Protein AF-0000000087745623 (afdb_homodimer)

Solvent-accessible surface area (backbone atoms only — not comparable to full-atom values): 32695 Å² total; per-residue (Å²): 129,62,87,56,59,81,72,89,49,33,74,74,40,37,50,48,70,67,58,34,35,54,41,50,54,52,49,11,51,50,50,53,61,67,40,48,66,58,50,54,49,36,54,53,50,30,56,56,41,64,70,37,89,46,64,76,52,52,79,73,40,71,90,46,44,69,54,41,40,28,36,31,36,48,53,80,82,52,48,84,61,48,51,71,67,52,51,51,49,40,35,51,48,38,32,63,71,50,23,51,76,45,54,94,44,23,34,58,49,46,32,49,38,28,34,25,43,47,8,27,50,46,44,54,52,49,54,54,47,34,40,45,50,41,51,25,53,53,46,37,52,40,47,50,52,32,56,76,68,66,43,60,40,32,38,26,35,59,86,29,38,84,69,57,50,65,38,79,61,46,65,72,64,46,53,74,45,28,75,45,52,36,30,41,29,39,55,56,94,90,39,43,32,28,39,38,48,65,40,66,29,66,79,59,69,42,73,40,45,36,36,33,29,61,28,46,80,73,54,34,56,64,67,52,42,52,78,39,70,89,32,52,48,34,44,27,39,72,39,40,50,44,54,65,89,50,20,59,58,50,45,25,34,41,52,37,53,50,48,47,45,55,60,50,32,58,85,63,77,56,42,33,35,42,36,27,35,24,32,44,69,70,56,20,44,53,51,38,50,29,44,74,72,59,71,29,62,46,69,30,26,60,75,35,66,70,40,40,50,32,50,41,53,46,61,73,69,108,130,63,87,55,59,83,71,88,49,35,73,74,40,37,50,49,70,67,58,33,35,53,40,49,52,52,49,11,53,50,50,53,60,67,41,47,66,57,52,53,50,36,53,53,50,29,56,57,41,63,71,38,92,45,63,74,51,52,78,72,39,72,91,49,44,71,54,43,39,31,37,32,36,49,51,80,81,52,48,85,63,49,52,73,66,53,51,52,49,40,37,50,47,37,34,64,71,51,22,52,77,44,55,93,44,24,34,57,50,47,33,49,38,29,33,26,41,47,9,27,52,46,43,55,50,48,56,55,48,36,40,47,50,42,52,23,53,52,47,37,52,42,46,50,51,32,56,75,66,67,43,61,39,33,37,25,35,60,85,30,39,85,72,56,51,66,38,76,61,46,65,72,64,45,52,74,44,28,76,45,53,35,30,41,30,39,55,57,96,90,40,44,33,29,39,40,48,65,40,64,30,66,79,59,69,42,72,37,46,36,34,32,30,60,28,46,79,73,53,34,54,64,66,52,41,52,77,39,70,90,32,51,48,34,44,26,38,71,40,41,47,44,53,66,89,51,20,60,57,49,46,26,33,43,52,35,52,50,48,46,44,54,60,50,32,58,87,62,76,57,44,33,36,41,35,28,34,24,32,45,68,71,54,20,45,56,51,38,51,30,46,75,71,57,70,29,63,46,69,32,25,61,78,36,67,68,40,41,50,31,48,39,52,45,63,74,67,107

Radius of gyrati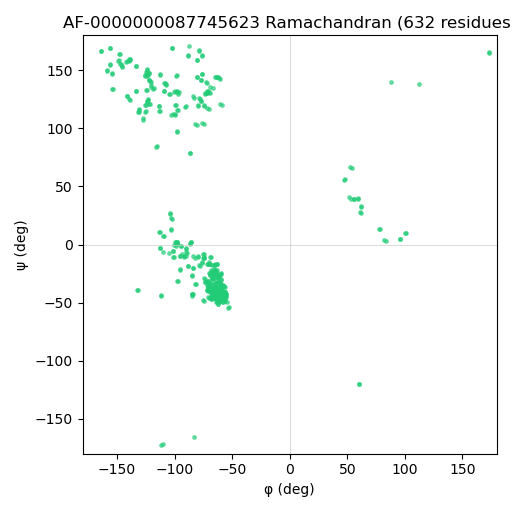on: 26.75 Å; Cα contacts (8 Å, |Δi|>4): 1040; chains: 2; bounding box: 70×74×56 Å

Foldseek 3Di:
DPPLAPDPALVVFAFDPVLLVVQVVVLVVVLVVVCVVVVVVLVVQLVVVLPAPALVSVLVPPVCLVLLLLLLLDDPVCVVVDDPVRSSVSSVCCSVPFQVVVPPCSSVRSSVSSSVSVSVVSVVVSQVVQQLVLQLLLQLLLLVVCVVVVWWKWWDFPVCLQVLDIDTDDNVVCNVVVSGTQKMWTDDPRWIKIWGAFDAQVLLRDTFGIWMFGDGSVCCVSVCVSVPLVRTAETEHEEGDSDLVCQVVSLVVRVVSLVSQQVSCPPPGHAYEYEYQHHDSVSSNVVVVCCVVVVHVAYHHSSDSSRSNSVSVVSVVD/DPPLAPDPALVVFAFDPVLLVVQVVVLVVVLVVVCVVVVVVLVVQLVVVLVAPALVSVLVPPVCLVLLLLLLLDDPVCVVVDDPVRSSVSSVCCSVPFQVVVPPCSSVRSSVSSSVSVSVVSVVVSQVVQQLVLQLLLQLLLLVVCVVVVWWKWWDFPVCLQVLDIDTDDNVVCNVVVSGTQKMWTDDPRWIKIWGAFDAQVLLRDTFGIWMFGDGSVCCVSVCVSVPLVRTAETEHEEGDSDLVCQVVSLVVRVVSLVSQQVSCPPPGHAYEYEYQHDHSVSSNVVVVCCVVVVHVAYHHSSDSSRSNSVSVVSVVD

pLDDT: mean 95.66, std 3.69, range [60.0, 98.81]

Nearest PDB structures (foldseek):
  1dc1-assembly1_A  TM=9.727E-01  e=2.655E-34  Geobacillus stearothermophilus
  4bxo-assembly1_B  TM=5.147E-01  e=3.413E-01  Homo sapiens
  3dvo-assembly2_C  TM=3.126E-01  e=2.016E-01  Streptomyces griseus
  3n7b-assembly1_B  TM=3.370E-01  e=6.887E-01  Streptomyces griseus
  1dc1-assembly1_A  TM=9.726E-01  e=3.830E-34  Geobacillus stearothermophilus

Secondary structure (DSSP, 8-state):
--TT----SGGGGSPPHHHHHHHHHHHHHHHHHHTHHHHHHHHHHHHHHHHSSSGGGGGG-GGGHHHHHHHTT--GGGGGG--HHHHHHHHHHHIIIIITTTGGGHHHHHHHHHHHHHHHHHHHHHHHHHHHHHHHHHHHHHHHHHHHTT--EEEEETTTGGGT--EE--HHHHHHTGGGEEEEEEEETTEEEEEEEEEEETTTTEEEEEEEEE--HHHHGGGGGGG-GGGEEEEEEEE----GGGHHHHHHHHHHHHHHHHHHT-SS--EEEEEES---HHHHHHHHHHHHTTSSSEEEETT-HHHHHHHHHHHHH-/--TT----SGGGGSPPHHHHHHHHHHHHHHHHHHTHHHHHHHHHHHHHHHHSSSGGGGGG-GGGHHHHHHHTT--GGGGGG--HHHHHHHHHHHIIIIITTTGGGHHHHHHHHHHHHHHHHHHHHHHHHHHHHHHHHHHHHHHHHHHHTT--EEEEETTTGGGT--EE--HHHHHHTGGGEEEEEEEETTEEEEEEEEEEETTTTEEEEEEEEE--HHHHGGGGGGG-GGGEEEEEEEE----GGGHHHHHHHHHHHHHHHHHHT-SS--EEEEEES---HHHHHHHHHHHHTTSSSEEEETT-HHHHHHHHHHHHH-

InterPro domains:
  IPR011335 Restriction endonuclease type II-like [SSF52980] (7-317)
  IPR015277 Restriction endonuclease, type II, AvaI/BsoBI [PF09194] (7-317)
  IPR043091 Restriction endonuclease, type II, AvaI/BsoBI, helical domain [G3DSA:1.10.238.90] (35-122)

Organism: NCBI:txid2094150

Sequence (636 aa):
MNPLLIIRSAQELITSRTQTRSGFIEAALAKNKKGRPYIEQARTLRAYALAAENPQALLGIDAIRPALLTASGLSDKAFKYFTEADKTEAIRALIKNFLEPAGDEFAEELTYRFLLIKGDSLGGSMRNYVGELAQMKLVRKLLSLLAIREIPYYVLSKQQKKNNGWTSGSYEADFTAASEIAAIQWSHDGKNRLLFFNTKIPLVNNNVDICLFDGDCLSFDFGRIVNHPQKALMFGELKGGIDPAGADEHWKTGNSALARIRSAFRPTPVCTSFIAAAIEAKMATEIWDQLSDSTLSFAANLTDDGQLTSYCAWTLSLMNPLLIIRSAQELITSRTQTRSGFIEAALAKNKKGRPYIEQARTLRAYALAAENPQALLGIDAIRPALLTASGLSDKAFKYFTEADKTEAIRALIKNFLEPAGDEFAEELTYRFLLIKGDSLGGSMRNYVGELAQMKLVRKLLSLLAIREIPYYVLSKQQKKNNGWTSGSYEADFTAASEIAAIQWSHDGKNRLLFFNTKIPLVNNNVDICLFDGDCLSFDFGRIVNHPQKALMFGELKGGIDPAGADEHWKTGNSALARIRSAFRPTPVCTSFIAAAIEAKMATEIWDQLSDSTLSFAANLTDDGQLTSYCAWTLSL

Structure (mmCIF, N/CA/C/O backbone):
data_AF-0000000087745623-model_v1
#
loop_
_entity.id
_entity.type
_entity.pdbx_description
1 polymer 'Restriction endonuclease'
#
loop_
_atom_site.group_PDB
_atom_site.id
_atom_site.type_symbol
_atom_site.label_atom_id
_atom_site.label_alt_id
_atom_site.label_comp_id
_atom_site.label_asym_id
_atom_site.label_entity_id
_atom_site.label_seq_id
_atom_site.pdbx_PDB_ins_code
_atom_site.Cartn_x
_atom_site.Cartn_y
_atom_site.Cartn_z
_atom_site.occupancy
_atom_site.B_iso_or_equiv
_atom_site.auth_seq_id
_atom_site.auth_comp_id
_atom_site.auth_asym_id
_atom_site.auth_atom_id
_atom_site.pdbx_PDB_model_num
ATOM 1 N N . MET A 1 1 ? -22.469 -25.109 5.227 1 61.5 1 MET A N 1
ATOM 2 C CA . MET A 1 1 ? -21.031 -24.906 5.352 1 61.5 1 MET A CA 1
ATOM 3 C C . MET A 1 1 ? -20.25 -25.906 4.5 1 61.5 1 MET A C 1
ATOM 5 O O . MET A 1 1 ? -20.672 -27.047 4.344 1 61.5 1 MET A O 1
ATOM 9 N N . ASN A 1 2 ? -19.25 -25.422 3.787 1 72.56 2 ASN A N 1
ATOM 10 C CA . ASN A 1 2 ? -18.438 -26.281 2.939 1 72.56 2 ASN A CA 1
ATOM 11 C C . ASN A 1 2 ? -17.734 -27.375 3.75 1 72.56 2 ASN A C 1
ATOM 13 O O . ASN A 1 2 ? -17.031 -27.078 4.715 1 72.56 2 ASN A O 1
ATOM 17 N N . PRO A 1 3 ? -17.969 -28.609 3.461 1 78.56 3 PRO A N 1
ATOM 18 C CA . PRO A 1 3 ? -17.422 -29.703 4.27 1 78.56 3 PRO A CA 1
ATOM 19 C C . PRO A 1 3 ? -15.898 -29.75 4.266 1 78.56 3 PRO A C 1
ATOM 21 O O . PRO A 1 3 ? -15.289 -30.359 5.145 1 78.56 3 PRO A O 1
ATOM 24 N N . LEU A 1 4 ? -15.289 -29.109 3.369 1 83.44 4 LEU A N 1
ATOM 25 C CA . LEU A 1 4 ? -13.836 -29.125 3.266 1 83.44 4 LEU A CA 1
ATOM 26 C C . LEU A 1 4 ? -13.219 -27.969 4.043 1 83.44 4 LEU A C 1
ATOM 28 O O . LEU A 1 4 ? -12 -27.906 4.219 1 83.44 4 LEU A O 1
ATOM 32 N N . LEU A 1 5 ? -14.078 -27.094 4.453 1 83.81 5 LEU A N 1
ATOM 33 C CA . LEU A 1 5 ? -13.594 -25.969 5.25 1 83.81 5 LEU A CA 1
ATOM 34 C C . LEU A 1 5 ? -13.148 -26.438 6.633 1 83.81 5 LEU A C 1
ATOM 36 O O . LEU A 1 5 ? -13.969 -26.922 7.422 1 83.81 5 LEU A O 1
ATOM 40 N N . ILE A 1 6 ? -11.922 -26.297 6.93 1 87.94 6 ILE A N 1
ATOM 41 C CA . ILE A 1 6 ? -11.375 -26.859 8.164 1 87.94 6 ILE A CA 1
ATOM 42 C C . ILE A 1 6 ? -11.367 -25.797 9.25 1 87.94 6 ILE A C 1
ATOM 44 O O . ILE A 1 6 ? -11.062 -26.078 10.414 1 87.94 6 ILE A O 1
ATOM 48 N N . ILE A 1 7 ? -11.648 -24.547 8.812 1 92.88 7 ILE A N 1
ATOM 49 C CA . ILE A 1 7 ? -11.664 -23.422 9.75 1 92.88 7 ILE A CA 1
ATOM 50 C C . ILE A 1 7 ? -12.953 -23.453 10.562 1 92.88 7 ILE A C 1
ATOM 52 O O . ILE A 1 7 ? -14.047 -23.516 9.992 1 92.88 7 ILE A O 1
ATOM 56 N N . ARG A 1 8 ? -12.883 -23.5 12 1 93.44 8 ARG A N 1
ATOM 57 C CA . ARG A 1 8 ? -14.062 -23.609 12.852 1 93.44 8 ARG A CA 1
ATOM 58 C C . ARG A 1 8 ? -14.281 -22.328 13.664 1 93.44 8 ARG A C 1
ATOM 60 O O . ARG A 1 8 ? -15.25 -22.219 14.414 1 93.44 8 ARG A O 1
ATOM 67 N N . SER A 1 9 ? -13.258 -21.375 13.438 1 96.25 9 SER A N 1
ATOM 68 C CA . SER A 1 9 ? -13.383 -20.109 14.133 1 96.25 9 SER A CA 1
ATOM 69 C C . SER A 1 9 ? -12.461 -19.047 13.523 1 96.25 9 SER A C 1
ATOM 71 O O . SER A 1 9 ? -11.539 -19.375 12.773 1 96.25 9 SER A O 1
ATOM 73 N N . ALA A 1 10 ? -12.734 -17.828 13.922 1 97.25 10 ALA A N 1
ATOM 74 C CA . ALA A 1 10 ? -11.906 -16.719 13.469 1 97.25 10 ALA A CA 1
ATOM 75 C C . ALA A 1 10 ? -10.461 -16.875 13.938 1 97.25 10 ALA A C 1
ATOM 77 O O . ALA A 1 10 ? -9.523 -16.562 13.195 1 97.25 10 ALA A O 1
ATOM 78 N N . GLN A 1 11 ? -10.25 -17.391 15.125 1 97.44 11 GLN A N 1
ATOM 79 C CA . GLN A 1 11 ? -8.93 -17.516 15.75 1 97.44 11 GLN A CA 1
ATOM 80 C C . GLN A 1 11 ? -8.016 -18.422 14.922 1 97.44 11 GLN A C 1
ATOM 82 O O . GLN A 1 11 ? -6.805 -18.188 14.867 1 97.44 11 GLN A O 1
ATOM 87 N N . GLU A 1 12 ? -8.594 -19.375 14.281 1 97.06 12 GLU A N 1
ATOM 88 C CA . GLU A 1 12 ? -7.809 -20.344 13.523 1 97.06 12 GLU A CA 1
ATOM 89 C C . GLU A 1 12 ? -7.219 -19.719 12.266 1 97.06 12 GLU A C 1
ATOM 91 O O . GLU A 1 12 ? -6.289 -20.266 11.664 1 97.06 12 GLU A O 1
ATOM 96 N N . LEU A 1 13 ? -7.77 -18.547 11.875 1 98.06 13 LEU A N 1
ATOM 97 C CA . LEU A 1 13 ? -7.309 -17.875 10.664 1 98.06 13 LEU A CA 1
ATOM 98 C C . LEU A 1 13 ? -6.074 -17.031 10.953 1 98.06 13 LEU A C 1
ATOM 100 O O . LEU A 1 13 ? -5.328 -16.688 10.031 1 98.06 13 LEU A O 1
ATOM 104 N N . ILE A 1 14 ? -5.879 -16.703 12.18 1 98.44 14 ILE A N 1
ATOM 105 C CA . ILE A 1 14 ? -4.91 -15.68 12.57 1 98.44 14 ILE A CA 1
ATOM 106 C C . ILE A 1 14 ? -3.492 -16.219 12.367 1 98.44 14 ILE A C 1
ATOM 108 O O . ILE A 1 14 ? -3.18 -17.328 12.781 1 98.44 14 ILE A O 1
ATOM 112 N N . THR A 1 15 ? -2.639 -15.445 11.727 1 98.19 15 THR A N 1
ATOM 113 C CA . THR A 1 15 ? -1.244 -15.812 11.516 1 98.19 15 THR A CA 1
ATOM 114 C C . THR A 1 15 ? -0.454 -15.727 12.812 1 98.19 15 THR A C 1
ATOM 116 O O . THR A 1 15 ? -0.523 -14.727 13.531 1 98.19 15 THR A O 1
ATOM 119 N N . SER A 1 16 ? 0.254 -16.734 13.109 1 96.5 16 SER A N 1
ATOM 120 C CA . SER A 1 16 ? 0.968 -16.812 14.383 1 96.5 16 SER A CA 1
ATOM 121 C C . SER A 1 16 ? 2.213 -15.93 14.367 1 96.5 16 SER A C 1
ATOM 123 O O . SER A 1 16 ? 2.703 -15.555 13.305 1 96.5 16 SER A O 1
ATOM 125 N N . ARG A 1 17 ? 2.682 -15.68 15.562 1 94.75 17 ARG A N 1
ATOM 126 C CA . ARG A 1 17 ? 3.896 -14.891 15.719 1 94.75 17 ARG A CA 1
ATOM 127 C C . ARG A 1 17 ? 5.09 -15.57 15.062 1 94.75 17 ARG A C 1
ATOM 129 O O . ARG A 1 17 ? 5.934 -14.906 14.453 1 94.75 17 ARG A O 1
ATOM 136 N N . THR A 1 18 ? 5.156 -16.859 15.211 1 93.88 18 THR A N 1
ATOM 137 C CA . THR A 1 18 ? 6.246 -17.641 14.641 1 93.88 18 THR A CA 1
ATOM 138 C C . THR A 1 18 ? 6.242 -17.547 13.117 1 93.88 18 THR A C 1
ATOM 140 O O . THR A 1 18 ? 7.297 -17.391 12.5 1 93.88 18 THR A O 1
ATOM 143 N N . GLN A 1 19 ? 5.055 -17.641 12.539 1 94.69 19 GLN A N 1
ATOM 144 C CA . GLN A 1 19 ? 4.93 -17.5 11.086 1 94.69 19 GLN A CA 1
ATOM 145 C C . GLN A 1 19 ? 5.352 -16.109 10.633 1 94.69 19 GLN A C 1
ATOM 147 O O . GLN A 1 19 ? 6.051 -15.969 9.625 1 94.69 19 GLN A O 1
ATOM 152 N N . THR A 1 20 ? 4.961 -15.117 11.352 1 95.5 20 THR A N 1
ATOM 153 C CA . THR A 1 20 ? 5.32 -13.734 11.047 1 95.5 20 THR A CA 1
ATOM 154 C C . THR A 1 20 ? 6.832 -13.539 11.109 1 95.5 20 THR A C 1
ATOM 156 O O . THR A 1 20 ? 7.426 -12.961 10.195 1 95.5 20 THR A O 1
ATOM 159 N N . ARG A 1 21 ? 7.457 -14.055 12.164 1 94 21 ARG A N 1
ATOM 160 C CA . ARG A 1 21 ? 8.906 -13.961 12.336 1 94 21 ARG A CA 1
ATOM 161 C C . ARG A 1 21 ? 9.633 -14.602 11.156 1 94 21 ARG A C 1
ATOM 163 O O . ARG A 1 21 ? 10.531 -13.992 10.578 1 94 21 ARG A O 1
ATOM 170 N N . SER A 1 22 ? 9.234 -15.789 10.82 1 91.81 22 SER A N 1
ATOM 171 C CA . SER A 1 22 ? 9.852 -16.484 9.695 1 91.81 22 SER A CA 1
ATOM 172 C C . SER A 1 22 ? 9.688 -15.711 8.398 1 91.81 22 SER A C 1
ATOM 174 O O . SER A 1 22 ? 10.617 -15.633 7.594 1 91.81 22 SER A O 1
ATOM 176 N N . GLY A 1 23 ? 8.5 -15.156 8.25 1 92.88 23 GLY A N 1
ATOM 177 C CA . GLY A 1 23 ? 8.25 -14.367 7.055 1 92.88 23 GLY A CA 1
ATOM 178 C C . GLY A 1 23 ? 9.133 -13.133 6.961 1 92.88 23 GLY A C 1
ATOM 179 O O . GLY A 1 23 ? 9.617 -12.789 5.879 1 92.88 23 GLY A O 1
ATOM 180 N N . PHE A 1 24 ? 9.391 -12.492 8.055 1 92.75 24 PHE A N 1
ATOM 181 C CA . PHE A 1 24 ? 10.234 -11.305 8.078 1 92.75 24 PHE A CA 1
ATOM 182 C C . PHE A 1 24 ? 11.68 -11.648 7.742 1 92.75 24 PHE A C 1
ATOM 184 O O . PHE A 1 24 ? 12.359 -10.891 7.047 1 92.75 24 PHE A O 1
ATOM 191 N N . ILE A 1 25 ? 12.148 -12.758 8.227 1 90.19 25 ILE A N 1
ATOM 192 C CA . ILE A 1 25 ? 13.516 -13.203 7.945 1 90.19 25 ILE A CA 1
ATOM 193 C C . ILE A 1 25 ? 13.672 -13.461 6.449 1 90.19 25 ILE A C 1
ATOM 195 O O . ILE A 1 25 ? 14.633 -12.992 5.832 1 90.19 25 ILE A O 1
ATOM 199 N N . GLU A 1 26 ? 12.711 -14.141 5.922 1 90 26 GLU A N 1
ATOM 200 C CA . GLU A 1 26 ? 12.75 -14.453 4.496 1 90 26 GLU A CA 1
ATOM 201 C C . GLU A 1 26 ? 12.727 -13.188 3.652 1 90 26 GLU A C 1
ATOM 203 O O . GLU A 1 26 ? 13.453 -13.078 2.662 1 90 26 GLU A O 1
ATOM 208 N N . ALA A 1 27 ? 11.922 -12.273 4.027 1 91.75 27 ALA A N 1
ATOM 209 C CA . ALA A 1 27 ? 11.797 -11.016 3.293 1 91.75 27 ALA A CA 1
ATOM 210 C C . ALA A 1 27 ? 13.094 -10.219 3.34 1 91.75 27 ALA A C 1
ATOM 212 O O . ALA A 1 27 ? 13.508 -9.625 2.338 1 91.75 27 ALA A O 1
ATOM 213 N N . ALA A 1 28 ? 13.719 -10.219 4.461 1 91.5 28 ALA A N 1
ATOM 214 C CA . ALA A 1 28 ? 14.969 -9.477 4.629 1 91.5 28 ALA A CA 1
ATOM 215 C C . ALA A 1 28 ? 16.062 -10.039 3.729 1 91.5 28 ALA A C 1
ATOM 217 O O . ALA A 1 28 ? 16.781 -9.289 3.066 1 91.5 28 ALA A O 1
ATOM 218 N N . LEU A 1 29 ? 16.125 -11.336 3.693 1 90 29 LEU A N 1
ATOM 219 C CA . LEU A 1 29 ? 17.125 -11.992 2.863 1 90 29 LEU A CA 1
ATOM 220 C C . LEU A 1 29 ? 16.875 -11.727 1.384 1 90 29 LEU A C 1
ATOM 222 O O . LEU A 1 29 ? 17.797 -11.391 0.637 1 90 29 LEU A O 1
ATOM 226 N N . ALA A 1 30 ? 15.633 -11.844 1.016 1 92.44 30 ALA A N 1
ATOM 227 C CA . ALA A 1 30 ? 15.266 -11.609 -0.378 1 92.44 30 ALA A CA 1
ATOM 228 C C . ALA A 1 30 ? 15.555 -10.172 -0.791 1 92.44 30 ALA A C 1
ATOM 230 O O . ALA A 1 30 ? 16.031 -9.922 -1.898 1 92.44 30 ALA A O 1
ATOM 231 N N . LYS A 1 31 ? 15.25 -9.273 0.041 1 93.31 31 LYS A N 1
ATOM 232 C CA . LYS A 1 31 ? 15.461 -7.859 -0.237 1 93.31 31 LYS A CA 1
ATOM 233 C C . LYS A 1 31 ? 16.938 -7.566 -0.503 1 93.31 31 LYS A C 1
ATOM 235 O O . LYS A 1 31 ? 17.266 -6.828 -1.435 1 93.31 31 LYS A O 1
ATOM 240 N N . ASN A 1 32 ? 17.797 -8.125 0.304 1 94.19 32 ASN A N 1
ATOM 241 C CA . ASN A 1 32 ? 19.219 -7.906 0.118 1 94.19 32 ASN A CA 1
ATOM 242 C C . ASN A 1 32 ? 19.719 -8.523 -1.187 1 94.19 32 ASN A C 1
ATOM 244 O O . ASN A 1 32 ? 20.531 -7.922 -1.89 1 94.19 32 ASN A O 1
ATOM 248 N N . LYS A 1 33 ? 19.203 -9.656 -1.458 1 93.38 33 LYS A N 1
ATOM 249 C CA . LYS A 1 33 ? 19.594 -10.297 -2.705 1 93.38 33 LYS A CA 1
ATOM 250 C C . LYS A 1 33 ? 19.125 -9.5 -3.914 1 93.38 33 LYS A C 1
ATOM 252 O O . LYS A 1 33 ? 19.875 -9.273 -4.855 1 93.38 33 LYS A O 1
ATOM 257 N N . LYS A 1 34 ? 17.953 -8.969 -3.838 1 94.88 34 LYS A N 1
ATOM 258 C CA . LYS A 1 34 ? 17.344 -8.242 -4.949 1 94.88 34 LYS A CA 1
ATOM 259 C C . LYS A 1 34 ? 17.953 -6.852 -5.094 1 94.88 34 LYS A C 1
ATOM 261 O O . LYS A 1 34 ? 17.797 -6.203 -6.129 1 94.88 34 LYS A O 1
ATOM 266 N N . GLY A 1 35 ? 18.641 -6.434 -4.043 1 95.38 35 GLY A N 1
ATOM 267 C CA . GLY A 1 35 ? 19.281 -5.129 -4.066 1 95.38 35 GLY A CA 1
ATOM 268 C C . GLY A 1 35 ? 20.594 -5.117 -4.828 1 95.38 35 GLY A C 1
ATOM 269 O O . GLY A 1 35 ? 21.094 -4.055 -5.184 1 95.38 35 GLY A O 1
ATOM 270 N N . ARG A 1 36 ? 21.156 -6.273 -5.215 1 94.69 36 ARG A N 1
ATOM 271 C CA . ARG A 1 36 ? 22.5 -6.402 -5.781 1 94.69 36 ARG A CA 1
ATOM 272 C C . ARG A 1 36 ? 22.625 -5.613 -7.082 1 94.69 36 ARG A C 1
ATOM 274 O O . ARG A 1 36 ? 23.578 -4.855 -7.266 1 94.69 36 ARG A O 1
ATOM 281 N N . PRO A 1 37 ? 21.609 -5.738 -7.969 1 95.5 37 PRO A N 1
ATOM 282 C CA . PRO A 1 37 ? 21.75 -4.988 -9.219 1 95.5 37 PRO A CA 1
ATOM 283 C C . PRO A 1 37 ? 21.781 -3.479 -9 1 95.5 37 PRO A C 1
ATOM 285 O O . PRO A 1 37 ? 22.453 -2.758 -9.734 1 95.5 37 PRO A O 1
ATOM 288 N N . TYR A 1 38 ? 21.078 -3.01 -8.016 1 96.25 38 TYR A N 1
ATOM 289 C CA . TYR A 1 38 ? 21.047 -1.578 -7.734 1 96.25 38 TYR A CA 1
ATOM 290 C C . TYR A 1 38 ? 22.391 -1.11 -7.184 1 96.25 38 TYR A C 1
ATOM 292 O O . TYR A 1 38 ? 22.844 -0.004 -7.488 1 96.25 38 TYR A O 1
ATOM 300 N N . ILE A 1 39 ? 23.047 -1.953 -6.41 1 96.25 39 ILE A N 1
ATOM 301 C CA . ILE A 1 39 ? 24.359 -1.638 -5.871 1 96.25 39 ILE A CA 1
ATOM 302 C C . ILE A 1 39 ? 25.375 -1.531 -7.012 1 96.25 39 ILE A C 1
ATOM 304 O O . ILE A 1 39 ? 26.172 -0.598 -7.047 1 96.25 39 ILE A O 1
ATOM 308 N N . GLU A 1 40 ? 25.266 -2.453 -7.938 1 96.25 40 GLU A N 1
ATOM 309 C CA . GLU A 1 40 ? 26.172 -2.408 -9.086 1 96.25 40 GLU A CA 1
ATOM 310 C C . GLU A 1 40 ? 25.938 -1.156 -9.922 1 96.25 40 GLU A C 1
ATOM 312 O O . GLU A 1 40 ? 26.891 -0.535 -10.398 1 96.25 40 GLU A O 1
ATOM 317 N N . GLN A 1 41 ? 24.688 -0.779 -10.094 1 96.62 41 GLN A N 1
ATOM 318 C CA . GLN A 1 41 ? 24.375 0.459 -10.797 1 96.62 41 GLN A CA 1
ATOM 319 C C . GLN A 1 41 ? 24.969 1.668 -10.078 1 96.62 41 GLN A C 1
ATOM 321 O O . GLN A 1 41 ? 25.484 2.59 -10.719 1 96.62 41 GLN A O 1
ATOM 326 N N . ALA A 1 42 ? 24.891 1.648 -8.781 1 97.75 42 ALA A N 1
ATOM 327 C CA . ALA A 1 42 ? 25.422 2.746 -7.984 1 97.75 42 ALA A CA 1
ATOM 328 C C . ALA A 1 42 ? 26.938 2.871 -8.18 1 97.75 42 ALA A C 1
ATOM 330 O O . ALA A 1 42 ? 27.469 3.979 -8.289 1 97.75 42 ALA A O 1
ATOM 331 N N . ARG A 1 43 ? 27.625 1.724 -8.188 1 96.75 43 ARG A N 1
ATOM 332 C CA . ARG A 1 43 ? 29.078 1.731 -8.414 1 96.75 43 ARG A CA 1
ATOM 333 C C . ARG A 1 43 ? 29.406 2.326 -9.781 1 96.75 43 ARG A C 1
ATOM 335 O O . ARG A 1 43 ? 30.344 3.119 -9.906 1 96.75 43 ARG A O 1
ATOM 342 N N . THR A 1 44 ? 28.625 1.911 -10.766 1 97.38 44 THR A N 1
ATOM 343 C CA . THR A 1 44 ? 28.812 2.439 -12.117 1 97.38 44 THR A CA 1
ATOM 344 C C . THR A 1 44 ? 28.562 3.945 -12.141 1 97.38 44 THR A C 1
ATOM 346 O O . THR A 1 44 ? 29.359 4.699 -12.719 1 97.38 44 THR A O 1
ATOM 349 N N . LEU A 1 45 ? 27.516 4.383 -11.508 1 98.06 45 LEU A N 1
ATOM 350 C CA . LEU A 1 45 ? 27.188 5.801 -11.43 1 98.06 45 LEU A CA 1
ATOM 351 C C . LEU A 1 45 ? 28.312 6.582 -10.766 1 98.06 45 LEU A C 1
ATOM 353 O O . LEU A 1 45 ? 28.719 7.645 -11.25 1 98.06 45 LEU A O 1
ATOM 357 N N . ARG A 1 46 ? 28.812 6.051 -9.703 1 97.62 46 ARG A N 1
ATOM 358 C CA . ARG A 1 46 ? 29.891 6.715 -8.969 1 97.62 46 ARG A CA 1
ATOM 359 C C . ARG A 1 46 ? 31.125 6.871 -9.852 1 97.62 46 ARG A C 1
ATOM 361 O O . ARG A 1 46 ? 31.781 7.922 -9.836 1 97.62 46 ARG A O 1
ATOM 368 N N . ALA A 1 47 ? 31.469 5.852 -10.594 1 97.38 47 ALA A N 1
ATOM 369 C CA . ALA A 1 47 ? 32.625 5.898 -11.477 1 97.38 47 ALA A CA 1
ATOM 370 C C . ALA A 1 47 ? 32.5 7.023 -12.5 1 97.38 47 ALA A C 1
ATOM 372 O O . ALA A 1 47 ? 33.469 7.781 -12.719 1 97.38 47 ALA A O 1
ATOM 373 N N . TYR A 1 48 ? 31.359 7.172 -13.094 1 97.12 48 TYR A N 1
ATOM 374 C CA . TYR A 1 48 ? 31.109 8.258 -14.039 1 97.12 48 TYR A CA 1
ATOM 375 C C . TYR A 1 48 ? 31.188 9.609 -13.344 1 97.12 48 TYR A C 1
ATOM 377 O O . TYR A 1 48 ? 31.75 10.562 -13.891 1 97.12 48 TYR A O 1
ATOM 385 N N . ALA A 1 49 ? 30.578 9.656 -12.164 1 97.88 49 ALA A N 1
ATOM 386 C CA . ALA A 1 49 ? 30.516 10.922 -11.43 1 97.88 49 ALA A CA 1
ATOM 387 C C . ALA A 1 49 ? 31.922 11.391 -11.031 1 97.88 49 ALA A C 1
ATOM 389 O O . ALA A 1 49 ? 32.219 12.586 -11.07 1 97.88 49 ALA A O 1
ATOM 390 N N . LEU A 1 50 ? 32.75 10.43 -10.648 1 96.56 50 LEU A N 1
ATOM 391 C CA . LEU A 1 50 ? 34.094 10.766 -10.227 1 96.56 50 LEU A CA 1
ATOM 392 C C . LEU A 1 50 ? 34.906 11.289 -11.398 1 96.56 50 LEU A C 1
ATOM 394 O O . LEU A 1 50 ? 35.875 12.055 -11.211 1 96.56 50 LEU A O 1
ATOM 398 N N . ALA A 1 51 ? 34.594 10.945 -12.57 1 96.56 51 ALA A N 1
ATOM 399 C CA . ALA A 1 51 ? 35.312 11.375 -13.766 1 96.56 51 ALA A CA 1
ATOM 400 C C . ALA A 1 51 ? 34.844 12.766 -14.211 1 96.56 51 ALA A C 1
ATOM 402 O O . ALA A 1 51 ? 35.5 13.398 -15.047 1 96.56 51 ALA A O 1
ATOM 403 N N . ALA A 1 52 ? 33.781 13.25 -13.656 1 96.81 52 ALA A N 1
ATOM 404 C CA . ALA A 1 52 ? 33.25 14.57 -14.008 1 96.81 52 ALA A CA 1
ATOM 405 C C . ALA A 1 52 ? 34.031 15.672 -13.273 1 96.81 52 ALA A C 1
ATOM 407 O O . ALA A 1 52 ? 34.375 15.516 -12.102 1 96.81 52 ALA A O 1
ATOM 408 N N . GLU A 1 53 ? 34.219 16.766 -13.906 1 96.19 53 GLU A N 1
ATOM 409 C CA . GLU A 1 53 ? 35 17.875 -13.344 1 96.19 53 GLU A CA 1
ATOM 410 C C . GLU A 1 53 ? 34.25 18.562 -12.211 1 96.19 53 GLU A C 1
ATOM 412 O O . GLU A 1 53 ? 34.844 19.016 -11.242 1 96.19 53 GLU A O 1
ATOM 417 N N . ASN A 1 54 ? 33 18.703 -12.375 1 96.81 54 ASN A N 1
ATOM 418 C CA . ASN A 1 54 ? 32.125 19.328 -11.406 1 96.81 54 ASN A CA 1
ATOM 419 C C . ASN A 1 54 ? 30.672 18.859 -11.562 1 96.81 54 ASN A C 1
ATOM 421 O O . ASN A 1 54 ? 30.359 18.141 -12.516 1 96.81 54 ASN A O 1
ATOM 425 N N . PRO A 1 55 ? 29.812 19.156 -10.656 1 97.56 55 PRO A N 1
ATOM 426 C CA . PRO A 1 55 ? 28.438 18.656 -10.703 1 97.56 55 PRO A CA 1
ATOM 427 C C . PRO A 1 55 ? 27.719 19.047 -11.992 1 97.56 55 PRO A C 1
ATOM 429 O O . PRO A 1 55 ? 26.938 18.25 -12.531 1 97.56 55 PRO A O 1
ATOM 432 N N . GLN A 1 56 ? 27.969 20.219 -12.539 1 97.19 56 GLN A N 1
ATOM 433 C CA . GLN A 1 56 ? 27.281 20.672 -13.742 1 97.19 56 GLN A CA 1
ATOM 434 C C . GLN A 1 56 ? 27.672 19.828 -14.953 1 97.19 56 GLN A C 1
ATOM 436 O O . GLN A 1 56 ? 26.875 19.656 -15.875 1 97.19 56 GLN A O 1
ATOM 441 N N . ALA A 1 57 ? 28.844 19.328 -14.898 1 97.44 57 ALA A N 1
ATOM 442 C CA . ALA A 1 57 ? 29.344 18.531 -16.016 1 97.44 57 ALA A CA 1
ATOM 443 C C . ALA A 1 57 ? 28.578 17.219 -16.156 1 97.44 57 ALA A C 1
ATOM 445 O O . ALA A 1 57 ? 28.609 16.594 -17.203 1 97.44 57 ALA A O 1
ATOM 446 N N . LEU A 1 58 ? 27.875 16.844 -15.102 1 97.75 58 LEU A N 1
ATOM 447 C CA . LEU A 1 58 ? 27.109 15.602 -15.117 1 97.75 58 LEU A CA 1
ATOM 448 C C . LEU A 1 58 ? 26 15.664 -16.172 1 97.75 58 LEU A C 1
ATOM 450 O O . LEU A 1 58 ? 25.625 14.633 -16.734 1 97.75 58 LEU A O 1
ATOM 454 N N . LEU A 1 59 ? 25.516 16.859 -16.5 1 96.19 59 LEU A N 1
ATOM 455 C CA . LEU A 1 59 ? 24.422 17.047 -17.438 1 96.19 59 LEU A CA 1
ATOM 456 C C . LEU A 1 59 ? 24.844 16.609 -18.844 1 96.19 59 LEU A C 1
ATOM 458 O O . LEU A 1 59 ? 23.984 16.234 -19.656 1 96.19 59 LEU A O 1
ATOM 462 N N . GLY A 1 60 ? 26.094 16.578 -19.016 1 94.94 60 GLY A N 1
ATOM 463 C CA . GLY A 1 60 ? 26.594 16.25 -20.344 1 94.94 60 GLY A CA 1
ATOM 464 C C . GLY A 1 60 ? 26.922 14.789 -20.531 1 94.94 60 GLY A C 1
ATOM 465 O O . GLY A 1 60 ? 27.328 14.367 -21.609 1 94.94 60 GLY A O 1
ATOM 466 N N . ILE A 1 61 ? 26.75 13.992 -19.516 1 96.44 61 ILE A N 1
ATOM 467 C CA . ILE A 1 61 ? 27.062 12.57 -19.609 1 96.44 61 ILE A CA 1
ATOM 468 C C . ILE A 1 61 ? 25.797 11.773 -19.875 1 96.44 61 ILE A C 1
ATOM 470 O O . ILE A 1 61 ? 25.109 11.344 -18.938 1 96.44 61 ILE A O 1
ATOM 474 N N . ASP A 1 62 ? 25.516 11.438 -21.078 1 95.69 62 ASP A N 1
ATOM 475 C CA . ASP A 1 62 ? 24.281 10.805 -21.516 1 95.69 62 ASP A CA 1
ATOM 476 C C . ASP A 1 62 ? 24.094 9.438 -20.859 1 95.69 62 ASP A C 1
ATOM 478 O O . ASP A 1 62 ? 22.984 9.062 -20.516 1 95.69 62 ASP A O 1
ATOM 482 N N . ALA A 1 63 ? 25.156 8.781 -20.625 1 95.38 63 ALA A N 1
ATOM 483 C CA . ALA A 1 63 ? 25.125 7.398 -20.156 1 95.38 63 ALA A CA 1
ATOM 484 C C . ALA A 1 63 ? 24.484 7.309 -18.766 1 95.38 63 ALA A C 1
ATOM 486 O O . ALA A 1 63 ? 23.922 6.273 -18.406 1 95.38 63 ALA A O 1
ATOM 487 N N . ILE A 1 64 ? 24.531 8.43 -18.016 1 97.31 64 ILE A N 1
ATOM 488 C CA . ILE A 1 64 ? 24.047 8.336 -16.641 1 97.31 64 ILE A CA 1
ATOM 489 C C . ILE A 1 64 ? 22.781 9.18 -16.469 1 97.31 64 ILE A C 1
ATOM 491 O O . ILE A 1 64 ? 22.328 9.398 -15.352 1 97.31 64 ILE A O 1
ATOM 495 N N . ARG A 1 65 ? 22.219 9.641 -17.531 1 96.31 65 ARG A N 1
ATOM 496 C CA . ARG A 1 65 ? 21.031 10.492 -17.453 1 96.31 65 ARG A CA 1
ATOM 497 C C . ARG A 1 65 ? 19.891 9.773 -16.734 1 96.31 65 ARG A C 1
ATOM 499 O O . ARG A 1 65 ? 19.234 10.359 -15.867 1 96.31 65 ARG A O 1
ATOM 506 N N . PRO A 1 66 ? 19.562 8.453 -16.969 1 95.31 66 PRO A N 1
ATOM 507 C CA . PRO A 1 66 ? 18.5 7.77 -16.234 1 95.31 66 PRO A CA 1
ATOM 508 C C . PRO A 1 66 ? 18.766 7.719 -14.734 1 95.31 66 PRO A C 1
ATOM 510 O O . PRO A 1 66 ? 17.844 7.867 -13.93 1 95.31 66 PRO A O 1
ATOM 513 N N . ALA A 1 67 ? 20.047 7.57 -14.43 1 96.88 67 ALA A N 1
ATOM 514 C CA . ALA A 1 67 ? 20.406 7.52 -13.008 1 96.88 67 ALA A CA 1
ATOM 515 C C . ALA A 1 67 ? 20.25 8.891 -12.359 1 96.88 67 ALA A C 1
ATOM 517 O O . ALA A 1 67 ? 19.859 8.984 -11.188 1 96.88 67 ALA A O 1
ATOM 518 N N . LEU A 1 68 ? 20.562 9.961 -13.148 1 97.62 68 LEU A N 1
ATOM 519 C CA . LEU A 1 68 ? 20.375 11.312 -12.648 1 97.62 68 LEU A CA 1
ATOM 520 C C . LEU A 1 68 ? 18.891 11.602 -12.406 1 97.62 68 LEU A C 1
ATOM 522 O O . LEU A 1 68 ? 18.531 12.219 -11.406 1 97.62 68 LEU A O 1
ATOM 526 N N . LEU A 1 69 ? 18.094 11.125 -13.258 1 96.5 69 LEU A N 1
ATOM 527 C CA . LEU A 1 69 ? 16.656 11.281 -13.094 1 96.5 69 LEU A CA 1
ATOM 528 C C . LEU A 1 69 ? 16.156 10.547 -11.852 1 96.5 69 LEU A C 1
ATOM 530 O O . LEU A 1 69 ? 15.367 11.086 -11.078 1 96.5 69 LEU A O 1
ATOM 534 N N . THR A 1 70 ? 16.656 9.344 -11.656 1 96.38 70 THR A N 1
ATOM 535 C CA . THR A 1 70 ? 16.312 8.594 -10.453 1 96.38 70 THR A CA 1
ATOM 536 C C . THR A 1 70 ? 16.75 9.344 -9.203 1 96.38 70 THR A C 1
ATOM 538 O O . THR A 1 70 ? 15.969 9.523 -8.273 1 96.38 70 THR A O 1
ATOM 541 N N . ALA A 1 71 ? 17.984 9.836 -9.219 1 97.5 71 ALA A N 1
ATOM 542 C CA . ALA A 1 71 ? 18.531 10.531 -8.062 1 97.5 71 ALA A CA 1
ATOM 543 C C . ALA A 1 71 ? 17.75 11.82 -7.785 1 97.5 71 ALA A C 1
ATOM 545 O O . ALA A 1 71 ? 17.797 12.352 -6.676 1 97.5 71 ALA A O 1
ATOM 546 N N . SER A 1 72 ? 17.094 12.336 -8.812 1 96.12 72 SER A N 1
ATOM 547 C CA . SER A 1 72 ? 16.297 13.555 -8.664 1 96.12 72 SER A CA 1
ATOM 548 C C . SER A 1 72 ? 14.992 13.273 -7.922 1 96.12 72 SER A C 1
ATOM 550 O O . SER A 1 72 ? 14.25 14.203 -7.59 1 96.12 72 SER A O 1
ATOM 552 N N . GLY A 1 73 ? 14.703 11.984 -7.676 1 94.38 73 GLY A N 1
ATOM 553 C CA . GLY A 1 73 ? 13.516 11.617 -6.922 1 94.38 73 GLY A CA 1
ATOM 554 C C . GLY A 1 73 ? 12.367 11.156 -7.801 1 94.38 73 GLY A C 1
ATOM 555 O O . GLY A 1 73 ? 11.258 10.922 -7.312 1 94.38 73 GLY A O 1
ATOM 556 N N . LEU A 1 74 ? 12.625 10.953 -9.031 1 90.44 74 LEU A N 1
ATOM 557 C CA . LEU A 1 74 ? 11.57 10.586 -9.969 1 90.44 74 LEU A CA 1
ATOM 558 C C . LEU A 1 74 ? 11.539 9.07 -10.188 1 90.44 74 LEU A C 1
ATOM 560 O O . LEU A 1 74 ? 12.594 8.445 -10.305 1 90.44 74 LEU A O 1
ATOM 564 N N . SER A 1 75 ? 10.359 8.57 -10.086 1 86.62 75 SER A N 1
ATOM 565 C CA . SER A 1 75 ? 10.172 7.156 -10.398 1 86.62 75 SER A CA 1
ATOM 566 C C . SER A 1 75 ? 9.891 6.945 -11.883 1 86.62 75 SER A C 1
ATOM 568 O O . SER A 1 75 ? 9.484 7.879 -12.578 1 86.62 75 SER A O 1
ATOM 570 N N . ASP A 1 76 ? 10.062 5.715 -12.328 1 84.38 76 ASP A N 1
ATOM 571 C CA . ASP A 1 76 ? 9.812 5.363 -13.719 1 84.38 76 ASP A CA 1
ATOM 572 C C . ASP A 1 76 ? 8.359 5.637 -14.109 1 84.38 76 ASP A C 1
ATOM 574 O O . ASP A 1 76 ? 8.086 6.09 -15.219 1 84.38 76 ASP A O 1
ATOM 578 N N . LYS A 1 77 ? 7.484 5.453 -13.188 1 83.69 77 LYS A N 1
ATOM 579 C CA . LYS A 1 77 ? 6.066 5.629 -13.477 1 83.69 77 LYS A CA 1
ATOM 580 C C . LYS A 1 77 ? 5.734 7.098 -13.727 1 83.69 77 LYS A C 1
ATOM 582 O O . LYS A 1 77 ? 4.75 7.41 -14.406 1 83.69 77 LYS A O 1
ATOM 587 N N . ALA A 1 78 ? 6.52 7.961 -13.164 1 88.81 78 ALA A N 1
ATOM 588 C CA . ALA A 1 78 ? 6.262 9.391 -13.281 1 88.81 78 ALA A CA 1
ATOM 589 C C . ALA A 1 78 ? 6.711 9.93 -14.633 1 88.81 78 ALA A C 1
ATOM 591 O O . ALA A 1 78 ? 6.258 10.984 -15.078 1 88.81 78 ALA A O 1
ATOM 592 N N . PHE A 1 79 ? 7.535 9.211 -15.312 1 90.44 79 PHE A N 1
ATOM 593 C CA . PHE A 1 79 ? 8.18 9.703 -16.531 1 90.44 79 PHE A CA 1
ATOM 594 C C . PHE A 1 79 ? 7.141 10.008 -17.609 1 90.44 79 PHE A C 1
ATOM 596 O O . PHE A 1 79 ? 7.301 10.953 -18.375 1 90.44 79 PHE A O 1
ATOM 603 N N . LYS A 1 80 ? 6.113 9.219 -17.594 1 89.94 80 LYS A N 1
ATOM 604 C CA . LYS A 1 80 ? 5.121 9.383 -18.656 1 89.94 80 LYS A CA 1
ATOM 605 C C . LYS A 1 80 ? 4.367 10.703 -18.5 1 89.94 80 LYS A C 1
ATOM 607 O O . LYS A 1 80 ? 3.678 11.141 -19.422 1 89.94 80 LYS A O 1
ATOM 612 N N . TYR A 1 81 ? 4.516 11.359 -17.406 1 92.19 81 TYR A N 1
ATOM 613 C CA . TYR A 1 81 ? 3.828 12.617 -17.156 1 92.19 81 TYR A CA 1
ATOM 614 C C . TYR A 1 81 ? 4.766 13.805 -17.375 1 92.19 81 TYR A C 1
ATOM 616 O O . TYR A 1 81 ? 4.332 14.953 -17.359 1 92.19 81 TYR A O 1
ATOM 624 N N . PHE A 1 82 ? 6.031 13.492 -17.625 1 92.69 82 PHE A N 1
ATOM 625 C CA . PHE A 1 82 ? 7.023 14.562 -17.703 1 92.69 82 PHE A CA 1
ATOM 626 C C . PHE A 1 82 ? 7.473 14.773 -19.141 1 92.69 82 PHE A C 1
ATOM 628 O O . PHE A 1 82 ? 7.648 13.812 -19.891 1 92.69 82 PHE A O 1
ATOM 635 N N . THR A 1 83 ? 7.609 16.078 -19.453 1 91.94 83 THR A N 1
ATOM 636 C CA . THR A 1 83 ? 8.289 16.406 -20.688 1 91.94 83 THR A CA 1
ATOM 637 C C . THR A 1 83 ? 9.805 16.297 -20.531 1 91.94 83 THR A C 1
ATOM 639 O O . THR A 1 83 ? 10.305 16.188 -19.406 1 91.94 83 THR A O 1
ATOM 642 N N . GLU A 1 84 ? 10.469 16.312 -21.641 1 93.19 84 GLU A N 1
ATOM 643 C CA . GLU A 1 84 ? 11.922 16.281 -21.562 1 93.19 84 GLU A CA 1
ATOM 644 C C . GLU A 1 84 ? 12.469 17.516 -20.859 1 93.19 84 GLU A C 1
ATOM 646 O O . GLU A 1 84 ? 13.469 17.438 -20.141 1 93.19 84 GLU A O 1
ATOM 651 N N . ALA A 1 85 ? 11.805 18.609 -21.016 1 93.44 85 ALA A N 1
ATOM 652 C CA . ALA A 1 85 ? 12.195 19.828 -20.328 1 93.44 85 ALA A CA 1
ATOM 653 C C . ALA A 1 85 ? 12.008 19.688 -18.812 1 93.44 85 ALA A C 1
ATOM 655 O O . ALA A 1 85 ? 12.867 20.125 -18.047 1 93.44 85 ALA A O 1
ATOM 656 N N . ASP A 1 86 ? 10.914 19.031 -18.422 1 92.31 86 ASP A N 1
ATOM 657 C CA . ASP A 1 86 ? 10.664 18.766 -17 1 92.31 86 ASP A CA 1
ATOM 658 C C . ASP A 1 86 ? 11.766 17.906 -16.406 1 92.31 86 ASP A C 1
ATOM 660 O O . ASP A 1 86 ? 12.25 18.172 -15.297 1 92.31 86 ASP A O 1
ATOM 664 N N . LYS A 1 87 ? 12.125 16.922 -17.109 1 94.19 87 LYS A N 1
ATOM 665 C CA . LYS A 1 87 ? 13.148 15.977 -16.656 1 94.19 87 LYS A CA 1
ATOM 666 C C . LYS A 1 87 ? 14.484 16.688 -16.469 1 94.19 87 LYS A C 1
ATOM 668 O O . LYS A 1 87 ? 15.156 16.5 -15.445 1 94.19 87 LYS A O 1
ATOM 673 N N . THR A 1 88 ? 14.836 17.484 -17.422 1 95.25 88 THR A N 1
ATOM 674 C CA . THR A 1 88 ? 16.094 18.219 -17.344 1 95.25 88 THR A CA 1
ATOM 675 C C . THR A 1 88 ? 16.078 19.188 -16.156 1 95.25 88 THR A C 1
ATOM 677 O O . THR A 1 88 ? 17.062 19.312 -15.438 1 95.25 88 THR A O 1
ATOM 680 N N . GLU A 1 89 ? 14.984 19.797 -15.961 1 94.06 89 GLU A N 1
ATOM 681 C CA . GLU A 1 89 ? 14.852 20.719 -14.836 1 94.06 89 GLU A CA 1
ATOM 682 C C . GLU A 1 89 ? 14.992 19.984 -13.508 1 94.06 89 GLU A C 1
ATOM 684 O O . GLU A 1 89 ? 15.547 20.516 -12.547 1 94.06 89 GLU A O 1
ATOM 689 N N . ALA A 1 90 ? 14.469 18.812 -13.453 1 93.94 90 ALA A N 1
ATOM 690 C CA . ALA A 1 90 ? 14.594 18.016 -12.242 1 93.94 90 ALA A CA 1
ATOM 691 C C . ALA A 1 90 ? 16.062 17.703 -11.945 1 93.94 90 ALA A C 1
ATOM 693 O O . ALA A 1 90 ? 16.5 17.781 -10.789 1 93.94 90 ALA A O 1
ATOM 694 N N . ILE A 1 91 ? 16.797 17.375 -12.953 1 96.38 91 ILE A N 1
ATOM 695 C CA . ILE A 1 91 ? 18.203 17.094 -12.773 1 96.38 91 ILE A CA 1
ATOM 696 C C . ILE A 1 91 ? 18.938 18.359 -12.336 1 96.38 91 ILE A C 1
ATOM 698 O O . ILE A 1 91 ? 19.781 18.328 -11.43 1 96.38 91 ILE A O 1
ATOM 702 N N . ARG A 1 92 ? 18.594 19.5 -12.953 1 96.44 92 ARG A N 1
ATOM 703 C CA . ARG A 1 92 ? 19.219 20.766 -12.57 1 96.44 92 ARG A CA 1
ATOM 704 C C . ARG A 1 92 ? 18.938 21.094 -11.109 1 96.44 92 ARG A C 1
ATOM 706 O O . ARG A 1 92 ? 19.812 21.594 -10.398 1 96.44 92 ARG A O 1
ATOM 713 N N . ALA A 1 93 ? 17.75 20.812 -10.711 1 94.75 93 ALA A N 1
ATOM 714 C CA . ALA A 1 93 ? 17.391 21.047 -9.312 1 94.75 93 ALA A CA 1
ATOM 715 C C . ALA A 1 93 ? 18.203 20.156 -8.375 1 94.75 93 ALA A C 1
ATOM 717 O O . ALA A 1 93 ? 18.656 20.609 -7.32 1 94.75 93 ALA A O 1
ATOM 718 N N . LEU A 1 94 ? 18.344 18.922 -8.727 1 96.31 94 LEU A N 1
ATOM 719 C CA . LEU A 1 94 ? 19.203 18 -7.969 1 96.31 94 LEU A CA 1
ATOM 720 C C . LEU A 1 94 ? 20.609 18.562 -7.82 1 96.31 94 LEU A C 1
ATOM 722 O O . LEU A 1 94 ? 21.156 18.609 -6.715 1 96.31 94 LEU A O 1
ATOM 726 N N . ILE A 1 95 ? 21.156 19 -8.938 1 97.56 95 ILE A N 1
ATOM 727 C CA . ILE A 1 95 ? 22.531 19.5 -8.961 1 97.56 95 ILE A CA 1
ATOM 728 C C . ILE A 1 95 ? 22.641 20.75 -8.102 1 97.56 95 ILE A C 1
ATOM 730 O O . ILE A 1 95 ? 23.484 20.828 -7.203 1 97.56 95 ILE A O 1
ATOM 734 N N . LYS A 1 96 ? 21.719 21.625 -8.297 1 96.38 96 LYS A N 1
ATOM 735 C CA . LYS A 1 96 ? 21.781 22.938 -7.629 1 96.38 96 LYS A CA 1
ATOM 736 C C . LYS A 1 96 ? 21.547 22.781 -6.129 1 96.38 96 LYS A C 1
ATOM 738 O O . LYS A 1 96 ? 22.266 23.391 -5.328 1 96.38 96 LYS A O 1
ATOM 743 N N . ASN A 1 97 ? 20.688 21.922 -5.746 1 94.94 97 ASN A N 1
ATOM 744 C CA . ASN A 1 97 ? 20.25 21.906 -4.355 1 94.94 97 ASN A CA 1
ATOM 745 C C . ASN A 1 97 ? 21.047 20.906 -3.521 1 94.94 97 ASN A C 1
ATOM 747 O O . ASN A 1 97 ? 21.125 21.047 -2.299 1 94.94 97 ASN A O 1
ATOM 751 N N . PHE A 1 98 ? 21.656 19.953 -4.172 1 95.94 98 PHE A N 1
ATOM 752 C CA . PHE A 1 98 ? 22.203 18.891 -3.34 1 95.94 98 PHE A CA 1
ATOM 753 C C . PHE A 1 98 ? 23.641 18.578 -3.74 1 95.94 98 PHE A C 1
ATOM 755 O O . PHE A 1 98 ? 24.484 18.344 -2.879 1 95.94 98 PHE A O 1
ATOM 762 N N . LEU A 1 99 ? 23.953 18.578 -5.023 1 97.75 99 LEU A N 1
ATOM 763 C CA . LEU A 1 99 ? 25.281 18.141 -5.445 1 97.75 99 LEU A CA 1
ATOM 764 C C . LEU A 1 99 ? 26.297 19.266 -5.348 1 97.75 99 LEU A C 1
ATOM 766 O O . LEU A 1 99 ? 27.422 19.062 -4.883 1 97.75 99 LEU A O 1
ATOM 770 N N . GLU A 1 100 ? 25.906 20.453 -5.773 1 97.62 100 GLU A N 1
ATOM 771 C CA . GLU A 1 100 ? 26.797 21.609 -5.672 1 97.62 100 GLU A CA 1
ATOM 772 C C . GLU A 1 100 ? 27.156 21.906 -4.219 1 97.62 100 GLU A C 1
ATOM 774 O O . GLU A 1 100 ? 28.328 22.062 -3.887 1 97.62 100 GLU A O 1
ATOM 779 N N . PRO A 1 101 ? 26.203 21.906 -3.361 1 96.56 101 PRO A N 1
ATOM 780 C CA . PRO A 1 101 ? 26.531 22.172 -1.959 1 96.56 101 PRO A CA 1
ATOM 781 C C . PRO A 1 101 ? 27.438 21.109 -1.344 1 96.56 101 PRO A C 1
ATOM 783 O O . PRO A 1 101 ? 28.109 21.375 -0.341 1 96.56 101 PRO A O 1
ATOM 786 N N . ALA A 1 102 ? 27.453 19.906 -1.872 1 95.75 102 ALA A N 1
ATOM 787 C CA . ALA A 1 102 ? 28.266 18.812 -1.348 1 95.75 102 ALA A CA 1
ATOM 788 C C . ALA A 1 102 ? 29.75 19.016 -1.704 1 95.75 102 ALA A C 1
ATOM 790 O O . ALA A 1 102 ? 30.609 18.312 -1.178 1 95.75 102 ALA A O 1
ATOM 791 N N . GLY A 1 103 ? 30.109 20 -2.641 1 95.44 103 GLY A N 1
ATOM 792 C CA . GLY A 1 103 ? 31.484 20.297 -3.014 1 95.44 103 GLY A CA 1
ATOM 793 C C . GLY A 1 103 ? 32.219 19.109 -3.619 1 95.44 103 GLY A C 1
ATOM 794 O O . GLY A 1 103 ? 31.719 18.484 -4.559 1 95.44 103 GLY A O 1
ATOM 795 N N . ASP A 1 104 ? 33.312 18.719 -2.947 1 94.62 104 ASP A N 1
ATOM 796 C CA . ASP A 1 104 ? 34.188 17.672 -3.484 1 94.62 104 ASP A CA 1
ATOM 797 C C . ASP A 1 104 ? 33.562 16.297 -3.332 1 94.62 104 ASP A C 1
ATOM 799 O O . ASP A 1 104 ? 34 15.32 -3.963 1 94.62 104 ASP A O 1
ATOM 803 N N . GLU A 1 105 ? 32.5 16.234 -2.566 1 96.12 105 GLU A N 1
ATOM 804 C CA . GLU A 1 105 ? 31.875 14.945 -2.301 1 96.12 105 GLU A CA 1
ATOM 805 C C . GLU A 1 105 ? 30.594 14.766 -3.133 1 96.12 105 GLU A C 1
ATOM 807 O O . GLU A 1 105 ? 29.719 13.984 -2.771 1 96.12 105 GLU A O 1
ATOM 812 N N . PHE A 1 106 ? 30.5 15.523 -4.273 1 97.88 106 PHE A N 1
ATOM 813 C CA . PHE A 1 106 ? 29.25 15.508 -5.035 1 97.88 106 PHE A CA 1
ATOM 814 C C . PHE A 1 106 ? 29 14.125 -5.637 1 97.88 106 PHE A C 1
ATOM 816 O O . PHE A 1 106 ? 27.859 13.719 -5.816 1 97.88 106 PHE A O 1
ATOM 823 N N . ALA A 1 107 ? 30.078 13.383 -5.918 1 97.75 107 ALA A N 1
ATOM 824 C CA . ALA A 1 107 ? 29.906 12.039 -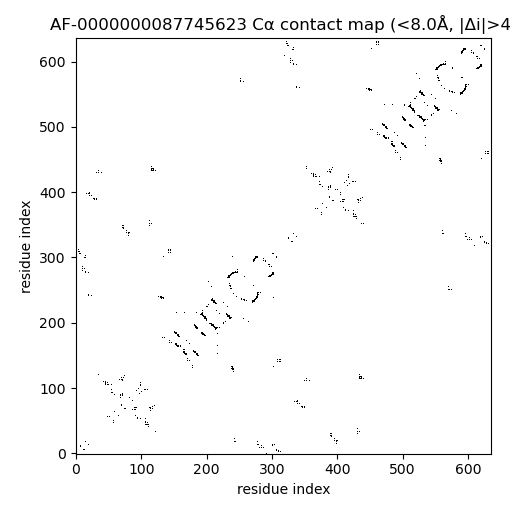6.48 1 97.75 107 ALA A CA 1
ATOM 825 C C . ALA A 1 107 ? 29.297 11.086 -5.457 1 97.75 107 ALA A C 1
ATOM 827 O O . ALA A 1 107 ? 28.422 10.289 -5.793 1 97.75 107 ALA A O 1
ATOM 828 N N . GLU A 1 108 ? 29.75 11.188 -4.27 1 97.12 108 GLU A N 1
ATOM 829 C CA . GLU A 1 108 ? 29.203 10.383 -3.178 1 97.12 108 GLU A CA 1
ATOM 830 C C . GLU A 1 108 ? 27.75 10.758 -2.898 1 97.12 108 GLU A C 1
ATOM 832 O O . GLU A 1 108 ? 26.891 9.883 -2.754 1 97.12 108 GLU A O 1
ATOM 837 N N . GLU A 1 109 ? 27.5 12.102 -2.834 1 97.69 109 GLU A N 1
ATOM 838 C CA . GLU A 1 109 ? 26.141 12.609 -2.609 1 97.69 109 GLU A CA 1
ATOM 839 C C . GLU A 1 109 ? 25.172 12.094 -3.67 1 97.69 109 GLU A C 1
ATOM 841 O O . GLU A 1 109 ? 24.094 11.617 -3.344 1 97.69 109 GLU A O 1
ATOM 846 N N . LEU A 1 110 ? 25.609 12.125 -4.871 1 98.38 110 LEU A N 1
ATOM 847 C CA . LEU A 1 110 ? 24.797 11.648 -5.988 1 98.38 110 LEU A CA 1
ATOM 848 C C . LEU A 1 110 ? 24.484 10.164 -5.84 1 98.38 110 LEU A C 1
ATOM 850 O O . LEU A 1 110 ? 23.344 9.75 -5.965 1 98.38 110 LEU A O 1
ATOM 854 N N . THR A 1 111 ? 25.516 9.375 -5.527 1 98.44 111 THR A N 1
ATOM 855 C CA . THR A 1 111 ? 25.375 7.93 -5.402 1 98.44 111 THR A CA 1
ATOM 856 C C . THR A 1 111 ? 24.438 7.566 -4.258 1 98.44 111 THR A C 1
ATOM 858 O O . THR A 1 111 ? 23.594 6.684 -4.395 1 98.44 111 THR A O 1
ATOM 861 N N . TYR A 1 112 ? 24.594 8.297 -3.172 1 98.38 112 TYR A N 1
ATOM 862 C CA . TYR A 1 112 ? 23.75 8.047 -2.01 1 98.38 112 TYR A CA 1
ATOM 863 C C . TYR A 1 112 ? 22.297 8.367 -2.312 1 98.38 112 TYR A C 1
ATOM 865 O O . TYR A 1 112 ? 21.406 7.602 -1.956 1 98.38 112 TYR A O 1
ATOM 873 N N . ARG A 1 113 ? 22.047 9.43 -2.998 1 97.81 113 ARG A N 1
ATOM 874 C CA . ARG A 1 113 ? 20.688 9.812 -3.328 1 97.81 113 ARG A CA 1
ATOM 875 C C . ARG A 1 113 ? 20.062 8.844 -4.324 1 97.81 113 ARG A C 1
ATOM 877 O O . ARG A 1 113 ? 18.891 8.492 -4.211 1 97.81 113 ARG A O 1
ATOM 884 N N . PHE A 1 114 ? 20.859 8.406 -5.258 1 97.88 114 PHE A N 1
ATOM 885 C CA . PHE A 1 114 ? 20.422 7.379 -6.199 1 97.88 114 PHE A CA 1
ATOM 886 C C . PHE A 1 114 ? 19.969 6.129 -5.461 1 97.88 114 PHE A C 1
ATOM 888 O O . PHE A 1 114 ? 18.891 5.598 -5.734 1 97.88 114 PHE A O 1
ATOM 895 N N . LEU A 1 115 ? 20.766 5.707 -4.516 1 98 115 LEU A N 1
ATOM 896 C CA . LEU A 1 115 ? 20.484 4.477 -3.789 1 98 115 LEU A CA 1
ATOM 897 C C . LEU A 1 115 ? 19.234 4.633 -2.926 1 98 115 LEU A C 1
ATOM 899 O O . LEU A 1 115 ? 18.453 3.693 -2.793 1 98 115 LEU A O 1
ATOM 903 N N . LEU A 1 116 ? 19.016 5.805 -2.377 1 96.94 116 LEU A N 1
ATOM 904 C CA . LEU A 1 116 ? 17.828 6.047 -1.571 1 96.94 116 LEU A CA 1
ATOM 905 C C . LEU A 1 116 ? 16.562 5.914 -2.416 1 96.94 116 LEU A C 1
ATOM 907 O O . LEU A 1 116 ? 15.602 5.25 -2.01 1 96.94 116 LEU A O 1
ATOM 911 N N . ILE A 1 117 ? 16.625 6.5 -3.553 1 95.81 117 ILE A N 1
ATOM 912 C CA . ILE A 1 117 ? 15.445 6.457 -4.41 1 95.81 117 ILE A CA 1
ATOM 913 C C . ILE A 1 117 ? 15.258 5.039 -4.949 1 95.81 117 ILE A C 1
ATOM 915 O O . ILE A 1 117 ? 14.125 4.547 -5.027 1 95.81 117 ILE A O 1
ATOM 919 N N . LYS A 1 118 ? 16.359 4.371 -5.266 1 95.94 118 LYS A N 1
ATOM 920 C CA . LYS A 1 118 ? 16.266 2.984 -5.707 1 95.94 118 LYS A CA 1
ATOM 921 C C . LYS A 1 118 ? 15.734 2.086 -4.586 1 95.94 118 LYS A C 1
ATOM 923 O O . LYS A 1 118 ? 15.055 1.092 -4.848 1 95.94 118 LYS A O 1
ATOM 928 N N . GLY A 1 119 ? 16.109 2.455 -3.367 1 95.88 119 GLY A N 1
ATOM 929 C CA . GLY A 1 119 ? 15.562 1.722 -2.236 1 95.88 119 GLY A CA 1
ATOM 930 C C . GLY A 1 119 ? 14.047 1.751 -2.184 1 95.88 119 GLY A C 1
ATOM 931 O O . GLY A 1 119 ? 13.414 0.745 -1.858 1 95.88 119 GLY A O 1
ATOM 932 N N . ASP A 1 120 ? 13.523 2.846 -2.447 1 93.12 120 ASP A N 1
ATOM 933 C CA . ASP A 1 120 ? 12.07 2.957 -2.547 1 93.12 120 ASP A CA 1
ATOM 934 C C . ASP A 1 120 ? 11.523 2.051 -3.646 1 93.12 120 ASP A C 1
ATOM 936 O O . ASP A 1 120 ? 10.531 1.351 -3.445 1 93.12 120 ASP A O 1
ATOM 940 N N . SER A 1 121 ? 12.172 2.074 -4.77 1 92.62 121 SER A N 1
ATOM 941 C CA . SER A 1 121 ? 11.797 1.192 -5.871 1 92.62 121 SER A CA 1
ATOM 942 C C . SER A 1 121 ? 11.914 -0.274 -5.469 1 92.62 121 SER A C 1
ATOM 944 O O . SER A 1 121 ? 11.07 -1.093 -5.84 1 92.62 121 SER A O 1
ATOM 946 N N . LEU A 1 122 ? 12.969 -0.521 -4.746 1 93.94 122 LEU A N 1
ATOM 947 C CA . LEU A 1 122 ? 13.164 -1.877 -4.246 1 93.94 122 LEU A CA 1
ATOM 948 C C . LEU A 1 122 ? 11.992 -2.301 -3.359 1 93.94 122 LEU A C 1
ATOM 950 O O . LEU A 1 122 ? 11.508 -3.428 -3.465 1 93.94 122 LEU A O 1
ATOM 954 N N . GLY A 1 123 ? 11.547 -1.406 -2.543 1 92.62 123 GLY A N 1
ATOM 955 C CA . GLY A 1 123 ? 10.359 -1.694 -1.757 1 92.62 123 GLY A CA 1
ATOM 956 C C . GLY A 1 123 ? 9.164 -2.086 -2.604 1 92.62 123 GLY A C 1
ATOM 957 O O . GLY A 1 123 ? 8.461 -3.047 -2.287 1 92.62 123 GLY A O 1
ATOM 958 N N . GLY A 1 124 ? 8.93 -1.376 -3.662 1 91 124 GLY A N 1
ATOM 959 C CA . GLY A 1 124 ? 7.859 -1.715 -4.59 1 91 124 GLY A CA 1
ATOM 960 C C . GLY A 1 124 ? 8.039 -3.074 -5.238 1 91 124 GLY A C 1
ATOM 961 O O . GLY A 1 124 ? 7.098 -3.863 -5.309 1 91 124 GLY A O 1
ATOM 962 N N . SER A 1 125 ? 9.242 -3.312 -5.629 1 92.12 125 SER A N 1
ATOM 963 C CA . SER A 1 125 ? 9.555 -4.602 -6.238 1 92.12 125 SER A CA 1
ATOM 964 C C . SER A 1 125 ? 9.344 -5.746 -5.254 1 92.12 125 SER A C 1
ATOM 966 O O . SER A 1 125 ? 8.914 -6.836 -5.641 1 92.12 125 SER A O 1
ATOM 968 N N . MET A 1 126 ? 9.719 -5.469 -4.023 1 92.56 126 MET A N 1
ATOM 969 C CA . MET A 1 126 ? 9.547 -6.484 -2.988 1 92.56 126 MET A CA 1
ATOM 970 C C . MET A 1 126 ? 8.07 -6.809 -2.789 1 92.56 126 MET A C 1
ATOM 972 O O . MET A 1 126 ? 7.707 -7.961 -2.539 1 92.56 126 MET A O 1
ATOM 976 N N . ARG A 1 127 ? 7.152 -5.836 -2.885 1 91 127 ARG A N 1
ATOM 977 C CA . ARG A 1 127 ? 5.719 -6.09 -2.779 1 91 127 ARG A CA 1
ATOM 978 C C . ARG A 1 127 ? 5.242 -7.004 -3.902 1 91 127 ARG A C 1
ATOM 980 O O . ARG A 1 127 ? 4.449 -7.922 -3.668 1 91 127 ARG A O 1
ATOM 987 N N . ASN A 1 128 ? 5.703 -6.793 -5.129 1 90.62 128 ASN A N 1
ATOM 988 C CA . ASN A 1 128 ? 5.395 -7.676 -6.25 1 90.62 128 ASN A CA 1
ATOM 989 C C . ASN A 1 128 ? 5.941 -9.078 -6.027 1 90.62 128 ASN A C 1
ATOM 991 O O . ASN A 1 128 ? 5.27 -10.07 -6.328 1 90.62 128 ASN A O 1
ATOM 995 N N . TYR A 1 129 ? 7.137 -9.141 -5.484 1 93.75 129 TYR A N 1
ATOM 996 C CA . TYR A 1 129 ? 7.797 -10.422 -5.223 1 93.75 129 TYR A CA 1
ATOM 997 C C . TYR A 1 129 ? 6.996 -11.25 -4.223 1 93.75 129 TYR A C 1
ATOM 999 O O . TYR A 1 129 ? 6.789 -12.445 -4.43 1 93.75 129 TYR A O 1
ATOM 1007 N N . VAL A 1 130 ? 6.539 -10.594 -3.232 1 93.88 130 VAL A N 1
ATOM 1008 C CA . VAL A 1 130 ? 5.777 -11.273 -2.189 1 93.88 130 VAL A CA 1
ATOM 1009 C C . VAL A 1 130 ? 4.469 -11.797 -2.771 1 93.88 130 VAL A C 1
ATOM 1011 O O . VAL A 1 130 ? 4.008 -12.883 -2.402 1 93.88 130 VAL A O 1
ATOM 1014 N N . GLY A 1 131 ? 3.832 -11.055 -3.607 1 94.81 131 GLY A N 1
ATOM 1015 C CA . GLY A 1 131 ? 2.646 -11.531 -4.305 1 94.81 131 GLY A CA 1
ATOM 1016 C C . GLY A 1 131 ? 2.912 -12.75 -5.168 1 94.81 131 GLY A C 1
ATOM 1017 O O . GLY A 1 131 ? 2.127 -13.703 -5.164 1 94.81 131 GLY A O 1
ATOM 1018 N N . GLU A 1 132 ? 4.008 -12.695 -5.816 1 94.56 132 GLU A N 1
ATOM 1019 C CA . GLU A 1 132 ? 4.41 -13.828 -6.652 1 94.56 132 GLU A CA 1
ATOM 1020 C C . GLU A 1 132 ? 4.668 -15.07 -5.809 1 94.56 132 GLU A C 1
ATOM 1022 O O . GLU A 1 132 ? 4.289 -16.172 -6.195 1 94.56 132 GLU A O 1
ATOM 1027 N N . LEU A 1 133 ? 5.312 -14.883 -4.711 1 95.62 133 LEU A N 1
ATOM 1028 C CA . LEU A 1 133 ? 5.594 -15.992 -3.814 1 95.62 133 LEU A CA 1
ATOM 1029 C C . LEU A 1 133 ? 4.301 -16.625 -3.307 1 95.62 133 LEU A C 1
ATOM 1031 O O . LEU A 1 133 ? 4.219 -17.844 -3.154 1 95.62 133 LEU A O 1
ATOM 1035 N N . ALA A 1 134 ? 3.383 -15.781 -3.018 1 97.56 134 ALA A N 1
ATOM 1036 C CA . ALA A 1 134 ? 2.094 -16.281 -2.545 1 97.56 134 ALA A CA 1
ATOM 1037 C C . ALA A 1 134 ? 1.43 -17.172 -3.596 1 97.56 134 ALA A C 1
ATOM 1039 O O . ALA A 1 134 ? 0.938 -18.25 -3.279 1 97.56 134 ALA A O 1
ATOM 1040 N N . GLN A 1 135 ? 1.417 -16.688 -4.785 1 97.94 135 GLN A N 1
ATOM 1041 C CA . GLN A 1 135 ? 0.835 -17.484 -5.863 1 97.94 135 GLN A CA 1
ATOM 1042 C C . GLN A 1 135 ? 1.601 -18.797 -6.062 1 97.94 135 GLN A C 1
ATOM 1044 O O . GLN A 1 135 ? 0.998 -19.844 -6.281 1 97.94 135 GLN A O 1
ATOM 1049 N N . MET A 1 136 ? 2.928 -18.734 -6.012 1 97.69 136 MET A N 1
ATOM 1050 C CA . MET A 1 136 ? 3.762 -19.922 -6.156 1 97.69 136 MET A CA 1
ATOM 1051 C C . MET A 1 136 ? 3.406 -20.969 -5.102 1 97.69 136 MET A C 1
ATOM 1053 O O . MET A 1 136 ? 3.295 -22.156 -5.414 1 97.69 136 MET A O 1
ATOM 1057 N N . LYS A 1 137 ? 3.258 -20.453 -3.938 1 97.38 137 LYS A N 1
ATOM 1058 C CA . LYS A 1 137 ? 2.908 -21.359 -2.848 1 97.38 137 LYS A CA 1
ATOM 1059 C C . LYS A 1 137 ? 1.574 -22.047 -3.111 1 97.38 137 LYS A C 1
ATOM 1061 O O . LYS A 1 137 ? 1.44 -23.25 -2.898 1 97.38 137 LYS A O 1
ATOM 1066 N N . LEU A 1 138 ? 0.624 -21.328 -3.52 1 98.44 138 LEU A N 1
ATOM 1067 C CA . LEU A 1 138 ? -0.689 -21.859 -3.852 1 98.44 138 LEU A CA 1
ATOM 1068 C C . LEU A 1 138 ? -0.588 -22.875 -4.984 1 98.44 138 LEU A C 1
ATOM 1070 O O . LEU A 1 138 ? -1.126 -23.984 -4.883 1 98.44 138 LEU A O 1
ATOM 1074 N N . VAL A 1 139 ? 0.124 -22.484 -6.031 1 98.69 139 VAL A N 1
ATOM 1075 C CA . VAL A 1 139 ? 0.276 -23.328 -7.207 1 98.69 139 VAL A CA 1
ATOM 1076 C C . VAL A 1 139 ? 0.97 -24.625 -6.812 1 98.69 139 VAL A C 1
ATOM 1078 O O . VAL A 1 139 ? 0.531 -25.719 -7.199 1 98.69 139 VAL A O 1
ATOM 1081 N N . ARG A 1 140 ? 2.008 -24.547 -6.016 1 98.38 140 ARG A N 1
ATOM 1082 C CA . ARG A 1 140 ? 2.756 -25.734 -5.602 1 98.38 140 ARG A CA 1
ATOM 1083 C C . ARG A 1 140 ? 1.874 -26.688 -4.793 1 98.38 140 ARG A C 1
ATOM 1085 O O . ARG A 1 140 ? 1.954 -27.906 -4.953 1 98.38 140 ARG A O 1
ATOM 1092 N N . LYS A 1 141 ? 1.084 -26.094 -3.934 1 98.06 141 LYS A N 1
ATOM 1093 C CA . LYS A 1 141 ? 0.172 -26.938 -3.16 1 98.06 141 LYS A CA 1
ATOM 1094 C C . LYS A 1 141 ? -0.851 -27.609 -4.066 1 98.06 141 LYS A C 1
ATOM 1096 O O . LYS A 1 141 ? -1.142 -28.797 -3.898 1 98.06 141 LYS A O 1
ATOM 1101 N N . LEU A 1 142 ? -1.387 -26.891 -5 1 98.44 142 LEU A N 1
ATOM 1102 C CA . LEU A 1 142 ? -2.348 -27.453 -5.949 1 98.44 142 LEU A CA 1
ATOM 1103 C C . LEU A 1 142 ? -1.725 -28.578 -6.75 1 98.44 142 LEU A C 1
ATOM 1105 O O . LEU A 1 142 ? -2.324 -29.656 -6.891 1 98.44 142 LEU A O 1
ATOM 1109 N N . LEU A 1 143 ? -0.524 -28.359 -7.219 1 98.44 143 LEU A N 1
ATOM 1110 C CA . LEU A 1 143 ? 0.188 -29.359 -7.988 1 98.44 143 LEU A CA 1
ATOM 1111 C C . LEU A 1 143 ? 0.447 -30.609 -7.145 1 98.44 143 LEU A C 1
ATOM 1113 O O . LEU A 1 143 ? 0.336 -31.734 -7.637 1 98.44 143 LEU A O 1
ATOM 1117 N N . SER A 1 144 ? 0.851 -30.359 -5.918 1 98 144 SER A N 1
ATOM 1118 C CA . SER A 1 144 ? 1.093 -31.469 -5.008 1 98 144 SER A CA 1
ATOM 1119 C C . SER A 1 144 ? -0.156 -32.344 -4.844 1 98 144 SER A C 1
ATOM 1121 O O . SER A 1 144 ? -0.078 -33.562 -4.871 1 98 144 SER A O 1
ATOM 1123 N N . LEU A 1 145 ? -1.287 -31.703 -4.707 1 97.25 145 LEU A N 1
ATOM 1124 C CA . LEU A 1 145 ? -2.539 -32.438 -4.535 1 97.25 145 LEU A CA 1
ATOM 1125 C C . LEU A 1 145 ? -2.916 -33.188 -5.812 1 97.25 145 LEU A C 1
ATOM 1127 O O . LEU A 1 145 ? -3.367 -34.312 -5.762 1 97.25 145 LEU A O 1
ATOM 1131 N N . LEU A 1 146 ? -2.797 -32.531 -6.941 1 97.94 146 LEU A N 1
ATOM 1132 C CA . LEU A 1 146 ? -3.072 -33.188 -8.219 1 97.94 146 LEU A CA 1
ATOM 1133 C C . LEU A 1 146 ? -2.205 -34.406 -8.398 1 97.94 146 LEU A C 1
ATOM 1135 O O . LEU A 1 146 ? -2.693 -35.469 -8.828 1 97.94 146 LEU A O 1
ATOM 1139 N N . ALA A 1 147 ? -0.978 -34.281 -8.008 1 97.06 147 ALA A N 1
ATOM 1140 C CA . ALA A 1 147 ? -0.024 -35.375 -8.156 1 97.06 147 ALA A CA 1
ATOM 1141 C C . ALA A 1 147 ? -0.382 -36.531 -7.234 1 97.06 147 ALA A C 1
ATOM 1143 O O . ALA A 1 147 ? -0.413 -37.688 -7.664 1 97.06 147 ALA A O 1
ATOM 1144 N N . ILE A 1 148 ? -0.672 -36.219 -5.984 1 96.75 148 ILE A N 1
ATOM 1145 C CA . ILE A 1 148 ? -0.973 -37.25 -4.996 1 96.75 148 ILE A CA 1
ATOM 1146 C C . ILE A 1 148 ? -2.246 -38 -5.395 1 96.75 148 ILE A C 1
ATOM 1148 O O . ILE A 1 148 ? -2.359 -39.219 -5.188 1 96.75 148 ILE A O 1
ATOM 1152 N N . ARG A 1 149 ? -3.146 -37.344 -5.992 1 96 149 ARG A N 1
ATOM 1153 C CA . ARG A 1 149 ? -4.418 -37.938 -6.395 1 96 149 ARG A CA 1
ATOM 1154 C C . ARG A 1 149 ? -4.332 -38.531 -7.801 1 96 149 ARG A C 1
ATOM 1156 O O . ARG A 1 149 ? -5.316 -39.031 -8.32 1 96 149 ARG A O 1
ATOM 1163 N N . GLU A 1 150 ? -3.23 -38.375 -8.469 1 95.81 150 GLU A N 1
ATOM 1164 C CA . GLU A 1 150 ? -2.977 -38.875 -9.812 1 95.81 150 GLU A CA 1
ATOM 1165 C C . GLU A 1 150 ? -3.99 -38.312 -10.805 1 95.81 150 GLU A C 1
ATOM 1167 O O . GLU A 1 150 ? -4.535 -39.062 -11.625 1 95.81 150 GLU A O 1
ATOM 1172 N N . ILE A 1 151 ? -4.285 -37.062 -10.609 1 97 151 ILE A N 1
ATOM 1173 C CA . ILE A 1 151 ? -5.172 -36.375 -11.547 1 97 151 ILE A CA 1
ATOM 1174 C C . ILE A 1 151 ? -4.344 -35.719 -12.648 1 97 151 ILE A C 1
ATOM 1176 O O . ILE A 1 151 ? -3.508 -34.844 -12.383 1 97 151 ILE A O 1
ATOM 1180 N N . PRO A 1 152 ? -4.605 -36.188 -13.867 1 96.19 152 PRO A N 1
ATOM 1181 C CA . PRO A 1 152 ? -3.867 -35.531 -14.961 1 96.19 152 PRO A CA 1
ATOM 1182 C C . PRO A 1 152 ? -4.191 -34.062 -15.109 1 96.19 152 PRO A C 1
ATOM 1184 O O . PRO A 1 152 ? -5.336 -33.656 -14.891 1 96.19 152 PRO A O 1
ATOM 1187 N N . TYR A 1 153 ? -3.15 -33.281 -15.477 1 98.19 153 TYR A N 1
ATOM 1188 C CA . TYR A 1 153 ? -3.352 -31.828 -15.633 1 98.19 153 TYR A CA 1
ATOM 1189 C C . TYR A 1 153 ? -2.455 -31.266 -16.734 1 98.19 153 TYR A C 1
ATOM 1191 O O . TYR A 1 153 ? -1.57 -31.969 -17.234 1 98.19 153 TYR A O 1
ATOM 1199 N N . TYR A 1 154 ? -2.768 -30.109 -17.172 1 98.5 154 TYR A N 1
ATOM 1200 C CA . TYR A 1 154 ? -1.985 -29.328 -18.125 1 98.5 154 TYR A CA 1
ATOM 1201 C C . TYR A 1 154 ? -1.614 -27.969 -17.547 1 98.5 154 TYR A C 1
ATOM 1203 O O . TYR A 1 154 ? -2.34 -27.438 -16.703 1 98.5 154 TYR A O 1
ATOM 1211 N N . VAL A 1 155 ? -0.44 -27.453 -17.938 1 98.44 155 VAL A N 1
ATOM 1212 C CA . VAL A 1 155 ? -0.002 -26.156 -17.453 1 98.44 155 VAL A CA 1
ATOM 1213 C C . VAL A 1 155 ? 0.253 -25.219 -18.641 1 98.44 155 VAL A C 1
ATOM 1215 O O . VAL A 1 155 ? 0.657 -25.672 -19.703 1 98.44 155 VAL A O 1
ATOM 1218 N N . LEU A 1 156 ? -0.105 -24.047 -18.453 1 98.5 156 LEU A N 1
ATOM 1219 C CA . LEU A 1 156 ? 0.211 -22.953 -19.375 1 98.5 156 LEU A CA 1
ATOM 1220 C C . LEU A 1 156 ? 1.153 -21.953 -18.734 1 98.5 156 LEU A C 1
ATOM 1222 O O . LEU A 1 156 ? 0.818 -21.344 -17.703 1 98.5 156 LEU A O 1
ATOM 1226 N N . SER A 1 157 ? 2.32 -21.781 -19.312 1 97.38 157 SER A N 1
ATOM 1227 C CA . SER A 1 157 ? 3.275 -20.812 -18.797 1 97.38 157 SER A CA 1
ATOM 1228 C C . SER A 1 157 ? 2.932 -19.391 -19.25 1 97.38 157 SER A C 1
ATOM 1230 O O . SER A 1 157 ? 2.242 -19.219 -20.266 1 97.38 157 SER A O 1
ATOM 1232 N N . LYS A 1 158 ? 3.441 -18.438 -18.531 1 96.12 158 LYS A N 1
ATOM 1233 C CA . LYS A 1 158 ? 3.24 -17.031 -18.891 1 96.12 158 LYS A CA 1
ATOM 1234 C C . LYS A 1 158 ? 3.762 -16.75 -20.297 1 96.12 158 LYS A C 1
ATOM 1236 O O . LYS A 1 158 ? 3.125 -16.016 -21.062 1 96.12 158 LYS A O 1
ATOM 1241 N N . GLN A 1 159 ? 4.805 -17.359 -20.672 1 94.44 159 GLN A N 1
ATOM 1242 C CA . GLN A 1 159 ? 5.449 -17.125 -21.953 1 94.44 159 GLN A CA 1
ATOM 1243 C C . GLN A 1 159 ? 4.645 -17.75 -23.094 1 94.44 159 GLN A C 1
ATOM 1245 O O . GLN A 1 159 ? 4.652 -17.234 -24.219 1 94.44 159 GLN A O 1
ATOM 1250 N N . GLN A 1 160 ? 3.938 -18.797 -22.781 1 94.69 160 GLN A N 1
ATOM 1251 C CA . GLN A 1 160 ? 3.248 -19.547 -23.812 1 94.69 160 GLN A CA 1
ATOM 1252 C C . GLN A 1 160 ? 1.777 -19.156 -23.906 1 94.69 160 GLN A C 1
ATOM 1254 O O . GLN A 1 160 ? 1.029 -19.688 -24.719 1 94.69 160 GLN A O 1
ATOM 1259 N N . LYS A 1 161 ? 1.419 -18.266 -23.109 1 92.69 161 LYS A N 1
ATOM 1260 C CA . LYS A 1 161 ? 0.018 -17.859 -23.031 1 92.69 161 LYS A CA 1
ATOM 1261 C C . LYS A 1 161 ? -0.471 -17.328 -24.375 1 92.69 161 LYS A C 1
ATOM 1263 O O . LYS A 1 161 ? -1.573 -17.656 -24.812 1 92.69 161 LYS A O 1
ATOM 1268 N N . LYS A 1 162 ? 0.394 -16.562 -25.062 1 91.5 162 LYS A N 1
ATOM 1269 C CA . LYS A 1 162 ? 0.023 -15.922 -26.328 1 91.5 162 LYS A CA 1
ATOM 1270 C C . LYS A 1 162 ? -0.253 -16.953 -27.406 1 91.5 162 LYS A C 1
ATOM 1272 O O . LYS A 1 162 ? -1.026 -16.703 -28.344 1 91.5 162 LYS A O 1
ATOM 1277 N N . ASN A 1 163 ? 0.28 -18.125 -27.312 1 93 163 ASN A N 1
ATOM 1278 C CA . ASN A 1 163 ? 0.127 -19.156 -28.328 1 93 163 ASN A CA 1
ATOM 1279 C C . ASN A 1 163 ? -0.765 -20.297 -27.859 1 93 163 ASN A C 1
ATOM 1281 O O . ASN A 1 163 ? -0.884 -21.328 -28.531 1 93 163 ASN A O 1
ATOM 1285 N N . ASN A 1 164 ? -1.373 -20.109 -26.688 1 95.69 164 ASN A N 1
ATOM 1286 C CA . ASN A 1 164 ? -2.184 -21.172 -26.078 1 95.69 164 ASN A CA 1
ATOM 1287 C C . ASN A 1 164 ? -1.418 -22.484 -26 1 95.69 164 ASN A C 1
ATOM 1289 O O . ASN A 1 164 ? -1.961 -23.547 -26.328 1 95.69 164 ASN A O 1
ATOM 1293 N N . GLY A 1 165 ? -0.119 -22.391 -25.641 1 96.31 165 GLY A N 1
ATOM 1294 C CA . GLY A 1 165 ? 0.785 -23.531 -25.656 1 96.31 165 GLY A CA 1
ATOM 1295 C C . GLY A 1 165 ? 0.749 -24.344 -24.375 1 96.31 165 GLY A C 1
ATOM 1296 O O . GLY A 1 165 ? 1.708 -24.328 -23.609 1 96.31 165 GLY A O 1
ATOM 1297 N N . TRP A 1 166 ? -0.244 -25.172 -24.219 1 97.81 166 TRP A N 1
ATOM 1298 C CA . TRP A 1 166 ? -0.409 -26.016 -23.031 1 97.81 166 TRP A CA 1
ATOM 1299 C C . TRP A 1 166 ? 0.538 -27.219 -23.078 1 97.81 166 TRP A C 1
ATOM 1301 O O . TRP A 1 166 ? 0.801 -27.766 -24.156 1 97.81 166 TRP A O 1
ATOM 1311 N N . THR A 1 167 ? 1.05 -27.562 -22 1 97.44 167 THR A N 1
ATOM 1312 C CA . THR A 1 167 ? 1.9 -28.734 -21.891 1 97.44 167 THR A CA 1
ATOM 1313 C C . THR A 1 167 ? 1.358 -29.703 -20.844 1 97.44 167 THR A C 1
ATOM 1315 O O . THR A 1 167 ? 0.782 -29.281 -19.828 1 97.44 167 THR A O 1
ATOM 1318 N N . SER A 1 168 ? 1.558 -31 -21.141 1 97.44 168 SER A N 1
ATOM 1319 C CA . SER A 1 168 ? 1.165 -32 -20.156 1 97.44 168 SER A CA 1
ATOM 1320 C C . SER A 1 168 ? 1.937 -31.828 -18.844 1 97.44 168 SER A C 1
ATOM 1322 O O . SER A 1 168 ? 3.137 -31.547 -18.859 1 97.44 168 SER A O 1
ATOM 1324 N N . GLY A 1 169 ? 1.264 -32.062 -17.766 1 96.12 169 GLY A N 1
ATOM 1325 C CA . GLY A 1 169 ? 1.817 -31.781 -16.438 1 96.12 169 GLY A CA 1
ATOM 1326 C C . GLY A 1 169 ? 2.961 -32.719 -16.078 1 96.12 169 GLY A C 1
ATOM 1327 O O . GLY A 1 169 ? 2.904 -33.906 -16.344 1 96.12 169 GLY A O 1
ATOM 1328 N N . SER A 1 170 ? 4.004 -32.156 -15.547 1 96.06 170 SER A N 1
ATOM 1329 C CA . SER A 1 170 ? 5.102 -32.844 -14.875 1 96.06 170 SER A CA 1
ATOM 1330 C C . SER A 1 170 ? 5.352 -32.25 -13.492 1 96.06 170 SER A C 1
ATOM 1332 O O . SER A 1 170 ? 5.91 -31.172 -13.359 1 96.06 170 SER A O 1
ATOM 1334 N N . TYR A 1 171 ? 5.008 -33 -12.469 1 95.75 171 TYR A N 1
ATOM 1335 C CA . TYR A 1 171 ? 4.969 -32.469 -11.109 1 95.75 171 TYR A CA 1
ATOM 1336 C C . TYR A 1 171 ? 6.293 -31.812 -10.742 1 95.75 171 TYR A C 1
ATOM 1338 O O . TYR A 1 171 ? 6.324 -30.641 -10.359 1 95.75 171 TYR A O 1
ATOM 1346 N N . GLU A 1 172 ? 7.406 -32.5 -10.867 1 95.75 172 GLU A N 1
ATOM 1347 C CA . GLU A 1 172 ? 8.703 -32 -10.43 1 95.75 172 GLU A CA 1
ATOM 1348 C C . GLU A 1 172 ? 9.086 -30.734 -11.203 1 95.75 172 GLU A C 1
ATOM 1350 O O . GLU A 1 172 ? 9.516 -29.75 -10.609 1 95.75 172 GLU A O 1
ATOM 1355 N N . ALA A 1 173 ? 8.938 -30.781 -12.516 1 96.38 173 ALA A N 1
ATOM 1356 C CA . ALA A 1 173 ? 9.289 -29.641 -13.359 1 96.38 173 ALA A CA 1
ATOM 1357 C C . ALA A 1 173 ? 8.398 -28.438 -13.062 1 96.38 173 ALA A C 1
ATOM 1359 O O . ALA A 1 173 ? 8.883 -27.312 -12.914 1 96.38 173 ALA A O 1
ATOM 1360 N N . ASP A 1 174 ? 7.137 -28.734 -12.961 1 97.25 174 ASP A N 1
ATOM 1361 C CA . ASP A 1 174 ? 6.164 -27.672 -12.75 1 97.25 174 ASP A CA 1
ATOM 1362 C C . ASP A 1 174 ? 6.301 -27.078 -11.359 1 97.25 174 ASP A C 1
ATOM 1364 O O . ASP A 1 174 ? 6.133 -25.859 -11.172 1 97.25 174 ASP A O 1
ATOM 1368 N N . PHE A 1 175 ? 6.598 -27.922 -10.352 1 96.31 175 PHE A N 1
ATOM 1369 C CA . PHE A 1 175 ? 6.836 -27.453 -8.992 1 96.31 175 PHE A CA 1
ATOM 1370 C C . PHE A 1 175 ? 7.988 -26.469 -8.961 1 96.31 175 PHE A C 1
ATOM 1372 O O . PHE A 1 175 ? 7.906 -25.422 -8.297 1 96.31 175 PHE A O 1
ATOM 1379 N N . THR A 1 176 ? 8.984 -26.719 -9.703 1 95.94 176 THR A N 1
ATOM 1380 C CA . THR A 1 176 ? 10.172 -25.875 -9.75 1 95.94 176 THR A CA 1
ATOM 1381 C C . THR A 1 176 ? 9.891 -24.578 -10.492 1 95.94 176 THR A C 1
ATOM 1383 O O . THR A 1 176 ? 10.383 -23.516 -10.109 1 95.94 176 THR A O 1
ATOM 1386 N N . ALA A 1 177 ? 9.008 -24.656 -11.477 1 96.75 177 ALA A N 1
ATOM 1387 C CA . ALA A 1 177 ? 8.727 -23.5 -12.312 1 96.75 177 ALA A CA 1
ATOM 1388 C C . ALA A 1 177 ? 7.391 -22.859 -11.938 1 96.75 177 ALA A C 1
ATOM 1390 O O . ALA A 1 177 ? 6.734 -22.234 -12.781 1 96.75 177 ALA A O 1
ATOM 1391 N N . ALA A 1 178 ? 6.988 -23.016 -10.727 1 97.12 178 ALA A N 1
ATOM 1392 C CA . ALA A 1 178 ? 5.645 -22.641 -10.297 1 97.12 178 ALA A CA 1
ATOM 1393 C C . ALA A 1 178 ? 5.406 -21.141 -10.523 1 97.12 178 ALA A C 1
ATOM 1395 O O . ALA A 1 178 ? 4.285 -20.719 -10.828 1 97.12 178 ALA A O 1
ATOM 1396 N N . SER A 1 179 ? 6.441 -20.344 -10.445 1 95 179 SER A N 1
ATOM 1397 C CA . SER A 1 179 ? 6.316 -18.891 -10.586 1 95 179 SER A CA 1
ATOM 1398 C C . SER A 1 179 ? 5.973 -18.5 -12.023 1 95 179 SER A C 1
ATOM 1400 O O . SER A 1 179 ? 5.48 -17.406 -12.273 1 95 179 SER A O 1
ATOM 1402 N N . GLU A 1 180 ? 6.156 -19.375 -12.961 1 96.25 180 GLU A N 1
ATOM 1403 C CA . GLU A 1 180 ? 5.961 -19.078 -14.375 1 96.25 180 GLU A CA 1
ATOM 1404 C C . GLU A 1 180 ? 4.605 -19.594 -14.867 1 96.25 180 GLU A C 1
ATOM 1406 O O . GLU A 1 180 ? 4.238 -19.391 -16.031 1 96.25 180 GLU A O 1
ATOM 1411 N N . ILE A 1 181 ? 3.883 -20.172 -14.031 1 97.88 181 ILE A N 1
ATOM 1412 C CA . ILE A 1 181 ? 2.617 -20.766 -14.438 1 97.88 181 ILE A CA 1
ATOM 1413 C C . ILE A 1 181 ? 1.52 -19.703 -14.445 1 97.88 181 ILE A C 1
ATOM 1415 O O . ILE A 1 181 ? 1.295 -19.031 -13.438 1 97.88 181 ILE A O 1
ATOM 1419 N N . ALA A 1 182 ? 0.819 -19.594 -15.562 1 97.94 182 ALA A N 1
ATOM 1420 C CA . ALA A 1 182 ? -0.281 -18.656 -15.734 1 97.94 182 ALA A CA 1
ATOM 1421 C C . ALA A 1 182 ? -1.629 -19.328 -15.516 1 97.94 182 ALA A C 1
ATOM 1423 O O . ALA A 1 182 ? -2.596 -18.688 -15.102 1 97.94 182 ALA A O 1
ATOM 1424 N N . ALA A 1 183 ? -1.688 -20.594 -15.852 1 98.62 183 ALA A N 1
ATOM 1425 C CA . ALA A 1 183 ? -2.951 -21.312 -15.75 1 98.62 183 ALA A CA 1
ATOM 1426 C C . ALA A 1 183 ? -2.715 -22.812 -15.609 1 98.62 183 ALA A C 1
ATOM 1428 O O . ALA A 1 183 ? -1.66 -23.328 -16 1 98.62 183 ALA A O 1
ATOM 1429 N N . ILE A 1 184 ? -3.66 -23.516 -15.023 1 98.69 184 ILE A N 1
ATOM 1430 C CA . ILE A 1 184 ? -3.666 -24.953 -14.852 1 98.69 184 ILE A CA 1
ATOM 1431 C C . ILE A 1 184 ? -5.031 -25.516 -15.25 1 98.69 184 ILE A C 1
ATOM 1433 O O . ILE A 1 184 ? -6.066 -24.953 -14.883 1 98.69 184 ILE A O 1
ATOM 1437 N N . GLN A 1 185 ? -5.016 -26.5 -16.016 1 98.62 185 GLN A N 1
ATOM 1438 C CA . GLN A 1 185 ? -6.234 -27.219 -16.375 1 98.62 185 GLN A CA 1
ATOM 1439 C C . GLN A 1 185 ? -6.18 -28.672 -15.914 1 98.62 185 GLN A C 1
ATOM 1441 O O . GLN A 1 185 ? -5.145 -29.328 -16.031 1 98.62 185 GLN A O 1
ATOM 1446 N N . TRP A 1 186 ? -7.227 -29.141 -15.344 1 98.44 186 TRP A N 1
ATOM 1447 C CA . TRP A 1 186 ? -7.309 -30.547 -14.969 1 98.44 186 TRP A CA 1
ATOM 1448 C C . TRP A 1 186 ? -8.695 -31.109 -15.258 1 98.44 186 TRP A C 1
ATOM 1450 O O . TRP A 1 186 ? -9.633 -30.359 -15.539 1 98.44 186 TRP A O 1
ATOM 1460 N N . SER A 1 187 ? -8.773 -32.406 -15.359 1 95.25 187 SER A N 1
ATOM 1461 C CA . SER A 1 187 ? -10.023 -33.125 -15.523 1 95.25 187 SER A CA 1
ATOM 1462 C C . SER A 1 187 ? -10.219 -34.156 -14.414 1 95.25 187 SER A C 1
ATOM 1464 O O . SER A 1 187 ? -9.328 -34.969 -14.156 1 95.25 187 SER A O 1
ATOM 1466 N N . HIS A 1 188 ? -11.344 -33.969 -13.805 1 91.56 188 HIS A N 1
ATOM 1467 C CA . HIS A 1 188 ? -11.664 -34.938 -12.742 1 91.56 188 HIS A CA 1
ATOM 1468 C C . HIS A 1 188 ? -13.148 -35.281 -12.75 1 91.56 188 HIS A C 1
ATOM 1470 O O . HIS A 1 188 ? -14 -34.375 -12.75 1 91.56 188 HIS A O 1
ATOM 1476 N N . ASP A 1 189 ? -13.484 -36.625 -12.781 1 90.31 189 ASP A N 1
ATOM 1477 C CA . ASP A 1 189 ? -14.844 -37.156 -12.742 1 90.31 189 ASP A CA 1
ATOM 1478 C C . ASP A 1 189 ? -15.688 -36.562 -13.875 1 90.31 189 ASP A C 1
ATOM 1480 O O . ASP A 1 189 ? -16.797 -36.062 -13.633 1 90.31 189 ASP A O 1
ATOM 1484 N N . GLY A 1 190 ? -15.109 -36.406 -14.992 1 90.56 190 GLY A N 1
ATOM 1485 C CA . GLY A 1 190 ? -15.82 -35.969 -16.188 1 90.56 190 GLY A CA 1
ATOM 1486 C C . GLY A 1 190 ? -15.977 -34.469 -16.266 1 90.56 190 GLY A C 1
ATOM 1487 O O . GLY A 1 190 ? -16.594 -33.938 -17.188 1 90.56 190 GLY A O 1
ATOM 1488 N N . LYS A 1 191 ? -15.406 -33.781 -15.305 1 95.31 191 LYS A N 1
ATOM 1489 C CA . LYS A 1 191 ? -15.484 -32.312 -15.305 1 95.31 191 LYS A CA 1
ATOM 1490 C C . LYS A 1 191 ? -14.133 -31.688 -15.625 1 95.31 191 LYS A C 1
ATOM 1492 O O . LYS A 1 191 ? -13.102 -32.094 -15.094 1 95.31 191 LYS A O 1
ATOM 1497 N N . ASN A 1 192 ? -14.188 -30.75 -16.547 1 97.5 192 ASN A N 1
ATOM 1498 C CA . ASN A 1 192 ? -12.992 -29.969 -16.859 1 97.5 192 ASN A CA 1
ATOM 1499 C C . ASN A 1 192 ? -12.969 -28.641 -16.109 1 97.5 192 ASN A C 1
ATOM 1501 O O . ASN A 1 192 ? -13.984 -27.953 -16.031 1 97.5 192 ASN A O 1
ATOM 1505 N N . ARG A 1 193 ? -11.836 -28.422 -15.508 1 98.56 193 ARG A N 1
ATOM 1506 C CA . ARG A 1 193 ? -11.664 -27.156 -14.805 1 98.56 193 ARG A CA 1
ATOM 1507 C C . ARG A 1 193 ? -10.406 -26.422 -15.281 1 98.56 193 ARG A C 1
ATOM 1509 O O . ARG A 1 193 ? -9.422 -27.062 -15.648 1 98.56 193 ARG A O 1
ATOM 1516 N N . LEU A 1 194 ? -10.5 -25.156 -15.312 1 98.69 194 LEU A N 1
ATOM 1517 C CA . LEU A 1 194 ? -9.398 -24.297 -15.734 1 98.69 194 LEU A CA 1
ATOM 1518 C C . LEU A 1 194 ? -9.164 -23.172 -14.734 1 98.69 194 LEU A C 1
ATOM 1520 O O . LEU A 1 194 ? -10.039 -22.344 -14.508 1 98.69 194 LEU A O 1
ATOM 1524 N N . LEU A 1 195 ? -7.98 -23.203 -14.117 1 98.69 195 LEU A N 1
ATOM 1525 C CA . LEU A 1 195 ? -7.566 -22.172 -13.18 1 98.69 195 LEU A CA 1
ATOM 1526 C C . LEU A 1 195 ? -6.648 -21.156 -13.859 1 98.69 195 LEU A C 1
ATOM 1528 O O . LEU A 1 195 ? -5.586 -21.531 -14.367 1 98.69 195 LEU A O 1
ATOM 1532 N N . PHE A 1 196 ? -7.031 -19.922 -13.891 1 98.56 196 PHE A N 1
ATOM 1533 C CA . PHE A 1 196 ? -6.352 -18.828 -14.578 1 98.56 196 PHE A CA 1
ATOM 1534 C C . PHE A 1 196 ? -6.027 -17.703 -13.609 1 98.56 196 PHE A C 1
ATOM 1536 O O . PHE A 1 196 ? -6.926 -17.156 -12.953 1 98.56 196 PHE A O 1
ATOM 1543 N N . PHE A 1 197 ? -4.723 -17.344 -13.516 1 98.25 197 PHE A N 1
ATOM 1544 C CA . PHE A 1 197 ? -4.312 -16.406 -12.484 1 98.25 197 PHE A CA 1
ATOM 1545 C C . PHE A 1 197 ? -4.18 -14.992 -13.055 1 98.25 197 PHE A C 1
ATOM 1547 O O . PHE A 1 197 ? -3.795 -14.82 -14.211 1 98.25 197 PHE A O 1
ATOM 1554 N N . ASN A 1 198 ? -4.512 -14 -12.266 1 97.12 198 ASN A N 1
ATOM 1555 C CA . ASN A 1 198 ? -4.223 -12.586 -12.477 1 97.12 198 ASN A CA 1
ATOM 1556 C C . ASN A 1 198 ? -4.723 -12.109 -13.844 1 97.12 198 ASN A C 1
ATOM 1558 O O . ASN A 1 198 ? -3.945 -11.594 -14.648 1 97.12 198 ASN A O 1
ATOM 1562 N N . THR A 1 199 ? -6.012 -12.117 -14 1 97.5 199 THR A N 1
ATOM 1563 C CA . THR A 1 199 ? -6.551 -11.734 -15.305 1 97.5 199 THR A CA 1
ATOM 1564 C C . THR A 1 199 ? -7.707 -10.75 -15.141 1 97.5 199 THR A C 1
ATOM 1566 O O . THR A 1 199 ? -8.383 -10.742 -14.109 1 97.5 199 THR A O 1
ATOM 1569 N N . LYS A 1 200 ? -7.883 -9.992 -16.141 1 97.31 200 LYS A N 1
ATOM 1570 C CA . LYS A 1 200 ? -8.984 -9.039 -16.156 1 97.31 200 LYS A CA 1
ATOM 1571 C C . LYS A 1 200 ? -10.305 -9.734 -16.5 1 97.31 200 LYS A C 1
ATOM 1573 O O . LYS A 1 200 ? -10.391 -10.438 -17.516 1 97.31 200 LYS A O 1
ATOM 1578 N N . ILE A 1 201 ? -11.25 -9.578 -15.719 1 98.12 201 ILE A N 1
ATOM 1579 C CA . ILE A 1 201 ? -12.602 -10.086 -15.969 1 98.12 201 ILE A CA 1
ATOM 1580 C C . ILE A 1 201 ? -13.484 -8.953 -16.484 1 98.12 201 ILE A C 1
ATOM 1582 O O . ILE A 1 201 ? -13.812 -8.023 -15.75 1 98.12 201 ILE A O 1
ATOM 1586 N N . PRO A 1 202 ? -13.867 -9.039 -17.672 1 97.5 202 PRO A N 1
ATOM 1587 C CA . PRO A 1 202 ? -14.602 -7.938 -18.297 1 97.5 202 PRO A CA 1
ATOM 1588 C C . PRO A 1 202 ? -15.859 -7.551 -17.516 1 97.5 202 PRO A C 1
ATOM 1590 O O . PRO A 1 202 ? -16.109 -6.363 -17.297 1 97.5 202 PRO A O 1
ATOM 1593 N N . LEU A 1 203 ? -16.594 -8.5 -17.062 1 96.5 203 LEU A N 1
ATOM 1594 C CA . LEU A 1 203 ? -17.828 -8.227 -16.328 1 96.5 203 LEU A CA 1
ATOM 1595 C C . LEU A 1 203 ? -17.547 -7.445 -15.055 1 96.5 203 LEU A C 1
ATOM 1597 O O . LEU A 1 203 ? -18.359 -6.613 -14.641 1 96.5 203 LEU A O 1
ATOM 1601 N N . VAL A 1 204 ? -16.484 -7.738 -14.445 1 95.56 204 VAL A N 1
ATOM 1602 C CA . VAL A 1 204 ? -16.078 -7.062 -13.219 1 95.56 204 VAL A CA 1
ATOM 1603 C C . VAL A 1 204 ? -15.32 -5.777 -13.562 1 95.56 204 VAL A C 1
ATOM 1605 O O . VAL A 1 204 ? -15.258 -4.852 -12.75 1 95.56 204 VAL A O 1
ATOM 1608 N N . ASN A 1 205 ? -14.688 -5.699 -14.711 1 94.06 205 ASN A N 1
ATOM 1609 C CA . ASN A 1 205 ? -13.859 -4.613 -15.227 1 94.06 205 ASN A CA 1
ATOM 1610 C C . ASN A 1 205 ? -12.641 -4.371 -14.344 1 94.06 205 ASN A C 1
ATOM 1612 O O . ASN A 1 205 ? -12.281 -3.225 -14.07 1 94.06 205 ASN A O 1
ATOM 1616 N N . ASN A 1 206 ? -12.125 -5.422 -13.742 1 94.81 206 ASN A N 1
ATOM 1617 C CA . ASN A 1 206 ? -10.922 -5.41 -12.914 1 94.81 206 ASN A CA 1
ATOM 1618 C C . ASN A 1 206 ? -10.172 -6.738 -13 1 94.81 206 ASN A C 1
ATOM 1620 O O . ASN A 1 206 ? -10.734 -7.75 -13.414 1 94.81 206 ASN A O 1
ATOM 1624 N N . ASN A 1 207 ? -8.883 -6.625 -12.648 1 95.81 207 ASN A N 1
ATOM 1625 C CA . ASN A 1 207 ? -8.102 -7.852 -12.531 1 95.81 207 ASN A CA 1
ATOM 1626 C C . ASN A 1 207 ? -8.5 -8.648 -11.289 1 95.81 207 ASN A C 1
ATOM 1628 O O . ASN A 1 207 ? -8.789 -8.07 -10.242 1 95.81 207 ASN A O 1
ATOM 1632 N N . VAL A 1 208 ? -8.562 -9.93 -11.461 1 98.19 208 VAL A N 1
ATOM 1633 C CA . VAL A 1 208 ? -8.844 -10.852 -10.359 1 98.19 208 VAL A CA 1
ATOM 1634 C C . VAL A 1 208 ? -7.688 -11.836 -10.211 1 98.19 208 VAL A C 1
ATOM 1636 O O . VAL A 1 208 ? -7.133 -12.312 -11.203 1 98.19 208 VAL A O 1
ATOM 1639 N N . ASP A 1 209 ? -7.305 -12.172 -8.984 1 98.25 209 ASP A N 1
ATOM 1640 C CA . ASP A 1 209 ? -6.09 -12.938 -8.703 1 98.25 209 ASP A CA 1
ATOM 1641 C C . ASP A 1 209 ? -6.273 -14.406 -9.062 1 98.25 209 ASP A C 1
ATOM 1643 O O . ASP A 1 209 ? -5.371 -15.031 -9.617 1 98.25 209 ASP A O 1
ATOM 1647 N N . ILE A 1 210 ? -7.332 -15.016 -8.633 1 98.81 210 ILE A N 1
ATOM 1648 C CA . ILE A 1 210 ? -7.609 -16.438 -8.828 1 98.81 210 ILE A CA 1
ATOM 1649 C C . ILE A 1 210 ? -8.93 -16.609 -9.57 1 98.81 210 ILE A C 1
ATOM 1651 O O . ILE A 1 210 ? -9.992 -16.219 -9.07 1 98.81 210 ILE A O 1
ATOM 1655 N N . CYS A 1 211 ? -8.922 -17.234 -10.711 1 98.81 211 CYS A N 1
ATOM 1656 C CA . CYS A 1 211 ? -10.117 -17.391 -11.531 1 98.81 211 CYS A CA 1
ATOM 1657 C C . CYS A 1 211 ? -10.297 -18.844 -11.969 1 98.81 211 CYS A C 1
ATOM 1659 O O . CYS A 1 211 ? -9.492 -19.359 -12.742 1 98.81 211 CYS A O 1
ATOM 1661 N N . LEU A 1 212 ? -11.32 -19.469 -11.5 1 98.81 212 LEU A N 1
ATOM 1662 C CA . LEU A 1 212 ? -11.625 -20.844 -11.875 1 98.81 212 LEU A CA 1
ATOM 1663 C C . LEU A 1 212 ? -12.797 -20.891 -12.852 1 98.81 212 LEU A C 1
ATOM 1665 O O . LEU A 1 212 ? -13.859 -20.312 -12.594 1 98.81 212 LEU A O 1
ATOM 1669 N N . PHE A 1 213 ? -12.617 -21.594 -13.945 1 98.69 213 PHE A N 1
ATOM 1670 C CA . PHE A 1 213 ? -13.633 -21.703 -14.984 1 98.69 213 PHE A CA 1
ATOM 1671 C C . PHE A 1 213 ? -13.969 -23.156 -15.266 1 98.69 213 PHE A C 1
ATOM 1673 O O . PHE A 1 213 ? -13.133 -24.047 -15.055 1 98.69 213 PHE A O 1
ATOM 1680 N N . ASP A 1 214 ? -15.219 -23.359 -15.68 1 98.25 214 ASP A N 1
ATOM 1681 C CA . ASP A 1 214 ? -15.602 -24.609 -16.344 1 98.25 214 ASP A CA 1
ATOM 1682 C C . ASP A 1 214 ? -15.086 -24.656 -17.781 1 98.25 214 ASP A C 1
ATOM 1684 O O . ASP A 1 214 ? -15.578 -23.938 -18.641 1 98.25 214 ASP A O 1
ATOM 1688 N N . GLY A 1 215 ? -14.016 -25.438 -17.984 1 97.44 215 GLY A N 1
ATOM 1689 C CA . GLY A 1 215 ? -13.461 -25.469 -19.328 1 97.44 215 GLY A CA 1
ATOM 1690 C C . GLY A 1 215 ? -12.164 -26.234 -19.422 1 97.44 215 GLY A C 1
ATOM 1691 O O . GLY A 1 215 ? -11.586 -26.625 -18.391 1 97.44 215 GLY A O 1
ATOM 1692 N N . ASP A 1 216 ? -11.789 -26.531 -20.656 1 97.25 216 ASP A N 1
ATOM 1693 C CA . ASP A 1 216 ? -10.547 -27.234 -20.953 1 97.25 216 ASP A CA 1
ATOM 1694 C C . ASP A 1 216 ? -9.555 -26.312 -21.672 1 97.25 216 ASP A C 1
ATOM 1696 O O . ASP A 1 216 ? -9.758 -25.109 -21.734 1 97.25 216 ASP A O 1
ATOM 1700 N N . CYS A 1 217 ? -8.445 -26.938 -22.125 1 97.06 217 CYS A N 1
ATOM 1701 C CA . CYS A 1 217 ? -7.387 -26.188 -22.797 1 97.06 217 CYS A CA 1
ATOM 1702 C C . CYS A 1 217 ? -7.918 -25.469 -24.031 1 97.06 217 CYS A C 1
ATOM 1704 O O . CYS A 1 217 ? -7.535 -24.328 -24.297 1 97.06 217 CYS A O 1
ATOM 1706 N N . LEU A 1 218 ? -8.82 -26.094 -24.688 1 95.69 218 LEU A N 1
ATOM 1707 C CA . LEU A 1 218 ? -9.398 -25.5 -25.891 1 95.69 218 LEU A CA 1
ATOM 1708 C C . LEU A 1 218 ? -10.297 -24.328 -25.531 1 95.69 218 LEU A C 1
ATOM 1710 O O . LEU A 1 218 ? -10.258 -23.281 -26.203 1 95.69 218 LEU A O 1
ATOM 1714 N N . SER A 1 219 ? -11.023 -24.484 -24.5 1 95.38 219 SER A N 1
ATOM 1715 C CA . SER A 1 219 ? -11.953 -23.438 -24.078 1 95.38 219 SER A CA 1
ATOM 1716 C C . SER A 1 219 ? -11.211 -22.203 -23.578 1 95.38 219 SER A C 1
ATOM 1718 O O . SER A 1 219 ? -11.789 -21.125 -23.5 1 95.38 219 SER A O 1
ATOM 1720 N N . PHE A 1 220 ? -9.953 -22.359 -23.172 1 97.12 220 PHE A N 1
ATOM 1721 C CA . PHE A 1 220 ? -9.156 -21.219 -22.75 1 97.12 220 PHE A CA 1
ATOM 1722 C C . PHE A 1 220 ? -9.094 -20.156 -23.844 1 97.12 220 PHE A C 1
ATOM 1724 O O . PHE A 1 220 ? -9.102 -18.969 -23.562 1 97.12 220 PHE A O 1
ATOM 1731 N N . ASP A 1 221 ? -8.945 -20.625 -25.141 1 95.81 221 ASP A N 1
ATOM 1732 C CA . ASP A 1 221 ? -9.008 -19.781 -26.328 1 95.81 221 ASP A CA 1
ATOM 1733 C C . ASP A 1 221 ? -8.148 -18.531 -26.156 1 95.81 221 ASP A C 1
ATOM 1735 O O . ASP A 1 221 ? -8.641 -17.422 -26.281 1 95.81 221 ASP A O 1
ATOM 1739 N N . PHE A 1 222 ? -6.863 -18.688 -25.859 1 94.56 222 PHE A N 1
ATOM 1740 C CA . PHE A 1 222 ? -5.875 -17.625 -25.766 1 94.56 222 PHE A CA 1
ATOM 1741 C C . PHE A 1 222 ? -6.25 -16.641 -24.656 1 94.56 222 PHE A C 1
ATOM 1743 O O . PHE A 1 222 ? -5.953 -15.445 -24.766 1 94.56 222 PHE A O 1
ATOM 1750 N N . GLY A 1 223 ? -6.941 -17.078 -23.688 1 96.12 223 GLY A N 1
ATOM 1751 C CA . GLY A 1 223 ? -7.316 -16.25 -22.562 1 96.12 223 GLY A CA 1
ATOM 1752 C C . GLY A 1 223 ? -8.703 -15.656 -22.703 1 96.12 223 GLY A C 1
ATOM 1753 O O . GLY A 1 223 ? -9.172 -14.945 -21.797 1 96.12 223 GLY A O 1
ATOM 1754 N N . ARG A 1 224 ? -9.5 -15.977 -23.719 1 96.19 224 ARG A N 1
ATOM 1755 C CA . ARG A 1 224 ? -10.781 -15.352 -24 1 96.19 224 ARG A CA 1
ATOM 1756 C C . ARG A 1 224 ? -11.906 -16.031 -23.219 1 96.19 224 ARG A C 1
ATOM 1758 O O . ARG A 1 224 ? -13.055 -15.57 -23.25 1 96.19 224 ARG A O 1
ATOM 1765 N N . ILE A 1 225 ? -11.57 -16.984 -22.469 1 97.88 225 ILE A N 1
ATOM 1766 C CA . ILE A 1 225 ? -12.562 -17.656 -21.625 1 97.88 225 ILE A CA 1
ATOM 1767 C C . ILE A 1 225 ? -13.195 -16.672 -20.656 1 97.88 225 ILE A C 1
ATOM 1769 O O . ILE A 1 225 ? -14.336 -16.844 -20.234 1 97.88 225 ILE A O 1
ATOM 1773 N N . VAL A 1 226 ? -12.453 -15.602 -20.359 1 97.94 226 VAL A N 1
ATOM 1774 C CA . VAL A 1 226 ? -12.898 -14.594 -19.406 1 97.94 226 VAL A CA 1
ATOM 1775 C C . VAL A 1 226 ? -14.133 -13.883 -19.953 1 97.94 226 VAL A C 1
ATOM 1777 O O . VAL A 1 226 ? -14.867 -13.219 -19.219 1 97.94 226 VAL A O 1
ATOM 1780 N N . ASN A 1 227 ? -14.406 -13.977 -21.219 1 97.75 227 ASN A N 1
ATOM 1781 C CA . ASN A 1 227 ? -15.555 -13.328 -21.859 1 97.75 227 ASN A CA 1
ATOM 1782 C C . ASN A 1 227 ? -16.812 -14.195 -21.75 1 97.75 227 ASN A C 1
ATOM 1784 O O . ASN A 1 227 ? -17.859 -13.82 -22.25 1 97.75 227 ASN A O 1
ATOM 1788 N N . HIS A 1 228 ? -16.734 -15.312 -21.109 1 97.38 228 HIS A N 1
ATOM 1789 C CA . HIS A 1 228 ? -17.859 -16.219 -20.922 1 97.38 228 HIS A CA 1
ATOM 1790 C C . HIS A 1 228 ? -18.219 -16.359 -19.453 1 97.38 228 HIS A C 1
ATOM 1792 O O . HIS A 1 228 ? -17.875 -17.344 -18.797 1 97.38 228 HIS A O 1
ATOM 1798 N N . PRO A 1 229 ? -19 -15.414 -19.016 1 96.81 229 PRO A N 1
ATOM 1799 C CA . PRO A 1 229 ? -19.328 -15.391 -17.594 1 96.81 229 PRO A CA 1
ATOM 1800 C C . PRO A 1 229 ? -20.031 -16.672 -17.125 1 96.81 229 PRO A C 1
ATOM 1802 O O . PRO A 1 229 ? -19.938 -17.031 -15.945 1 96.81 229 PRO A O 1
ATOM 1805 N N . GLN A 1 230 ? -20.719 -17.391 -18.031 1 96.56 230 GLN A N 1
ATOM 1806 C CA . GLN A 1 230 ? -21.438 -18.594 -17.656 1 96.56 230 GLN A CA 1
ATOM 1807 C C . GLN A 1 230 ? -20.484 -19.734 -17.312 1 96.56 230 GLN A C 1
ATOM 1809 O O . GLN A 1 230 ? -20.875 -20.734 -16.703 1 96.56 230 GLN A O 1
ATOM 1814 N N . LYS A 1 231 ? -19.234 -19.594 -17.688 1 97.81 231 LYS A N 1
ATOM 1815 C CA . LYS A 1 231 ? -18.234 -20.609 -17.406 1 97.81 231 LYS A CA 1
ATOM 1816 C C . LYS A 1 231 ? -17.531 -20.328 -16.078 1 97.81 231 LYS A C 1
ATOM 1818 O O . LYS A 1 231 ? -16.75 -21.172 -15.609 1 97.81 231 LYS A O 1
ATOM 1823 N N . ALA A 1 232 ? -17.75 -19.172 -15.484 1 98.38 232 ALA A N 1
ATOM 1824 C CA . ALA A 1 232 ? -17.094 -18.797 -14.234 1 98.38 232 ALA A CA 1
ATOM 1825 C C . ALA A 1 232 ? -17.609 -19.641 -13.07 1 98.38 232 ALA A C 1
ATOM 1827 O O . ALA A 1 232 ? -18.812 -19.766 -12.883 1 98.38 232 ALA A O 1
ATOM 1828 N N . LEU A 1 233 ? -16.703 -20.188 -12.32 1 98.19 233 LEU A N 1
ATOM 1829 C CA . LEU A 1 233 ? -17.078 -21 -11.172 1 98.19 233 LEU A CA 1
ATOM 1830 C C . LEU A 1 233 ? -16.703 -20.312 -9.867 1 98.19 233 LEU A C 1
ATOM 1832 O O . LEU A 1 233 ? -17.469 -20.328 -8.898 1 98.19 233 LEU A O 1
ATOM 1836 N N . MET A 1 234 ? -15.5 -19.75 -9.828 1 98.56 234 MET A N 1
ATOM 1837 C CA . MET A 1 234 ? -14.984 -19.172 -8.594 1 98.56 234 MET A CA 1
ATOM 1838 C C . MET A 1 234 ? -13.961 -18.078 -8.891 1 98.56 234 MET A C 1
ATOM 1840 O O . MET A 1 234 ? -13.102 -18.25 -9.758 1 98.56 234 MET A O 1
ATOM 1844 N N . PHE A 1 235 ? -14.062 -16.969 -8.234 1 98.81 235 PHE A N 1
ATOM 1845 C CA . PHE A 1 235 ? -13.078 -15.898 -8.258 1 98.81 235 PHE A CA 1
ATOM 1846 C C . PHE A 1 235 ? -12.539 -15.625 -6.859 1 98.81 235 PHE A C 1
ATOM 1848 O O . PHE A 1 235 ? -13.297 -15.641 -5.887 1 98.81 235 PHE A O 1
ATOM 1855 N N . GLY A 1 236 ? -11.25 -15.438 -6.754 1 98.62 236 GLY A N 1
ATOM 1856 C CA . GLY A 1 236 ? -10.664 -15.25 -5.434 1 98.62 236 GLY A CA 1
ATOM 1857 C C . GLY A 1 236 ? -9.586 -14.18 -5.402 1 98.62 236 GLY A C 1
ATOM 1858 O O . GLY A 1 236 ? -9.055 -13.797 -6.449 1 98.62 236 GLY A O 1
ATOM 1859 N N . GLU A 1 237 ? -9.344 -13.656 -4.23 1 98.62 237 GLU A N 1
ATOM 1860 C CA . GLU A 1 237 ? -8.258 -12.719 -3.951 1 98.62 237 GLU A CA 1
ATOM 1861 C C . GLU A 1 237 ? -7.148 -13.383 -3.146 1 98.62 237 GLU A C 1
ATOM 1863 O O . GLU A 1 237 ? -7.418 -14.172 -2.242 1 98.62 237 GLU A O 1
ATOM 1868 N N . LEU A 1 238 ? -5.949 -13.109 -3.512 1 98.75 238 LEU A N 1
ATOM 1869 C CA . LEU A 1 238 ? -4.75 -13.664 -2.893 1 98.75 238 LEU A CA 1
ATOM 1870 C C . LEU A 1 238 ? -3.812 -12.555 -2.426 1 98.75 238 LEU A C 1
ATOM 1872 O O . LEU A 1 238 ? -3.361 -11.742 -3.23 1 98.75 238 LEU A O 1
ATOM 1876 N N . LYS A 1 239 ? -3.625 -12.461 -1.11 1 98.06 239 LYS A N 1
ATOM 1877 C CA . LYS A 1 239 ? -2.764 -11.43 -0.545 1 98.06 239 LYS A CA 1
ATOM 1878 C C . LYS A 1 239 ? -1.528 -12.039 0.11 1 98.06 239 LYS A C 1
ATOM 1880 O O . LYS A 1 239 ? -1.639 -12.758 1.104 1 98.06 239 LYS A O 1
ATOM 1885 N N . GLY A 1 240 ? -0.471 -11.711 -0.496 1 96.62 240 GLY A N 1
ATOM 1886 C CA . GLY A 1 240 ? 0.782 -12.102 0.133 1 96.62 240 GLY A CA 1
ATOM 1887 C C . GLY A 1 240 ? 1.232 -11.133 1.211 1 96.62 240 GLY A C 1
ATOM 1888 O O . GLY A 1 240 ? 0.428 -10.352 1.729 1 96.62 240 GLY A O 1
ATOM 1889 N N . GLY A 1 241 ? 2.348 -11.117 1.68 1 93.38 241 GLY A N 1
ATOM 1890 C CA . GLY A 1 241 ? 2.904 -10.25 2.703 1 93.38 241 GLY A CA 1
ATOM 1891 C C . GLY A 1 241 ? 2.689 -10.773 4.109 1 93.38 241 GLY A C 1
ATOM 1892 O O . GLY A 1 241 ? 1.593 -11.219 4.453 1 93.38 241 GLY A O 1
ATOM 1893 N N . ILE A 1 242 ? 3.643 -10.641 4.898 1 94.88 242 ILE A N 1
ATOM 1894 C CA . ILE A 1 242 ? 3.633 -11.281 6.211 1 94.88 242 ILE A CA 1
ATOM 1895 C C . ILE A 1 242 ? 3.479 -10.219 7.301 1 94.88 242 ILE A C 1
ATOM 1897 O O . ILE A 1 242 ? 3.301 -10.555 8.477 1 94.88 242 ILE A O 1
ATOM 1901 N N . ASP A 1 243 ? 3.514 -8.891 6.906 1 93.56 243 ASP A N 1
ATOM 1902 C CA . ASP A 1 243 ? 3.502 -7.793 7.871 1 93.56 243 ASP A CA 1
ATOM 1903 C C . ASP A 1 243 ? 2.109 -7.602 8.469 1 93.56 243 ASP A C 1
ATOM 1905 O O . ASP A 1 243 ? 1.168 -7.242 7.758 1 93.56 243 ASP A O 1
ATOM 1909 N N . PRO A 1 244 ? 1.978 -7.734 9.758 1 94.94 244 PRO A N 1
ATOM 1910 C CA . PRO A 1 244 ? 0.663 -7.547 10.375 1 94.94 244 PRO A CA 1
ATOM 1911 C C . PRO A 1 244 ? 0.123 -6.129 10.195 1 94.94 244 PRO A C 1
ATOM 1913 O O . PRO A 1 244 ? -1.094 -5.93 10.156 1 94.94 244 PRO A O 1
ATOM 1916 N N . ALA A 1 245 ? 1.026 -5.184 10.07 1 90.75 245 ALA A N 1
ATOM 1917 C CA . ALA A 1 245 ? 0.606 -3.791 9.953 1 90.75 245 ALA A CA 1
ATOM 1918 C C . ALA A 1 245 ? -0.168 -3.564 8.656 1 90.75 245 ALA A C 1
ATOM 1920 O O . ALA A 1 245 ? -0.984 -2.645 8.562 1 90.75 245 ALA A O 1
ATOM 1921 N N . GLY A 1 246 ? 0.057 -4.41 7.648 1 92.38 246 GLY A N 1
ATOM 1922 C CA . GLY A 1 246 ? -0.613 -4.281 6.367 1 92.38 246 GLY A CA 1
ATOM 1923 C C . GLY A 1 246 ? -1.819 -5.188 6.227 1 92.38 246 GLY A C 1
ATOM 1924 O O . GLY A 1 246 ? -2.521 -5.148 5.215 1 92.38 246 GLY A O 1
ATOM 1925 N N . ALA A 1 247 ? -2.135 -5.938 7.262 1 95.38 247 ALA A N 1
ATOM 1926 C CA . ALA A 1 247 ? -3.148 -6.984 7.176 1 95.38 247 ALA A CA 1
ATOM 1927 C C . ALA A 1 247 ? -4.535 -6.391 6.941 1 95.38 247 ALA A C 1
ATOM 1929 O O . ALA A 1 247 ? -5.285 -6.863 6.086 1 95.38 247 ALA A O 1
ATOM 1930 N N . ASP A 1 248 ? -4.848 -5.395 7.645 1 94 248 ASP A N 1
ATOM 1931 C CA . ASP A 1 248 ? -6.164 -4.785 7.496 1 94 248 ASP A CA 1
ATOM 1932 C C . ASP A 1 248 ? -6.336 -4.172 6.109 1 94 248 ASP A C 1
ATOM 1934 O O . ASP A 1 248 ? -7.406 -4.277 5.504 1 94 248 ASP A O 1
ATOM 1938 N N . GLU A 1 249 ? -5.297 -3.482 5.648 1 93.56 249 GLU A N 1
ATOM 1939 C CA . GLU A 1 249 ? -5.328 -2.92 4.301 1 93.56 249 GLU A CA 1
ATOM 1940 C C . GLU A 1 249 ? -5.52 -4.012 3.252 1 93.56 249 GLU A C 1
ATOM 1942 O O . GLU A 1 249 ? -6.277 -3.836 2.297 1 93.56 249 GLU A O 1
ATOM 1947 N N . HIS A 1 250 ? -4.859 -5.117 3.449 1 96.25 250 HIS A N 1
ATOM 1948 C CA . HIS A 1 250 ? -5.02 -6.246 2.543 1 96.25 250 HIS A CA 1
ATOM 1949 C C . HIS A 1 250 ? -6.465 -6.738 2.527 1 96.25 250 HIS A C 1
ATOM 1951 O O . HIS A 1 250 ? -7.031 -6.977 1.46 1 96.25 250 HIS A O 1
ATOM 1957 N N . TRP A 1 251 ? -7.012 -6.797 3.662 1 97.62 251 TRP A N 1
ATOM 1958 C CA . TRP A 1 251 ? -8.391 -7.27 3.746 1 97.62 251 TRP A CA 1
ATOM 1959 C C . TRP A 1 251 ? -9.352 -6.258 3.129 1 97.62 251 TRP A C 1
ATOM 1961 O O . TRP A 1 251 ? -10.25 -6.629 2.369 1 97.62 251 TRP A O 1
ATOM 1971 N N . LYS A 1 252 ? -9.188 -4.984 3.455 1 96.25 252 LYS A N 1
ATOM 1972 C CA . LYS A 1 252 ? -10.078 -3.967 2.906 1 96.25 252 LYS A CA 1
ATOM 1973 C C . LYS A 1 252 ? -10.055 -3.984 1.381 1 96.25 252 LYS A C 1
ATOM 1975 O O . LYS A 1 252 ? -11.109 -3.908 0.741 1 96.25 252 LYS A O 1
ATOM 1980 N N . THR A 1 253 ? -8.914 -4.137 0.789 1 97 253 THR A N 1
ATOM 1981 C CA . THR A 1 253 ? -8.789 -4.172 -0.664 1 97 253 THR A CA 1
ATOM 1982 C C . THR A 1 253 ? -9.375 -5.465 -1.225 1 97 253 THR A C 1
ATOM 1984 O O . THR A 1 253 ? -10.133 -5.441 -2.201 1 97 253 THR A O 1
ATOM 1987 N N . GLY A 1 254 ? -9.016 -6.57 -0.564 1 97.81 254 GLY A N 1
ATOM 1988 C CA . GLY A 1 254 ? -9.578 -7.844 -0.993 1 97.81 254 GLY A CA 1
ATOM 1989 C C . GLY A 1 254 ? -11.086 -7.898 -0.897 1 97.81 254 GLY A C 1
ATOM 1990 O O . GLY A 1 254 ? -11.758 -8.336 -1.835 1 97.81 254 GLY A O 1
ATOM 1991 N N . ASN A 1 255 ? -11.617 -7.438 0.22 1 97.5 255 ASN A N 1
ATOM 1992 C CA . ASN A 1 255 ? -13.055 -7.473 0.467 1 97.5 255 ASN A CA 1
ATOM 1993 C C . ASN A 1 255 ? -13.812 -6.617 -0.541 1 97.5 255 ASN A C 1
ATOM 1995 O O . ASN A 1 255 ? -14.875 -7.02 -1.021 1 97.5 255 ASN A O 1
ATOM 1999 N N . SER A 1 256 ? -13.273 -5.48 -0.847 1 96.81 256 SER A N 1
ATOM 2000 C CA . SER A 1 256 ? -13.898 -4.625 -1.849 1 96.81 256 SER A CA 1
ATOM 2001 C C . SER A 1 256 ? -13.867 -5.273 -3.229 1 96.81 256 SER A C 1
ATOM 2003 O O . SER A 1 256 ? -14.836 -5.191 -3.982 1 96.81 256 SER A O 1
ATOM 2005 N N . ALA A 1 257 ? -12.734 -5.863 -3.582 1 97.75 257 ALA A N 1
ATOM 2006 C CA . ALA A 1 257 ? -12.641 -6.566 -4.859 1 97.75 257 ALA A CA 1
ATOM 2007 C C . ALA A 1 257 ? -13.664 -7.695 -4.945 1 97.75 257 ALA A C 1
ATOM 2009 O O . ALA A 1 257 ? -14.328 -7.867 -5.969 1 97.75 257 ALA A O 1
ATOM 2010 N N . LEU A 1 258 ? -13.812 -8.43 -3.881 1 98.19 258 LEU A N 1
ATOM 2011 C CA . LEU A 1 258 ? -14.773 -9.531 -3.836 1 98.19 258 LEU A CA 1
ATOM 2012 C C . LEU A 1 258 ? -16.203 -9.008 -3.938 1 98.19 258 LEU A C 1
ATOM 2014 O O . LEU A 1 258 ? -17.047 -9.633 -4.578 1 98.19 258 LEU A O 1
ATOM 2018 N N . ALA A 1 259 ? -16.438 -7.898 -3.297 1 96.19 259 ALA A N 1
ATOM 2019 C CA . ALA A 1 259 ? -17.766 -7.281 -3.398 1 96.19 259 ALA A CA 1
ATOM 2020 C C . ALA A 1 259 ? -18.078 -6.898 -4.84 1 96.19 259 ALA A C 1
ATOM 2022 O O . ALA A 1 259 ? -19.203 -7.074 -5.301 1 96.19 259 ALA A O 1
ATOM 2023 N N . ARG A 1 260 ? -17.094 -6.32 -5.543 1 96.31 260 ARG A N 1
ATOM 2024 C CA . ARG A 1 260 ? -17.281 -6 -6.957 1 96.31 260 ARG A CA 1
ATOM 2025 C C . ARG A 1 260 ? -17.656 -7.238 -7.758 1 96.31 260 ARG A C 1
ATOM 2027 O O . ARG A 1 260 ? -18.547 -7.184 -8.617 1 96.31 260 ARG A O 1
ATOM 2034 N N . ILE A 1 261 ? -16.969 -8.312 -7.453 1 98.12 261 ILE A N 1
ATOM 2035 C CA . ILE A 1 261 ? -17.234 -9.57 -8.148 1 98.12 261 ILE A CA 1
ATOM 2036 C C . ILE A 1 261 ? -18.656 -10.023 -7.891 1 98.12 261 ILE A C 1
ATOM 2038 O O . ILE A 1 261 ? -19.406 -10.328 -8.828 1 98.12 261 ILE A O 1
ATOM 2042 N N . ARG A 1 262 ? -19.031 -10.07 -6.688 1 97.38 262 ARG A N 1
ATOM 2043 C CA . ARG A 1 262 ? -20.375 -10.508 -6.328 1 97.38 262 ARG A CA 1
ATOM 2044 C C . ARG A 1 262 ? -21.438 -9.625 -6.977 1 97.38 262 ARG A C 1
ATOM 2046 O O . ARG A 1 262 ? -22.453 -10.125 -7.484 1 97.38 262 ARG A O 1
ATOM 2053 N N . SER A 1 263 ? -21.172 -8.375 -6.961 1 95.25 263 SER A N 1
ATOM 2054 C CA . SER A 1 263 ? -22.109 -7.441 -7.566 1 95.25 263 SER A CA 1
ATOM 2055 C C . SER A 1 263 ? -22.219 -7.664 -9.07 1 95.25 263 SER A C 1
ATOM 2057 O O . SER A 1 263 ? -23.328 -7.656 -9.625 1 95.25 263 SER A O 1
ATOM 2059 N N . ALA A 1 264 ? -21.156 -7.867 -9.727 1 96.75 264 ALA A N 1
ATOM 2060 C CA . ALA A 1 264 ? -21.109 -8.016 -11.172 1 96.75 264 ALA A CA 1
ATOM 2061 C C . ALA A 1 264 ? -21.812 -9.305 -11.617 1 96.75 264 ALA A C 1
ATOM 2063 O O . ALA A 1 264 ? -22.375 -9.367 -12.711 1 96.75 264 ALA A O 1
ATOM 2064 N N . PHE A 1 265 ? -21.828 -10.312 -10.836 1 97.31 265 PHE A N 1
ATOM 2065 C CA . PHE A 1 265 ? -22.312 -11.625 -11.25 1 97.31 265 PHE A CA 1
ATOM 2066 C C . PHE A 1 265 ? -23.719 -11.883 -10.695 1 97.31 265 PHE A C 1
ATOM 2068 O O . PHE A 1 265 ? -24.188 -13.023 -10.711 1 97.31 265 PHE A O 1
ATOM 2075 N N . ARG A 1 266 ? -24.312 -10.844 -10.211 1 93.44 266 ARG A N 1
ATOM 2076 C CA . ARG A 1 266 ? -25.734 -10.953 -9.891 1 93.44 266 ARG A CA 1
ATOM 2077 C C . ARG A 1 266 ? -26.578 -10.961 -11.164 1 93.44 266 ARG A C 1
ATOM 2079 O O . ARG A 1 266 ? -26.312 -10.211 -12.102 1 93.44 266 ARG A O 1
ATOM 2086 N N . PRO A 1 267 ? -27.406 -11.805 -11.336 1 92.31 267 PRO A N 1
ATOM 2087 C CA . PRO A 1 267 ? -28 -12.617 -10.273 1 92.31 267 PRO A CA 1
ATOM 2088 C C . PRO A 1 267 ? -27.406 -14.016 -10.195 1 92.31 267 PRO A C 1
ATOM 2090 O O . PRO A 1 267 ? -27.75 -14.797 -9.312 1 92.31 267 PRO A O 1
ATOM 2093 N N . THR A 1 268 ? -26.641 -14.391 -11.148 1 91.44 268 THR A N 1
ATOM 2094 C CA . THR A 1 268 ? -26 -15.703 -11.133 1 91.44 268 THR A CA 1
ATOM 2095 C C . THR A 1 268 ? -24.734 -15.664 -10.273 1 91.44 268 THR A C 1
ATOM 2097 O O . THR A 1 268 ? -23.672 -15.242 -10.742 1 91.44 268 THR A O 1
ATOM 2100 N N . PRO A 1 269 ? -24.797 -16.172 -9.156 1 92.56 269 PRO A N 1
ATOM 2101 C CA . PRO A 1 269 ? -23.656 -16 -8.242 1 92.56 269 PRO A CA 1
ATOM 2102 C C . PRO A 1 269 ? -22.469 -16.891 -8.602 1 92.56 269 PRO A C 1
ATOM 2104 O O . PRO A 1 269 ? -22.641 -17.969 -9.18 1 92.56 269 PRO A O 1
ATOM 2107 N N . VAL A 1 270 ? -21.312 -16.469 -8.383 1 97.06 270 VAL A N 1
ATOM 2108 C CA . VAL A 1 270 ? -20.062 -17.203 -8.477 1 97.06 270 VAL A CA 1
ATOM 2109 C C . VAL A 1 270 ? -19.453 -17.359 -7.086 1 97.06 270 VAL A C 1
ATOM 2111 O O . VAL A 1 270 ? -19.672 -16.531 -6.203 1 97.06 270 VAL A O 1
ATOM 2114 N N . CYS A 1 271 ? -18.766 -18.453 -6.828 1 97.75 271 CYS A N 1
ATOM 2115 C CA . CYS A 1 271 ? -18.047 -18.609 -5.566 1 97.75 271 CYS A CA 1
ATOM 2116 C C . CYS A 1 271 ? -16.938 -17.578 -5.426 1 97.75 271 CYS A C 1
ATOM 2118 O O . CYS A 1 271 ? -16.328 -17.188 -6.418 1 97.75 271 CYS A O 1
ATOM 2120 N N . THR A 1 272 ? -16.75 -17.141 -4.234 1 98.5 272 THR A N 1
ATOM 2121 C CA . THR A 1 272 ? -15.641 -16.234 -3.967 1 98.5 272 THR A CA 1
ATOM 2122 C C . THR A 1 272 ? -14.75 -16.781 -2.854 1 98.5 272 THR A C 1
ATOM 2124 O O . THR A 1 272 ? -15.227 -17.484 -1.955 1 98.5 272 THR A O 1
ATOM 2127 N N . SER A 1 273 ? -13.477 -16.484 -2.936 1 98.62 273 SER A N 1
ATOM 2128 C CA . SER A 1 273 ? -12.539 -16.984 -1.938 1 98.62 273 SER A CA 1
ATOM 2129 C C . SER A 1 273 ? -11.484 -15.945 -1.595 1 98.62 273 SER A C 1
ATOM 2131 O O . SER A 1 273 ? -11.258 -15 -2.359 1 98.62 273 SER A O 1
ATOM 2133 N N . PHE A 1 274 ? -10.867 -16.094 -0.387 1 98.69 274 PHE A N 1
ATOM 2134 C CA . PHE A 1 274 ? -9.828 -15.172 0.076 1 98.69 274 PHE A CA 1
ATOM 2135 C C . PHE A 1 274 ? -8.703 -15.93 0.764 1 98.69 274 PHE A C 1
ATOM 2137 O O . PHE A 1 274 ? -8.945 -16.719 1.68 1 98.69 274 PHE A O 1
ATOM 2144 N N . ILE A 1 275 ? -7.508 -15.727 0.296 1 98.69 275 ILE A N 1
ATOM 2145 C CA . ILE A 1 275 ? -6.32 -16.312 0.911 1 98.69 275 ILE A CA 1
ATOM 2146 C C . ILE A 1 275 ? -5.32 -15.211 1.252 1 98.69 275 ILE A C 1
ATOM 2148 O O . ILE A 1 275 ? -5.066 -14.32 0.437 1 98.69 275 ILE A O 1
ATOM 2152 N N . ALA A 1 276 ? -4.789 -15.234 2.436 1 98.56 276 ALA A N 1
ATOM 2153 C CA . ALA A 1 276 ? -3.807 -14.219 2.805 1 98.56 276 ALA A CA 1
ATOM 2154 C C . ALA A 1 276 ? -2.738 -14.797 3.729 1 98.56 276 ALA A C 1
ATOM 2156 O O . ALA A 1 276 ? -2.992 -15.758 4.457 1 98.56 276 ALA A O 1
ATOM 2157 N N . ALA A 1 277 ? -1.569 -14.195 3.686 1 98.12 277 ALA A N 1
ATOM 2158 C CA . ALA A 1 277 ? -0.463 -14.633 4.531 1 98.12 277 ALA A CA 1
ATOM 2159 C C . ALA A 1 277 ? -0.542 -13.984 5.914 1 98.12 277 ALA A C 1
ATOM 2161 O O . ALA A 1 277 ? -0.34 -14.656 6.93 1 98.12 277 ALA A O 1
ATOM 2162 N N . ALA A 1 278 ? -0.814 -12.719 6 1 97.62 278 ALA A N 1
ATOM 2163 C CA . ALA A 1 278 ? -0.978 -12.016 7.27 1 97.62 278 ALA A CA 1
ATOM 2164 C C . ALA A 1 278 ? -2.453 -11.797 7.59 1 97.62 278 ALA A C 1
ATOM 2166 O O . ALA A 1 278 ? -3.145 -11.055 6.895 1 97.62 278 ALA A O 1
ATOM 2167 N N . ILE A 1 279 ? -2.941 -12.43 8.578 1 98.44 279 ILE A N 1
ATOM 2168 C CA . ILE A 1 279 ? -4.309 -12.266 9.062 1 98.44 279 ILE A CA 1
ATOM 2169 C C . ILE A 1 279 ? -4.293 -11.922 10.547 1 98.44 279 ILE A C 1
ATOM 2171 O O . ILE A 1 279 ? -3.764 -12.688 11.359 1 98.44 279 ILE A O 1
ATOM 2175 N N . GLU A 1 280 ? -4.859 -10.75 10.859 1 97.44 280 GLU A N 1
ATOM 2176 C CA . GLU A 1 280 ? -4.957 -10.289 12.234 1 97.44 280 GLU A CA 1
ATOM 2177 C C . GLU A 1 280 ? -6.359 -10.492 12.797 1 97.44 280 GLU A C 1
ATOM 2179 O O . GLU A 1 280 ? -7.285 -10.836 12.055 1 97.44 280 GLU A O 1
ATOM 2184 N N . ALA A 1 281 ? -6.52 -10.328 14.055 1 95.88 281 ALA A N 1
ATOM 2185 C CA . ALA A 1 281 ? -7.734 -10.695 14.781 1 95.88 281 ALA A CA 1
ATOM 2186 C C . ALA A 1 281 ? -8.961 -10 14.188 1 95.88 281 ALA A C 1
ATOM 2188 O O . ALA A 1 281 ? -9.969 -10.648 13.906 1 95.88 281 ALA A O 1
ATOM 2189 N N . LYS A 1 282 ? -8.852 -8.766 13.938 1 91.38 282 LYS A N 1
ATOM 2190 C CA . LYS A 1 282 ? -10.008 -8.008 13.469 1 91.38 282 LYS A CA 1
ATOM 2191 C C . LYS A 1 282 ? -10.477 -8.508 12.109 1 91.38 282 LYS A C 1
ATOM 2193 O O . LYS A 1 282 ? -11.664 -8.734 11.898 1 91.38 282 LYS A O 1
ATOM 2198 N N . MET A 1 283 ? -9.57 -8.633 11.211 1 94.75 283 MET A N 1
ATOM 2199 C CA . MET A 1 283 ? -10.023 -9.078 9.898 1 94.75 283 MET A CA 1
ATOM 2200 C C . MET A 1 283 ? -10.43 -10.547 9.93 1 94.75 283 MET A C 1
ATOM 2202 O O . MET A 1 283 ? -11.32 -10.969 9.188 1 94.75 283 MET A O 1
ATOM 2206 N N . ALA A 1 284 ? -9.766 -11.352 10.812 1 97.81 284 ALA A N 1
ATOM 2207 C CA . ALA A 1 284 ? -10.172 -12.742 10.977 1 97.81 284 ALA A CA 1
ATOM 2208 C C . ALA A 1 284 ? -11.648 -12.852 11.344 1 97.81 284 ALA A C 1
ATOM 2210 O O . ALA A 1 284 ? -12.367 -13.695 10.812 1 97.81 284 ALA A O 1
ATOM 2211 N N . THR A 1 285 ? -12.047 -12.008 12.195 1 96.81 285 THR A N 1
ATOM 2212 C CA . THR A 1 285 ? -13.445 -12 12.617 1 96.81 285 THR A CA 1
ATOM 2213 C C . THR A 1 285 ? -14.359 -11.68 11.445 1 96.81 285 THR A C 1
ATOM 2215 O O . THR A 1 285 ? -15.375 -12.344 11.242 1 96.81 285 THR A O 1
ATOM 2218 N N . GLU A 1 286 ? -14.031 -10.719 10.672 1 96.62 286 GLU A N 1
ATOM 2219 C CA . GLU A 1 286 ? -14.844 -10.359 9.516 1 96.62 286 GLU A CA 1
ATOM 2220 C C . GLU A 1 286 ? -14.875 -11.484 8.484 1 96.62 286 GLU A C 1
ATOM 2222 O O . GLU A 1 286 ? -15.922 -11.781 7.914 1 96.62 286 GLU A O 1
ATOM 2227 N N . ILE A 1 287 ? -13.734 -12.07 8.227 1 98.06 287 ILE A N 1
ATOM 2228 C CA . ILE A 1 287 ? -13.648 -13.18 7.289 1 98.06 287 ILE A CA 1
ATOM 2229 C C . ILE A 1 287 ? -14.531 -14.336 7.77 1 98.06 287 ILE A C 1
ATOM 2231 O O . ILE A 1 287 ? -15.312 -14.891 6.992 1 98.06 287 ILE A O 1
ATOM 2235 N N . TRP A 1 288 ? -14.414 -14.625 9.008 1 97.69 288 TRP A N 1
ATOM 2236 C CA . TRP A 1 288 ? -15.18 -15.719 9.586 1 97.69 288 TRP A CA 1
ATOM 2237 C C . TRP A 1 288 ? -16.672 -15.438 9.492 1 97.69 288 TRP A C 1
ATOM 2239 O O . TRP A 1 288 ? -17.469 -16.344 9.18 1 97.69 288 TRP A O 1
ATOM 2249 N N . ASP A 1 289 ? -17.031 -14.219 9.758 1 96.88 289 ASP A N 1
ATOM 2250 C CA . ASP A 1 289 ? -18.422 -13.836 9.633 1 96.88 289 ASP A CA 1
ATOM 2251 C C . ASP A 1 289 ? -18.938 -14.086 8.219 1 96.88 289 ASP A C 1
ATOM 2253 O O . ASP A 1 289 ? -20.047 -14.617 8.031 1 96.88 289 ASP A O 1
ATOM 2257 N N . GLN A 1 290 ? -18.188 -13.742 7.254 1 97.44 290 GLN A N 1
ATOM 2258 C CA . GLN A 1 290 ? -18.609 -13.922 5.863 1 97.44 290 GLN A CA 1
ATOM 2259 C C . GLN A 1 290 ? -18.609 -15.398 5.477 1 97.44 290 GLN A C 1
ATOM 2261 O O . GLN A 1 290 ? -19.422 -15.828 4.652 1 97.44 290 GLN A O 1
ATOM 2266 N N . LEU A 1 291 ? -17.703 -16.156 6.051 1 97.69 291 LEU A N 1
ATOM 2267 C CA . LEU A 1 291 ? -17.734 -17.609 5.84 1 97.69 291 LEU A CA 1
ATOM 2268 C C . LEU A 1 291 ? -19 -18.203 6.441 1 97.69 291 LEU A C 1
ATOM 2270 O O . LEU A 1 291 ? -19.672 -19.016 5.801 1 97.69 291 LEU A O 1
ATOM 2274 N N . SER A 1 292 ? -19.344 -17.75 7.594 1 96.12 292 SER A N 1
ATOM 2275 C CA . SER A 1 292 ? -20.453 -18.297 8.359 1 96.12 292 SER A CA 1
ATOM 2276 C C . SER A 1 292 ? -21.797 -17.984 7.688 1 96.12 292 SER A C 1
ATOM 2278 O O . SER A 1 292 ? -22.719 -18.781 7.738 1 96.12 292 SER A O 1
ATOM 2280 N N . ASP A 1 293 ? -21.812 -16.828 7.059 1 95.62 293 ASP A N 1
ATOM 2281 C CA . ASP A 1 293 ? -23.094 -16.453 6.453 1 95.62 293 ASP A CA 1
ATOM 2282 C C . ASP A 1 293 ? -23.094 -16.75 4.953 1 95.62 293 ASP A C 1
ATOM 2284 O O . ASP A 1 293 ? -24.016 -16.344 4.238 1 95.62 293 ASP A O 1
ATOM 2288 N N . SER A 1 294 ? -22.031 -17.328 4.395 1 94.38 294 SER A N 1
ATOM 2289 C CA . SER A 1 294 ? -21.891 -17.875 3.047 1 94.38 294 SER A CA 1
ATOM 2290 C C . SER A 1 294 ? -21.688 -16.766 2.02 1 94.38 294 SER A C 1
ATOM 2292 O O . SER A 1 294 ? -21.859 -16.984 0.82 1 94.38 294 SER A O 1
ATOM 2294 N N . THR A 1 295 ? -21.391 -15.586 2.555 1 96 295 THR A N 1
ATOM 2295 C CA . THR A 1 295 ? -20.984 -14.523 1.643 1 96 295 THR A CA 1
ATOM 2296 C C . THR A 1 295 ? -19.656 -14.891 0.958 1 96 295 THR A C 1
ATOM 2298 O O . THR A 1 295 ? -19.516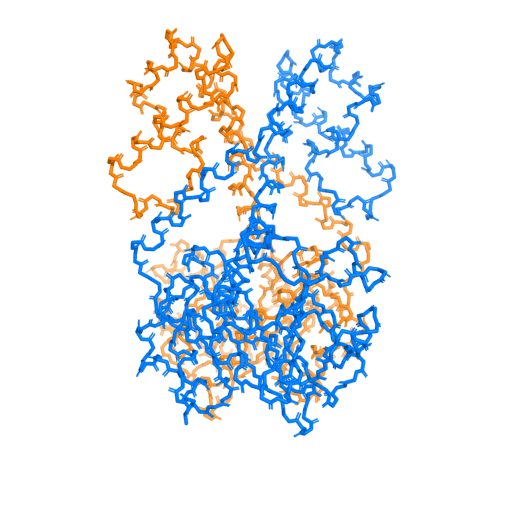 -14.688 -0.25 1 96 295 THR A O 1
ATOM 2301 N N . LEU A 1 296 ? -18.781 -15.344 1.742 1 97.44 296 LEU A N 1
ATOM 2302 C CA . LEU A 1 296 ? -17.531 -15.906 1.269 1 97.44 296 LEU A CA 1
ATOM 2303 C C . LEU A 1 296 ? -17.578 -17.422 1.24 1 97.44 296 LEU A C 1
ATOM 2305 O O . LEU A 1 296 ? -18.031 -18.062 2.205 1 97.44 296 LEU A O 1
ATOM 2309 N N . SER A 1 297 ? -17.156 -17.938 0.132 1 97.81 297 SER A N 1
ATOM 2310 C CA . SER A 1 297 ? -17.297 -19.391 -0.033 1 97.81 297 SER A CA 1
ATOM 2311 C C . SER A 1 297 ? -16.172 -20.141 0.664 1 97.81 297 SER A C 1
ATOM 2313 O O . SER A 1 297 ? -16.359 -21.266 1.114 1 97.81 297 SER A O 1
ATOM 2315 N N . PHE A 1 298 ? -15 -19.562 0.672 1 98.38 298 PHE A N 1
ATOM 2316 C CA . PHE A 1 298 ? -13.859 -20.219 1.296 1 98.38 298 PHE A CA 1
ATOM 2317 C C . PHE A 1 298 ? -12.781 -19.203 1.647 1 98.38 298 PHE A C 1
ATOM 2319 O O . PHE A 1 298 ? -12.688 -18.141 1.017 1 98.38 298 PHE A O 1
ATOM 2326 N N . ALA A 1 299 ? -12.016 -19.438 2.668 1 98.44 299 ALA A N 1
ATOM 2327 C CA . ALA A 1 299 ? -10.859 -18.625 3.049 1 98.44 299 ALA A CA 1
ATOM 2328 C C . ALA A 1 299 ? -9.773 -19.484 3.684 1 98.44 299 ALA A C 1
ATOM 2330 O O . ALA A 1 299 ? -10.047 -20.594 4.18 1 98.44 299 ALA A O 1
ATOM 2331 N N . ALA A 1 300 ? -8.594 -19.016 3.6 1 98.44 300 ALA A N 1
ATOM 2332 C CA . ALA A 1 300 ? -7.484 -19.766 4.191 1 98.44 300 ALA A CA 1
ATOM 2333 C C . ALA A 1 300 ? -6.332 -18.828 4.551 1 98.44 300 ALA A C 1
ATOM 2335 O O . ALA A 1 300 ? -6.168 -17.766 3.941 1 98.44 300 ALA A O 1
ATOM 2336 N N . ASN A 1 301 ? -5.672 -19.172 5.57 1 98.38 301 ASN A N 1
ATOM 2337 C CA . ASN A 1 301 ? -4.367 -18.594 5.867 1 98.38 301 ASN A CA 1
ATOM 2338 C C . ASN A 1 301 ? -3.26 -19.234 5.043 1 98.38 301 ASN A C 1
ATOM 2340 O O . ASN A 1 301 ? -2.996 -20.438 5.184 1 98.38 301 ASN A O 1
ATOM 2344 N N . LEU A 1 302 ? -2.604 -18.453 4.262 1 98 302 LEU A N 1
ATOM 2345 C CA . LEU A 1 302 ? -1.611 -18.922 3.301 1 98 302 LEU A CA 1
ATOM 2346 C C . LEU A 1 302 ? -0.45 -19.609 4.012 1 98 302 LEU A C 1
ATOM 2348 O O . LEU A 1 302 ? 0.199 -20.484 3.441 1 98 302 LEU A O 1
ATOM 2352 N N . THR A 1 303 ? -0.222 -19.219 5.242 1 96.62 303 THR A N 1
ATOM 2353 C CA . THR A 1 303 ? 0.938 -19.719 5.973 1 96.62 303 THR A CA 1
ATOM 2354 C C . THR A 1 303 ? 0.589 -20.984 6.734 1 96.62 303 THR A C 1
ATOM 2356 O O . THR A 1 303 ? 1.46 -21.609 7.348 1 96.62 303 THR A O 1
ATOM 2359 N N . ASP A 1 304 ? -0.625 -21.375 6.762 1 96.38 304 ASP A N 1
ATOM 2360 C CA . ASP A 1 304 ? -1.07 -22.625 7.391 1 96.38 304 ASP A CA 1
ATOM 2361 C C . ASP A 1 304 ? -1.226 -23.734 6.359 1 96.38 304 ASP A C 1
ATOM 2363 O O . ASP A 1 304 ? -2.154 -23.703 5.547 1 96.38 304 ASP A O 1
ATOM 2367 N N . ASP A 1 305 ? -0.42 -24.719 6.531 1 94.94 305 ASP A N 1
ATOM 2368 C CA . ASP A 1 305 ? -0.363 -25.781 5.531 1 94.94 305 ASP A CA 1
ATOM 2369 C C . ASP A 1 305 ? -1.688 -26.547 5.457 1 94.94 305 ASP A C 1
ATOM 2371 O O . ASP A 1 305 ? -2.139 -26.906 4.367 1 94.94 305 ASP A O 1
ATOM 2375 N N . GLY A 1 306 ? -2.246 -26.797 6.574 1 96.31 306 GLY A N 1
ATOM 2376 C CA . GLY A 1 306 ? -3.525 -27.5 6.598 1 96.31 306 GLY A CA 1
ATOM 2377 C C . GLY A 1 306 ? -4.637 -26.719 5.91 1 96.31 306 GLY A C 1
ATOM 2378 O O . GLY A 1 306 ? -5.395 -27.281 5.121 1 96.31 306 GLY A O 1
ATOM 2379 N N . GLN A 1 307 ? -4.68 -25.453 6.168 1 97.88 307 GLN A N 1
ATOM 2380 C CA . GLN A 1 307 ? -5.707 -24.609 5.551 1 97.88 307 GLN A CA 1
ATOM 2381 C C . GLN A 1 307 ? -5.484 -24.484 4.047 1 97.88 307 GLN A C 1
ATOM 2383 O O . GLN A 1 307 ? -6.438 -24.531 3.268 1 97.88 307 GLN A O 1
ATOM 2388 N N . LEU A 1 308 ? -4.285 -24.391 3.662 1 97.75 308 LEU A N 1
ATOM 2389 C CA . LEU A 1 308 ? -3.975 -24.297 2.24 1 97.75 308 LEU A CA 1
ATOM 2390 C C . LEU A 1 308 ? -4.336 -25.594 1.517 1 97.75 308 LEU A C 1
ATOM 2392 O O . LEU A 1 308 ? -4.871 -25.562 0.406 1 97.75 308 LEU A O 1
ATOM 2396 N N . THR A 1 309 ? -4.066 -26.688 2.145 1 97.25 309 THR A N 1
ATOM 2397 C CA . THR A 1 309 ? -4.441 -27.984 1.587 1 97.25 309 THR A CA 1
ATOM 2398 C C . THR A 1 309 ? -5.953 -28.078 1.403 1 97.25 309 THR A C 1
ATOM 2400 O O . THR A 1 309 ? -6.434 -28.484 0.345 1 97.25 309 THR A O 1
ATOM 2403 N N . SER A 1 310 ? -6.645 -27.641 2.41 1 97.69 310 SER A N 1
ATOM 2404 C CA . SER A 1 310 ? -8.102 -27.672 2.355 1 97.69 310 SER A CA 1
ATOM 2405 C C . SER A 1 310 ? -8.633 -26.766 1.259 1 97.69 310 SER A C 1
ATOM 2407 O O . SER A 1 310 ? -9.586 -27.109 0.556 1 97.69 310 SER A O 1
ATOM 2409 N N . TYR A 1 311 ? -8.07 -25.641 1.143 1 98.12 311 TYR A N 1
ATOM 2410 C CA . TYR A 1 311 ? -8.469 -24.703 0.099 1 98.12 311 TYR A CA 1
ATOM 2411 C C . TYR A 1 311 ? -8.266 -25.312 -1.285 1 98.12 311 TYR A C 1
ATOM 2413 O O . TYR A 1 311 ? -9.148 -25.219 -2.145 1 98.12 311 TYR A O 1
ATOM 2421 N N . CYS A 1 312 ? -7.137 -25.891 -1.49 1 97.88 312 CYS A N 1
ATOM 2422 C CA . CYS A 1 312 ? -6.832 -26.484 -2.785 1 97.88 312 CYS A CA 1
ATOM 2423 C C . CYS A 1 312 ? -7.742 -27.672 -3.064 1 97.88 312 CYS A C 1
ATOM 2425 O O . CYS A 1 312 ? -8.203 -27.859 -4.191 1 97.88 312 CYS A O 1
ATOM 2427 N N . ALA A 1 313 ? -7.98 -28.438 -2.059 1 96.88 313 ALA A N 1
ATOM 2428 C CA . ALA A 1 313 ? -8.906 -29.562 -2.211 1 96.88 313 ALA A CA 1
ATOM 2429 C C . ALA A 1 313 ? -10.297 -29.062 -2.607 1 96.88 313 ALA A C 1
ATOM 2431 O O . ALA A 1 313 ? -10.945 -29.656 -3.471 1 96.88 313 ALA A O 1
ATOM 2432 N N . TRP A 1 314 ? -10.695 -28 -1.959 1 97.19 314 TRP A N 1
ATOM 2433 C CA . TRP A 1 314 ? -11.977 -27.391 -2.279 1 97.19 314 TRP A CA 1
ATOM 2434 C C . TRP A 1 314 ? -12 -26.906 -3.727 1 97.19 314 TRP A C 1
ATOM 2436 O O . TRP A 1 314 ? -12.953 -27.172 -4.461 1 97.19 314 TRP A O 1
ATOM 2446 N N . THR A 1 315 ? -10.969 -26.312 -4.168 1 97.19 315 THR A N 1
ATOM 2447 C CA . THR A 1 315 ? -10.859 -25.797 -5.527 1 97.19 315 THR A CA 1
ATOM 2448 C C . THR A 1 315 ? -10.945 -26.922 -6.543 1 97.19 315 THR A C 1
ATOM 2450 O O . THR A 1 315 ? -11.648 -26.812 -7.547 1 97.19 315 THR A O 1
ATOM 2453 N N . LEU A 1 316 ? -10.336 -28 -6.238 1 96 316 LEU A N 1
ATOM 2454 C CA . LEU A 1 316 ? -10.328 -29.156 -7.133 1 96 316 LEU A CA 1
ATOM 2455 C C . LEU A 1 316 ? -11.711 -29.797 -7.203 1 96 316 LEU A C 1
ATOM 2457 O O . LEU A 1 316 ? -12.039 -30.453 -8.188 1 96 316 LEU A O 1
ATOM 2461 N N . SER A 1 317 ? -12.469 -29.578 -6.18 1 93.38 317 SER A N 1
ATOM 2462 C CA . SER A 1 317 ? -13.758 -30.25 -6.086 1 93.38 317 SER A CA 1
ATOM 2463 C C . SER A 1 317 ? -14.852 -29.438 -6.77 1 93.38 317 SER A C 1
ATOM 2465 O O . SER A 1 317 ? -15.953 -29.953 -7.012 1 93.38 317 SER A O 1
ATOM 2467 N N . LEU A 1 318 ? -14.625 -28.219 -6.984 1 94.5 318 LEU A N 1
ATOM 2468 C CA . LEU A 1 318 ? -15.633 -27.359 -7.59 1 94.5 318 LEU A CA 1
ATOM 2469 C C . LEU A 1 318 ? -15.906 -27.781 -9.031 1 94.5 318 LEU A C 1
ATOM 2471 O O . LEU A 1 318 ? -17.047 -27.672 -9.508 1 94.5 318 LEU A O 1
ATOM 2475 N N . MET B 1 1 ? -30.391 15.109 -3.58 1 60 1 MET B N 1
ATOM 2476 C CA . MET B 1 1 ? -28.984 15.422 -3.816 1 60 1 MET B CA 1
ATOM 2477 C C . MET B 1 1 ? -28.547 16.641 -3.004 1 60 1 MET B C 1
ATOM 2479 O O . MET B 1 1 ? -29.344 17.547 -2.777 1 60 1 MET B O 1
ATOM 2483 N N . ASN B 1 2 ? -27.391 16.531 -2.371 1 72.19 2 ASN B N 1
ATOM 2484 C CA . ASN B 1 2 ? -26.859 17.641 -1.574 1 72.19 2 ASN B CA 1
ATOM 2485 C C . ASN B 1 2 ? -26.672 18.891 -2.418 1 72.19 2 ASN B C 1
ATOM 2487 O O . ASN B 1 2 ? -25.969 18.859 -3.432 1 72.19 2 ASN B O 1
ATOM 2491 N N . PRO B 1 3 ? -27.312 19.984 -2.105 1 76.62 3 PRO B N 1
ATOM 2492 C CA . PRO B 1 3 ? -27.266 21.188 -2.938 1 76.62 3 PRO B CA 1
ATOM 2493 C C . PRO B 1 3 ? -25.859 21.766 -3.035 1 76.62 3 PRO B C 1
ATOM 2495 O O . PRO B 1 3 ? -25.578 22.547 -3.945 1 76.62 3 PRO B O 1
ATOM 2498 N N . LEU B 1 4 ? -25 21.391 -2.193 1 83.19 4 LEU B N 1
ATOM 2499 C CA . LEU B 1 4 ? -23.656 21.953 -2.191 1 83.19 4 LEU B CA 1
ATOM 2500 C C . LEU B 1 4 ? -22.703 21.078 -3.023 1 83.19 4 LEU B C 1
ATOM 2502 O O . LEU B 1 4 ? -21.562 21.469 -3.279 1 83.19 4 LEU B O 1
ATOM 2506 N N . LEU B 1 5 ? -23.234 19.969 -3.391 1 83.69 5 LEU B N 1
ATOM 2507 C CA . LEU B 1 5 ? -22.422 19.094 -4.238 1 83.69 5 LEU B CA 1
ATOM 2508 C C . LEU B 1 5 ? -22.281 19.672 -5.641 1 83.69 5 LEU B C 1
ATOM 2510 O O . LEU B 1 5 ? -23.281 19.828 -6.355 1 83.69 5 LEU B O 1
ATOM 2514 N N . ILE B 1 6 ? -21.109 19.984 -6.035 1 87.75 6 ILE B N 1
ATOM 2515 C CA . ILE B 1 6 ? -20.906 20.688 -7.297 1 87.75 6 ILE B CA 1
ATOM 2516 C C . ILE B 1 6 ? -20.594 19.672 -8.398 1 87.75 6 ILE B C 1
ATOM 2518 O O . ILE B 1 6 ? -20.5 20.047 -9.578 1 87.75 6 ILE B O 1
ATOM 2522 N N . ILE B 1 7 ? -20.359 18.406 -7.961 1 92.81 7 ILE B N 1
ATOM 2523 C CA . ILE B 1 7 ? -20.031 17.359 -8.914 1 92.81 7 ILE B CA 1
ATOM 2524 C C . ILE B 1 7 ? -21.297 16.891 -9.633 1 92.81 7 ILE B C 1
ATOM 2526 O O . ILE B 1 7 ? -22.297 16.578 -8.992 1 92.81 7 ILE B O 1
ATOM 2530 N N . ARG B 1 8 ? -21.344 16.938 -11.07 1 93.5 8 ARG B N 1
ATOM 2531 C CA . ARG B 1 8 ? -22.547 16.609 -11.836 1 93.5 8 ARG B CA 1
ATOM 2532 C C . ARG B 1 8 ? -22.344 15.336 -12.641 1 93.5 8 ARG B C 1
ATOM 2534 O O . ARG B 1 8 ? -23.25 14.875 -13.328 1 93.5 8 ARG B O 1
ATOM 2541 N N . SER B 1 9 ? -21.031 14.82 -12.5 1 96.25 9 SER B N 1
ATOM 2542 C CA . SER B 1 9 ? -20.734 13.578 -13.203 1 96.25 9 SER B CA 1
ATOM 2543 C C . SER B 1 9 ? -19.453 12.93 -12.672 1 96.25 9 SER B C 1
ATOM 2545 O O . SER B 1 9 ? -18.672 13.586 -11.984 1 96.25 9 SER B O 1
ATOM 2547 N N . ALA B 1 10 ? -19.297 11.68 -13.062 1 97.25 10 ALA B N 1
ATOM 2548 C CA . ALA B 1 10 ? -18.094 10.945 -12.688 1 97.25 10 ALA B CA 1
ATOM 2549 C C . ALA B 1 10 ? -16.844 11.617 -13.258 1 97.25 10 ALA B C 1
ATOM 2551 O O . ALA B 1 10 ? -15.805 11.664 -12.594 1 97.25 10 ALA B O 1
ATOM 2552 N N . GLN B 1 11 ? -16.906 12.148 -14.453 1 97.44 11 GLN B N 1
ATOM 2553 C CA . GLN B 1 11 ? -15.781 12.734 -15.164 1 97.44 11 GLN B CA 1
ATOM 2554 C C . GLN B 1 11 ? -15.195 13.914 -14.398 1 97.44 11 GLN B C 1
ATOM 2556 O O . GLN B 1 11 ? -13.984 14.141 -14.438 1 97.44 11 GLN B O 1
ATOM 2561 N N . GLU B 1 12 ? -16.031 14.609 -13.711 1 97.06 12 GLU B N 1
ATOM 2562 C CA . GLU B 1 12 ? -15.602 15.812 -13 1 97.06 12 GLU B CA 1
ATOM 2563 C C . GLU B 1 12 ? -14.734 15.453 -11.797 1 97.06 12 GLU B C 1
ATOM 2565 O O . GLU B 1 12 ? -14.031 16.312 -11.258 1 97.06 12 GLU B O 1
ATOM 2570 N N . LEU B 1 13 ? -14.789 14.18 -11.367 1 98.06 13 LEU B N 1
ATOM 2571 C CA . LEU B 1 13 ? -14.031 13.734 -10.203 1 98.06 13 LEU B CA 1
ATOM 2572 C C . LEU B 1 13 ? -12.602 13.383 -10.586 1 98.06 13 LEU B C 1
ATOM 2574 O O . LEU B 1 13 ? -11.719 13.328 -9.727 1 98.06 13 LEU B O 1
ATOM 2578 N N . ILE B 1 14 ? -12.391 13.125 -11.836 1 98.44 14 ILE B N 1
ATOM 2579 C CA . ILE B 1 14 ? -11.141 12.523 -12.305 1 98.44 14 ILE B CA 1
ATOM 2580 C C . ILE B 1 14 ? -10.008 13.539 -12.195 1 98.44 14 ILE B C 1
ATOM 2582 O O . ILE B 1 14 ? -10.148 14.695 -12.602 1 98.44 14 ILE B O 1
ATOM 2586 N N . THR B 1 15 ? -8.891 13.133 -11.625 1 98.19 15 THR B N 1
ATOM 2587 C CA . THR B 1 15 ? -7.711 13.984 -11.5 1 98.19 15 THR B CA 1
ATOM 2588 C C . THR B 1 15 ? -7.043 14.188 -12.859 1 98.19 15 THR B C 1
ATOM 2590 O O . THR B 1 15 ? -6.797 13.219 -13.578 1 98.19 15 THR B O 1
ATOM 2593 N N . SER B 1 16 ? -6.766 15.391 -13.195 1 96.56 16 SER B N 1
ATOM 2594 C CA . SER B 1 16 ? -6.219 15.703 -14.508 1 96.56 16 SER B CA 1
ATOM 2595 C C . SER B 1 16 ? -4.742 15.328 -14.594 1 96.56 16 SER B C 1
ATOM 2597 O O . SER B 1 16 ? -4.074 15.18 -13.57 1 96.56 16 SER B O 1
ATOM 2599 N N . ARG B 1 17 ? -4.297 15.242 -15.812 1 94.69 17 ARG B N 1
ATOM 2600 C CA . ARG B 1 17 ? -2.895 14.938 -16.078 1 94.69 17 ARG B CA 1
ATOM 2601 C C . ARG B 1 17 ? -1.984 16.016 -15.492 1 94.69 17 ARG B C 1
ATOM 2603 O O . ARG B 1 17 ? -0.919 15.711 -14.953 1 94.69 17 ARG B O 1
ATOM 2610 N N . THR B 1 18 ? -2.395 17.25 -15.625 1 93.81 18 THR B N 1
ATOM 2611 C CA . THR B 1 18 ? -1.621 18.375 -15.125 1 93.81 18 THR B CA 1
ATOM 2612 C C . THR B 1 18 ? -1.479 18.297 -13.609 1 93.81 18 THR B C 1
ATOM 2614 O O . THR B 1 18 ? -0.401 18.562 -13.062 1 93.81 18 THR B O 1
ATOM 2617 N N . GLN B 1 19 ? -2.578 17.984 -12.938 1 94.75 19 GLN B N 1
ATOM 2618 C CA . GLN B 1 19 ? -2.541 17.828 -11.484 1 94.75 19 GLN B CA 1
ATOM 2619 C C . GLN B 1 19 ? -1.619 16.688 -11.078 1 94.75 19 GLN B C 1
ATOM 2621 O O . GLN B 1 19 ? -0.845 16.812 -10.125 1 94.75 19 GLN B O 1
ATOM 2626 N N . THR B 1 20 ? -1.676 15.586 -11.781 1 95.44 20 THR B N 1
ATOM 2627 C CA . THR B 1 20 ? -0.823 14.438 -11.523 1 95.44 20 THR B CA 1
ATOM 2628 C C . THR B 1 20 ? 0.649 14.797 -11.695 1 95.44 20 THR B C 1
ATOM 2630 O O . THR B 1 20 ? 1.476 14.484 -10.836 1 95.44 20 THR B O 1
ATOM 2633 N N . ARG B 1 21 ? 0.963 15.492 -12.789 1 93.88 21 ARG B N 1
ATOM 2634 C CA . ARG B 1 21 ? 2.328 15.922 -13.062 1 93.88 21 ARG B CA 1
ATOM 2635 C C . ARG B 1 21 ? 2.861 16.797 -11.93 1 93.88 21 ARG B C 1
ATOM 2637 O O . ARG B 1 21 ? 3.957 16.562 -11.422 1 93.88 21 ARG B O 1
ATOM 2644 N N . SER B 1 22 ? 2.086 17.781 -11.547 1 91.69 22 SER B N 1
ATOM 2645 C CA . SER B 1 22 ? 2.48 18.672 -10.461 1 91.69 22 SER B CA 1
ATOM 2646 C C . SER B 1 22 ? 2.707 17.906 -9.164 1 91.69 22 SER B C 1
ATOM 2648 O O . SER B 1 22 ? 3.658 18.188 -8.43 1 91.69 22 SER B O 1
ATOM 2650 N N . GLY B 1 23 ? 1.814 16.953 -8.938 1 92.88 23 GLY B N 1
ATOM 2651 C CA . GLY B 1 23 ? 1.95 16.141 -7.746 1 92.88 23 GLY B CA 1
ATOM 2652 C C . GLY B 1 23 ? 3.221 15.312 -7.73 1 92.88 23 GLY B C 1
ATOM 2653 O O . GLY B 1 23 ? 3.873 15.188 -6.691 1 92.88 23 GLY B O 1
ATOM 2654 N N . PHE B 1 24 ? 3.617 14.789 -8.852 1 92.56 24 PHE B N 1
ATOM 2655 C CA . PHE B 1 24 ? 4.828 13.984 -8.945 1 92.56 24 PHE B CA 1
ATOM 2656 C C . PHE B 1 24 ? 6.07 14.836 -8.711 1 92.56 24 PHE B C 1
ATOM 2658 O O . PHE B 1 24 ? 7.027 14.391 -8.078 1 92.56 24 PHE B O 1
ATOM 2665 N N . ILE B 1 25 ? 6.07 16.031 -9.219 1 90 25 ILE B N 1
ATOM 2666 C CA . ILE B 1 25 ? 7.195 16.938 -9.031 1 90 25 ILE B CA 1
ATOM 2667 C C . ILE B 1 25 ? 7.359 17.266 -7.551 1 90 25 ILE B C 1
ATOM 2669 O O . ILE B 1 25 ? 8.461 17.188 -7.008 1 90 25 ILE B O 1
ATOM 2673 N N . GLU B 1 26 ? 6.262 17.562 -6.938 1 89.81 26 GLU B N 1
ATOM 2674 C CA . GLU B 1 26 ? 6.293 17.891 -5.516 1 89.81 26 GLU B CA 1
ATOM 2675 C C . GLU B 1 26 ? 6.789 16.703 -4.691 1 89.81 26 GLU B C 1
ATOM 2677 O O . GLU B 1 26 ? 7.574 16.875 -3.756 1 89.81 26 GLU B O 1
ATOM 2682 N N . ALA B 1 27 ? 6.348 15.555 -5.016 1 91.69 27 ALA B N 1
ATOM 2683 C CA . ALA B 1 27 ? 6.738 14.344 -4.293 1 91.69 27 ALA B CA 1
ATOM 2684 C C . ALA B 1 27 ? 8.234 14.078 -4.441 1 91.69 27 ALA B C 1
ATOM 2686 O O . ALA B 1 27 ? 8.898 13.688 -3.482 1 91.69 27 ALA B O 1
ATOM 2687 N N . ALA B 1 28 ? 8.719 14.289 -5.602 1 91.25 28 ALA B N 1
ATOM 2688 C CA . ALA B 1 28 ? 10.141 14.055 -5.867 1 91.25 28 ALA B CA 1
ATOM 2689 C C . ALA B 1 28 ? 11.016 14.992 -5.039 1 91.25 28 ALA B C 1
ATOM 2691 O O . ALA B 1 28 ? 12 14.555 -4.438 1 91.25 28 ALA B O 1
ATOM 2692 N N . LEU B 1 29 ? 10.617 16.219 -4.996 1 89.75 29 LEU B N 1
ATOM 2693 C CA . LEU B 1 29 ? 11.367 17.203 -4.23 1 89.75 29 LEU B CA 1
ATOM 2694 C C . LEU B 1 29 ? 11.32 16.891 -2.74 1 89.75 29 LEU B C 1
ATOM 2696 O O . LEU B 1 29 ? 12.352 16.922 -2.064 1 89.75 29 LEU B O 1
ATOM 2700 N N . ALA B 1 30 ? 10.172 16.547 -2.277 1 92.38 30 ALA B N 1
ATOM 2701 C CA . ALA B 1 30 ? 10.008 16.219 -0.864 1 92.38 30 ALA B CA 1
ATOM 2702 C C . ALA B 1 30 ? 10.836 14.992 -0.488 1 92.38 30 ALA B C 1
ATOM 2704 O O . ALA B 1 30 ? 11.445 14.953 0.58 1 92.38 30 ALA B O 1
ATOM 2705 N N . LYS B 1 31 ? 10.82 14.031 -1.313 1 93.31 31 LYS B N 1
ATOM 2706 C CA . LYS B 1 31 ? 11.555 12.797 -1.064 1 93.31 31 LYS B CA 1
ATOM 2707 C C . LYS B 1 31 ? 13.047 13.062 -0.907 1 93.31 31 LYS B C 1
ATOM 2709 O O . LYS B 1 31 ? 13.688 12.508 -0.011 1 93.31 31 LYS B O 1
ATOM 2714 N N . ASN B 1 32 ? 13.57 13.883 -1.772 1 94.06 32 ASN B N 1
ATOM 2715 C CA . ASN B 1 32 ? 14.992 14.203 -1.693 1 94.06 32 ASN B CA 1
ATOM 2716 C C . ASN B 1 32 ? 15.32 14.984 -0.425 1 94.06 32 ASN B C 1
ATOM 2718 O O . ASN B 1 32 ? 16.359 14.742 0.207 1 94.06 32 ASN B O 1
ATOM 2722 N N . LYS B 1 33 ? 14.445 15.852 -0.097 1 93.44 33 LYS B N 1
ATOM 2723 C CA . LYS B 1 33 ? 14.664 16.625 1.124 1 93.44 33 LYS B CA 1
ATOM 2724 C C . LYS B 1 33 ? 14.602 15.727 2.357 1 93.44 33 LYS B C 1
ATOM 2726 O O . LYS B 1 33 ? 15.461 15.805 3.238 1 93.44 33 LYS B O 1
ATOM 2731 N N . LYS B 1 34 ? 13.703 14.812 2.361 1 95 34 LYS B N 1
ATOM 2732 C CA . LYS B 1 34 ? 13.484 13.938 3.51 1 95 34 LYS B CA 1
ATOM 2733 C C . LYS B 1 34 ? 14.562 12.859 3.594 1 95 34 LYS B C 1
ATOM 2735 O O . LYS B 1 34 ? 14.719 12.211 4.633 1 95 34 LYS B O 1
ATOM 2740 N N . GLY B 1 35 ? 15.289 12.695 2.492 1 95.38 35 GLY B N 1
ATOM 2741 C CA . GLY B 1 35 ? 16.359 11.711 2.459 1 95.38 35 GLY B CA 1
ATOM 2742 C C . GLY B 1 35 ? 17.625 12.188 3.123 1 95.38 35 GLY B C 1
ATOM 2743 O O . GLY B 1 35 ? 18.516 11.383 3.426 1 95.38 35 GLY B O 1
ATOM 2744 N N . ARG B 1 36 ? 17.766 13.469 3.49 1 94.56 36 ARG B N 1
ATOM 2745 C CA . ARG B 1 36 ? 19 14.078 3.959 1 94.56 36 ARG B CA 1
ATOM 2746 C C . ARG B 1 36 ? 19.5 13.406 5.234 1 94.56 36 ARG B C 1
ATOM 2748 O O . ARG B 1 36 ? 20.672 13.055 5.336 1 94.56 36 ARG B O 1
ATOM 2755 N N . PRO B 1 37 ? 18.594 13.18 6.195 1 95.5 37 PRO B N 1
ATOM 2756 C CA . PRO B 1 37 ? 19.078 12.547 7.422 1 95.5 37 PRO B CA 1
ATOM 2757 C C . PRO B 1 37 ? 19.656 11.148 7.18 1 95.5 37 PRO B C 1
ATOM 2759 O O . PRO B 1 37 ? 20.594 10.734 7.855 1 95.5 37 PRO B O 1
ATOM 2762 N N . TYR B 1 38 ? 19.094 10.445 6.246 1 96.31 38 TYR B N 1
ATOM 2763 C CA . TYR B 1 38 ? 19.578 9.102 5.953 1 96.31 38 TYR B CA 1
ATOM 2764 C C . TYR B 1 38 ? 20.953 9.148 5.297 1 96.31 38 TYR B C 1
ATOM 2766 O O . TYR B 1 38 ? 21.797 8.281 5.543 1 96.31 38 TYR B O 1
ATOM 2774 N N . ILE B 1 39 ? 21.188 10.156 4.484 1 96.25 39 ILE B N 1
ATOM 2775 C CA . ILE B 1 39 ? 22.484 10.344 3.846 1 96.25 39 ILE B CA 1
ATOM 2776 C C . ILE B 1 39 ? 23.547 10.625 4.906 1 96.25 39 ILE B C 1
ATOM 2778 O O . ILE B 1 39 ? 24.641 10.047 4.867 1 96.25 39 ILE B O 1
ATOM 2782 N N . GLU B 1 40 ? 23.172 11.453 5.848 1 96.19 40 GLU B N 1
ATOM 2783 C CA . GLU B 1 40 ? 24.109 11.758 6.922 1 96.19 40 GLU B CA 1
ATOM 2784 C C . GLU B 1 40 ? 24.406 10.516 7.762 1 96.19 40 GLU B C 1
ATOM 2786 O O . GLU B 1 40 ? 25.562 10.289 8.156 1 96.19 40 GLU B O 1
ATOM 2791 N N . GLN B 1 41 ? 23.406 9.711 8.023 1 96.69 41 GLN B N 1
ATOM 2792 C CA . GLN B 1 41 ? 23.625 8.453 8.734 1 96.69 41 GLN B CA 1
ATOM 2793 C C . GLN B 1 41 ? 24.562 7.535 7.957 1 96.69 41 GLN B C 1
ATOM 2795 O O . GLN B 1 41 ? 25.422 6.871 8.547 1 96.69 41 GLN B O 1
ATOM 2800 N N . ALA B 1 42 ? 24.375 7.5 6.668 1 97.75 42 ALA B N 1
ATOM 2801 C CA . ALA B 1 42 ? 25.219 6.66 5.816 1 97.75 42 ALA B CA 1
ATOM 2802 C C . ALA B 1 42 ? 26.672 7.098 5.895 1 97.75 42 ALA B C 1
ATOM 2804 O O . ALA B 1 42 ? 27.578 6.258 5.953 1 97.75 42 ALA B O 1
ATOM 2805 N N . ARG B 1 43 ? 26.922 8.414 5.863 1 96.75 43 ARG B N 1
ATOM 2806 C CA . ARG B 1 43 ? 28.281 8.938 5.984 1 96.75 43 ARG B CA 1
ATOM 2807 C C . ARG B 1 43 ? 28.906 8.523 7.312 1 96.75 43 ARG B C 1
ATOM 2809 O O . ARG B 1 43 ? 30.062 8.125 7.355 1 96.75 43 ARG B O 1
ATOM 2816 N N . THR B 1 44 ? 28.109 8.633 8.367 1 97.38 44 THR B N 1
ATOM 2817 C CA . THR B 1 44 ? 28.562 8.227 9.688 1 97.38 44 THR B CA 1
ATOM 2818 C C . THR B 1 44 ? 28.875 6.734 9.719 1 97.38 44 THR B C 1
ATOM 2820 O O . THR B 1 44 ? 29.938 6.328 10.219 1 97.38 44 THR B O 1
ATOM 2823 N N . LEU B 1 45 ? 28.016 5.938 9.156 1 98.06 45 LEU B N 1
ATOM 2824 C CA . LEU B 1 45 ? 28.219 4.496 9.078 1 98.06 45 LEU B CA 1
ATOM 2825 C C . LEU B 1 45 ? 29.5 4.164 8.328 1 98.06 45 LEU B C 1
ATOM 2827 O O . LEU B 1 45 ? 30.281 3.324 8.766 1 98.06 45 LEU B O 1
ATOM 2831 N N . ARG B 1 46 ? 29.688 4.82 7.234 1 97.56 46 ARG B N 1
ATOM 2832 C CA . ARG B 1 46 ? 30.875 4.578 6.422 1 97.56 46 ARG B CA 1
ATOM 2833 C C . ARG B 1 46 ? 32.156 4.887 7.203 1 97.56 46 ARG B C 1
ATOM 2835 O O . ARG B 1 46 ? 33.125 4.141 7.133 1 97.56 46 ARG B O 1
ATOM 2842 N N . ALA B 1 47 ? 32.156 5.98 7.93 1 97.38 47 ALA B N 1
ATOM 2843 C CA . ALA B 1 47 ? 33.312 6.367 8.719 1 97.38 47 ALA B CA 1
ATOM 2844 C C . ALA B 1 47 ? 33.688 5.289 9.742 1 97.38 47 ALA B C 1
ATOM 2846 O O . ALA B 1 47 ? 34.844 4.926 9.883 1 97.38 47 ALA B O 1
ATOM 2847 N N . TYR B 1 48 ? 32.719 4.746 10.422 1 97.06 48 TYR B N 1
ATOM 2848 C CA . TYR B 1 48 ? 32.938 3.664 11.375 1 97.06 48 TYR B CA 1
ATOM 2849 C C . TYR B 1 48 ? 33.438 2.41 10.664 1 97.06 48 TYR B C 1
ATOM 2851 O O . TYR B 1 48 ? 34.344 1.736 11.148 1 97.06 48 TYR B O 1
ATOM 2859 N N . ALA B 1 49 ? 32.812 2.125 9.523 1 97.88 49 ALA B N 1
ATOM 2860 C CA . ALA B 1 49 ? 33.156 0.914 8.781 1 97.88 49 ALA B CA 1
ATOM 2861 C C . ALA B 1 49 ? 34.594 0.964 8.281 1 97.88 49 ALA B C 1
ATOM 2863 O O . ALA B 1 49 ? 35.281 -0.049 8.289 1 97.88 49 ALA B O 1
ATOM 2864 N N . LEU B 1 50 ? 34.969 2.154 7.852 1 96.62 50 LEU B N 1
ATOM 2865 C CA . LEU B 1 50 ? 36.344 2.32 7.332 1 96.62 50 LEU B CA 1
ATOM 2866 C C . LEU B 1 50 ? 37.375 2.137 8.438 1 96.62 50 LEU B C 1
ATOM 2868 O O . LEU B 1 50 ? 38.5 1.767 8.172 1 96.62 50 LEU B O 1
ATOM 2872 N N . ALA B 1 51 ? 37 2.361 9.633 1 96.5 51 ALA B N 1
ATOM 2873 C CA . ALA B 1 51 ? 37.938 2.234 10.766 1 96.5 51 ALA B CA 1
ATOM 2874 C C . ALA B 1 51 ? 38.031 0.782 11.219 1 96.5 51 ALA B C 1
ATOM 2876 O O . ALA B 1 51 ? 38.938 0.436 12 1 96.5 51 ALA B O 1
ATOM 2877 N N . ALA B 1 52 ? 37.188 -0.071 10.742 1 96.81 52 ALA B N 1
ATOM 2878 C CA . ALA B 1 52 ? 37.188 -1.484 11.109 1 96.81 52 ALA B CA 1
ATOM 2879 C C . ALA B 1 52 ? 38.25 -2.24 10.312 1 96.81 52 ALA B C 1
ATOM 2881 O O . ALA B 1 52 ? 38.438 -1.983 9.117 1 96.81 52 ALA B O 1
ATOM 2882 N N . GLU B 1 53 ? 38.875 -3.191 10.898 1 96.12 53 GLU B N 1
ATOM 2883 C CA . GLU B 1 53 ? 39.969 -3.939 10.273 1 96.12 53 GLU B CA 1
ATOM 2884 C C . GLU B 1 53 ? 39.438 -4.863 9.18 1 96.12 53 GLU B C 1
ATOM 2886 O O . GLU B 1 53 ? 40.094 -5.074 8.156 1 96.12 53 GLU B O 1
ATOM 2891 N N . ASN B 1 54 ? 38.344 -5.438 9.422 1 96.75 54 ASN B N 1
ATOM 2892 C CA . ASN B 1 54 ? 37.688 -6.355 8.5 1 96.75 54 ASN B CA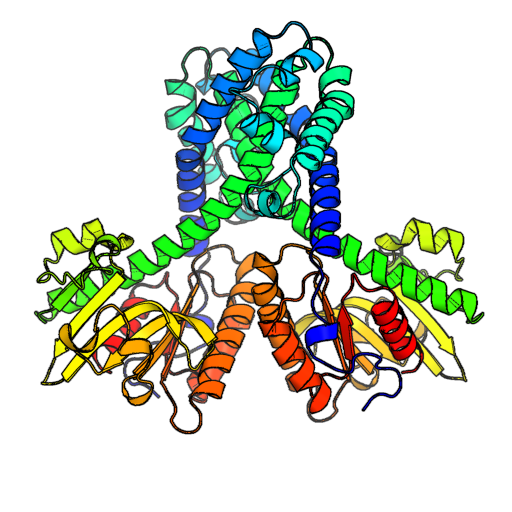 1
ATOM 2893 C C . ASN B 1 54 ? 36.188 -6.426 8.773 1 96.75 54 ASN B C 1
ATOM 2895 O O . ASN B 1 54 ? 35.688 -5.859 9.75 1 96.75 54 ASN B O 1
ATOM 2899 N N . PRO B 1 55 ? 35.406 -7.031 7.922 1 97.56 55 PRO B N 1
ATOM 2900 C CA . PRO B 1 55 ? 33.969 -7.066 8.078 1 97.56 55 PRO B CA 1
ATOM 2901 C C . PRO B 1 55 ? 33.531 -7.66 9.414 1 97.56 55 PRO B C 1
ATOM 2903 O O . PRO B 1 55 ? 32.562 -7.191 10.016 1 97.56 55 PRO B O 1
ATOM 2906 N N . GLN B 1 56 ? 34.219 -8.664 9.914 1 97.25 56 GLN B N 1
ATOM 2907 C CA . GLN B 1 56 ? 33.844 -9.328 11.156 1 97.25 56 GLN B CA 1
ATOM 2908 C C . GLN B 1 56 ? 33.969 -8.383 12.352 1 97.25 56 GLN B C 1
ATOM 2910 O O . GLN B 1 56 ? 33.25 -8.492 13.328 1 97.25 56 GLN B O 1
ATOM 2915 N N . ALA B 1 57 ? 34.906 -7.496 12.227 1 97.44 57 ALA B N 1
ATOM 2916 C CA . ALA B 1 57 ? 35.156 -6.559 13.305 1 97.44 57 ALA B CA 1
ATOM 2917 C C . ALA B 1 57 ? 34 -5.609 13.523 1 97.44 57 ALA B C 1
ATOM 2919 O O . ALA B 1 57 ? 33.875 -4.988 14.578 1 97.44 57 ALA B O 1
ATOM 2920 N N . LEU B 1 58 ? 33.125 -5.512 12.523 1 97.75 58 LEU B N 1
ATOM 2921 C CA . LEU B 1 58 ? 31.953 -4.629 12.617 1 97.75 58 LEU B CA 1
ATOM 2922 C C . LEU B 1 58 ? 31.031 -5.066 13.75 1 97.75 58 LEU B C 1
ATOM 2924 O O . LEU B 1 58 ? 30.344 -4.238 14.352 1 97.75 58 LEU B O 1
ATOM 2928 N N . LEU B 1 59 ? 31.016 -6.348 14.078 1 96.25 59 LEU B N 1
ATOM 2929 C CA . LEU B 1 59 ? 30.141 -6.914 15.102 1 96.25 59 LEU B CA 1
ATOM 2930 C C . LEU B 1 59 ? 30.469 -6.328 16.469 1 96.25 59 LEU B C 1
ATOM 2932 O O . LEU B 1 59 ? 29.609 -6.285 17.359 1 96.25 59 LEU B O 1
ATOM 2936 N N . GLY B 1 60 ? 31.641 -5.855 16.562 1 95 60 GLY B N 1
ATOM 2937 C CA . GLY B 1 60 ? 32.094 -5.367 17.859 1 95 60 GLY B CA 1
ATOM 2938 C C . GLY B 1 60 ? 31.875 -3.875 18.031 1 95 60 GLY B C 1
ATOM 2939 O O . GLY B 1 60 ? 32.188 -3.32 19.094 1 95 60 GLY B O 1
ATOM 2940 N N . ILE B 1 61 ? 31.359 -3.211 17.047 1 96.44 61 ILE B N 1
ATOM 2941 C CA . ILE B 1 61 ? 31.141 -1.771 17.141 1 96.44 61 ILE B CA 1
ATOM 2942 C C . ILE B 1 61 ? 29.688 -1.481 17.516 1 96.44 61 ILE B C 1
ATOM 2944 O O . ILE B 1 61 ? 28.828 -1.341 16.625 1 96.44 61 ILE B O 1
ATOM 2948 N N . ASP B 1 62 ? 29.406 -1.252 18.734 1 95.75 62 ASP B N 1
ATOM 2949 C CA . ASP B 1 62 ? 28.047 -1.103 19.281 1 95.75 62 ASP B CA 1
ATOM 2950 C C . ASP B 1 62 ? 27.344 0.096 18.656 1 95.75 62 ASP B C 1
ATOM 2952 O O . ASP B 1 62 ? 26.141 0.043 18.391 1 95.75 62 ASP B O 1
ATOM 2956 N N . ALA B 1 63 ? 28.062 1.097 18.359 1 95.38 63 ALA B N 1
ATOM 2957 C CA . ALA B 1 63 ? 27.5 2.365 17.906 1 95.38 63 ALA B CA 1
ATOM 2958 C C . ALA B 1 63 ? 26.766 2.197 16.578 1 95.38 63 ALA B C 1
ATOM 2960 O O . ALA B 1 63 ? 25.859 2.961 16.266 1 95.38 63 ALA B O 1
ATOM 2961 N N . ILE B 1 64 ? 27.172 1.156 15.805 1 97.31 64 ILE B N 1
ATOM 2962 C CA . ILE B 1 64 ? 26.594 1.057 14.477 1 97.31 64 ILE B CA 1
ATOM 2963 C C . ILE B 1 64 ? 25.703 -0.189 14.391 1 97.31 64 ILE B C 1
ATOM 2965 O O . ILE B 1 64 ? 25.266 -0.574 13.297 1 97.31 64 ILE B O 1
ATOM 2969 N N . ARG B 1 65 ? 25.422 -0.814 15.469 1 96.31 65 ARG B N 1
ATOM 2970 C CA . ARG B 1 65 ? 24.625 -2.033 15.469 1 96.31 65 ARG B CA 1
ATOM 2971 C C . ARG B 1 65 ? 23.25 -1.788 14.844 1 96.31 65 ARG B C 1
ATOM 2973 O O . ARG B 1 65 ? 22.797 -2.58 14.016 1 96.31 65 ARG B O 1
ATOM 2980 N N . PRO B 1 66 ? 22.484 -0.664 15.117 1 95.38 66 PRO B N 1
ATOM 2981 C CA . PRO B 1 66 ? 21.203 -0.424 14.469 1 95.38 66 PRO B CA 1
ATOM 2982 C C . PRO B 1 66 ? 21.312 -0.3 12.953 1 95.38 66 PRO B C 1
ATOM 2984 O O . PRO B 1 66 ? 20.453 -0.784 12.219 1 95.38 66 PRO B O 1
ATOM 2987 N N . ALA B 1 67 ? 22.438 0.296 12.562 1 96.88 67 ALA B N 1
ATOM 2988 C CA . ALA B 1 67 ? 22.641 0.452 11.125 1 96.88 67 ALA B CA 1
ATOM 2989 C C . ALA B 1 67 ? 22.953 -0.89 10.461 1 96.88 67 ALA B C 1
ATOM 2991 O O . ALA B 1 67 ? 22.547 -1.136 9.328 1 96.88 67 ALA B O 1
ATOM 2992 N N . LEU B 1 68 ? 23.688 -1.761 11.219 1 97.69 68 LEU B N 1
ATOM 2993 C CA . LEU B 1 68 ? 23.953 -3.102 10.711 1 97.69 68 LEU B CA 1
ATOM 2994 C C . LEU B 1 68 ? 22.672 -3.906 10.578 1 97.69 68 LEU B C 1
ATOM 2996 O O . LEU B 1 68 ? 22.484 -4.629 9.594 1 97.69 68 LEU B O 1
ATOM 3000 N N . LEU B 1 69 ? 21.812 -3.732 11.484 1 96.56 69 LEU B N 1
ATOM 3001 C CA . LEU B 1 69 ? 20.516 -4.402 11.422 1 96.56 69 LEU B CA 1
ATOM 3002 C C . LEU B 1 69 ? 19.703 -3.908 10.234 1 96.56 69 LEU B C 1
ATOM 3004 O O . LEU B 1 69 ? 19.125 -4.707 9.5 1 96.56 69 LEU B O 1
ATOM 3008 N N . THR B 1 70 ? 19.703 -2.623 10.016 1 96.44 70 THR B N 1
ATOM 3009 C CA . THR B 1 70 ? 19.031 -2.059 8.852 1 96.44 70 THR B CA 1
ATOM 3010 C C . THR B 1 70 ? 19.625 -2.613 7.559 1 96.44 70 THR B C 1
ATOM 3012 O O . THR B 1 70 ? 18.891 -3.08 6.684 1 96.44 70 THR B O 1
ATOM 3015 N N . ALA B 1 71 ? 20.953 -2.633 7.488 1 97.56 71 ALA B N 1
ATOM 3016 C CA . ALA B 1 71 ? 21.625 -3.1 6.281 1 97.56 71 ALA B CA 1
ATOM 3017 C C . ALA B 1 71 ? 21.359 -4.582 6.043 1 97.56 71 ALA B C 1
ATOM 3019 O O . ALA B 1 71 ? 21.5 -5.074 4.918 1 97.56 71 ALA B O 1
ATOM 3020 N N . SER B 1 72 ? 21 -5.289 7.109 1 96.19 72 SER B N 1
ATOM 3021 C CA . SER B 1 72 ? 20.703 -6.711 6.996 1 96.19 72 SER B CA 1
ATOM 3022 C C . SER B 1 72 ? 19.344 -6.934 6.352 1 96.19 72 SER B C 1
ATOM 3024 O O . SER B 1 72 ? 18.953 -8.07 6.059 1 96.19 72 SER B O 1
ATOM 3026 N N . GLY B 1 73 ? 18.578 -5.848 6.152 1 94.38 73 GLY B N 1
ATOM 3027 C CA . GLY B 1 73 ? 17.281 -5.949 5.492 1 94.38 73 GLY B CA 1
ATOM 3028 C C . GLY B 1 73 ? 16.125 -5.941 6.457 1 94.38 73 GLY B C 1
ATOM 3029 O O . GLY B 1 73 ? 14.969 -6.129 6.051 1 94.38 73 GLY B O 1
ATOM 3030 N N . LEU B 1 74 ? 16.375 -5.652 7.668 1 90.5 74 LEU B N 1
ATOM 3031 C CA . LEU B 1 74 ? 15.328 -5.688 8.68 1 90.5 74 LEU B CA 1
ATOM 3032 C C . LEU B 1 74 ? 14.773 -4.289 8.93 1 90.5 74 LEU B C 1
ATOM 3034 O O . LEU B 1 74 ? 15.523 -3.314 8.977 1 90.5 74 LEU B O 1
ATOM 3038 N N . SER B 1 75 ? 13.477 -4.25 8.93 1 86.75 75 SER B N 1
ATOM 3039 C CA . SER B 1 75 ? 12.812 -2.996 9.273 1 86.75 75 SER B CA 1
ATOM 3040 C C . SER B 1 75 ? 12.586 -2.881 10.773 1 86.75 75 SER B C 1
ATOM 3042 O O . SER B 1 75 ? 12.602 -3.885 11.492 1 86.75 75 SER B O 1
ATOM 3044 N N . ASP B 1 76 ? 12.32 -1.663 11.219 1 84.56 76 ASP B N 1
ATOM 3045 C CA . ASP B 1 76 ? 12.062 -1.403 12.633 1 84.56 76 ASP B CA 1
ATOM 3046 C C . ASP B 1 76 ? 10.844 -2.176 13.125 1 84.56 76 ASP B C 1
ATOM 3048 O O . ASP B 1 76 ? 10.836 -2.686 14.25 1 84.56 76 ASP B O 1
ATOM 3052 N N . LYS B 1 77 ? 9.898 -2.338 12.281 1 84 77 LYS B N 1
ATOM 3053 C CA . LYS B 1 77 ? 8.664 -3.008 12.664 1 84 77 LYS B CA 1
ATOM 3054 C C . LYS B 1 77 ? 8.898 -4.496 12.914 1 84 77 LYS B C 1
ATOM 3056 O O . LYS B 1 77 ? 8.148 -5.133 13.664 1 84 77 LYS B O 1
ATOM 3061 N N . ALA B 1 78 ? 9.898 -5.02 12.273 1 89 78 ALA B N 1
ATOM 3062 C CA . ALA B 1 78 ? 10.188 -6.449 12.383 1 89 78 ALA B CA 1
ATOM 3063 C C . ALA B 1 78 ? 10.891 -6.77 13.703 1 89 78 ALA B C 1
ATOM 3065 O O . ALA B 1 78 ? 10.883 -7.914 14.156 1 89 78 ALA B O 1
ATOM 3066 N N . PHE B 1 79 ? 11.453 -5.805 14.328 1 90.62 79 PHE B N 1
ATOM 3067 C CA . PHE B 1 79 ? 12.32 -6.023 15.484 1 90.62 79 PHE B CA 1
ATOM 3068 C C . PHE B 1 79 ? 11.539 -6.66 16.625 1 90.62 79 PHE B C 1
ATOM 3070 O O . PHE B 1 79 ? 12.078 -7.473 17.375 1 90.62 79 PHE B O 1
ATOM 3077 N N . LYS B 1 80 ? 10.289 -6.289 16.703 1 90.19 80 LYS B N 1
ATOM 3078 C CA . LYS B 1 80 ? 9.5 -6.793 17.828 1 90.19 80 LYS B CA 1
ATOM 3079 C C . LYS B 1 80 ? 9.266 -8.297 17.703 1 90.19 80 LYS B C 1
ATOM 3081 O O . LYS B 1 80 ? 8.852 -8.945 18.672 1 90.19 80 LYS B O 1
ATOM 3086 N N . TYR B 1 81 ? 9.57 -8.867 16.594 1 92.44 81 TYR B N 1
ATOM 3087 C CA . TYR B 1 81 ? 9.375 -10.297 16.375 1 92.44 81 TYR B CA 1
ATOM 3088 C C . TYR B 1 81 ? 10.688 -11.055 16.516 1 92.44 81 TYR B C 1
ATOM 3090 O O . TYR B 1 81 ? 10.703 -12.289 16.5 1 92.44 81 TYR B O 1
ATOM 3098 N N . PHE B 1 82 ? 11.766 -10.305 16.688 1 93.06 82 PHE B N 1
ATOM 3099 C CA . PHE B 1 82 ? 13.078 -10.938 16.672 1 93.06 82 PHE B CA 1
ATOM 3100 C C . PHE B 1 82 ? 13.68 -10.945 18.078 1 93.06 82 PHE B C 1
ATOM 3102 O O . PHE B 1 82 ? 13.547 -9.969 18.828 1 93.06 82 PHE B O 1
ATOM 3109 N N . THR B 1 83 ? 14.305 -12.094 18.375 1 92.31 83 THR B N 1
ATOM 3110 C CA . THR B 1 83 ? 15.156 -12.125 19.562 1 92.31 83 THR B CA 1
ATOM 3111 C C . THR B 1 83 ? 16.5 -11.477 19.281 1 92.31 83 THR B C 1
ATOM 3113 O O . THR B 1 83 ? 16.828 -11.195 18.125 1 92.31 83 THR B O 1
ATOM 3116 N N . GLU B 1 84 ? 17.219 -11.234 20.344 1 93.38 84 GLU B N 1
ATOM 3117 C CA . GLU B 1 84 ? 18.547 -10.664 20.156 1 93.38 84 GLU B CA 1
ATOM 3118 C C . GLU B 1 84 ? 19.453 -11.625 19.391 1 93.38 84 GLU B C 1
ATOM 3120 O O . GLU B 1 84 ? 20.297 -11.195 18.609 1 93.38 84 GLU B O 1
ATOM 3125 N N . ALA B 1 85 ? 19.25 -12.875 19.594 1 93.69 85 ALA B N 1
ATOM 3126 C CA . ALA B 1 85 ? 20.016 -13.891 18.844 1 93.69 85 ALA B CA 1
ATOM 3127 C C . ALA B 1 85 ? 19.672 -13.844 17.359 1 93.69 85 ALA B C 1
ATOM 3129 O O . ALA B 1 85 ? 20.562 -13.945 16.516 1 93.69 85 ALA B O 1
ATOM 3130 N N . ASP B 1 86 ? 18.391 -13.641 17.047 1 92.69 86 ASP B N 1
ATOM 3131 C CA . ASP B 1 86 ? 17.969 -13.508 15.656 1 92.69 86 ASP B CA 1
ATOM 3132 C C . ASP B 1 86 ? 18.625 -12.305 14.992 1 92.69 86 ASP B C 1
ATOM 3134 O O . ASP B 1 86 ? 19.094 -12.398 13.852 1 92.69 86 ASP B O 1
ATOM 3138 N N . LYS B 1 87 ? 18.641 -11.25 15.68 1 94.38 87 LYS B N 1
ATOM 3139 C CA . LYS B 1 87 ? 19.219 -10.016 15.164 1 94.38 87 LYS B CA 1
ATOM 3140 C C . LYS B 1 87 ? 20.703 -10.18 14.867 1 94.38 87 LYS B C 1
ATOM 3142 O O . LYS B 1 87 ? 21.172 -9.781 13.805 1 94.38 87 LYS B O 1
ATOM 3147 N N . THR B 1 88 ? 21.391 -10.789 15.805 1 95.5 88 THR B N 1
ATOM 3148 C CA . THR B 1 88 ? 22.812 -11.023 15.609 1 95.5 88 THR B CA 1
ATOM 3149 C C . THR B 1 88 ? 23.062 -11.938 14.422 1 95.5 88 THR B C 1
ATOM 3151 O O . THR B 1 88 ? 23.984 -11.711 13.633 1 95.5 88 THR B O 1
ATOM 3154 N N . GLU B 1 89 ? 22.266 -12.914 14.297 1 94.38 89 GLU B N 1
ATOM 3155 C CA . GLU B 1 89 ? 22.391 -13.836 13.172 1 94.38 89 GLU B CA 1
ATOM 3156 C C . GLU B 1 89 ? 22.156 -13.117 11.844 1 94.38 89 GLU B C 1
ATOM 3158 O O . GLU B 1 89 ? 22.812 -13.43 10.844 1 94.38 89 GLU B O 1
ATOM 3163 N N . ALA B 1 90 ? 21.234 -12.227 11.844 1 94.19 90 ALA B N 1
ATOM 3164 C CA . ALA B 1 90 ? 20.969 -11.445 10.641 1 94.19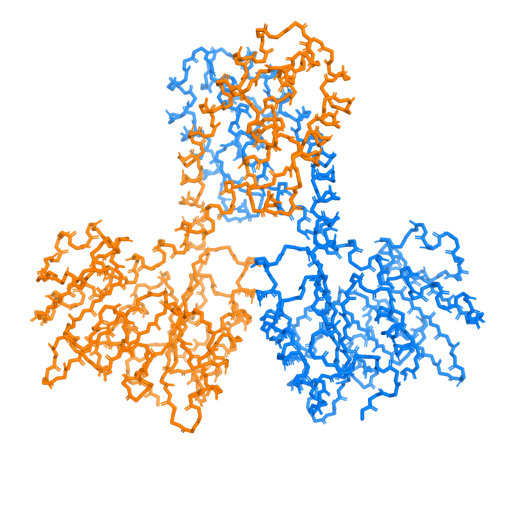 90 ALA B CA 1
ATOM 3165 C C . ALA B 1 90 ? 22.203 -10.633 10.234 1 94.19 90 ALA B C 1
ATOM 3167 O O . ALA B 1 90 ? 22.547 -10.562 9.055 1 94.19 90 ALA B O 1
ATOM 3168 N N . ILE B 1 91 ? 22.844 -10.055 11.188 1 96.5 91 ILE B N 1
ATOM 3169 C CA . ILE B 1 91 ? 24.047 -9.273 10.914 1 96.5 91 ILE B CA 1
ATOM 3170 C C . ILE B 1 91 ? 25.156 -10.195 10.406 1 96.5 91 ILE B C 1
ATOM 3172 O O . ILE B 1 91 ? 25.844 -9.859 9.445 1 96.5 91 ILE B O 1
ATOM 3176 N N . ARG B 1 92 ? 25.297 -11.359 11.031 1 96.56 92 ARG B N 1
ATOM 3177 C CA . ARG B 1 92 ? 26.297 -12.32 10.594 1 96.56 92 ARG B CA 1
ATOM 3178 C C . ARG B 1 92 ? 26.047 -12.758 9.156 1 96.56 92 ARG B C 1
ATOM 3180 O O . ARG B 1 92 ? 27 -12.914 8.375 1 96.56 92 ARG B O 1
ATOM 3187 N N . ALA B 1 93 ? 24.812 -12.93 8.852 1 94.94 93 ALA B N 1
ATOM 3188 C CA . ALA B 1 93 ? 24.453 -13.305 7.484 1 94.94 93 ALA B CA 1
ATOM 3189 C C . ALA B 1 93 ? 24.812 -12.195 6.5 1 94.94 93 ALA B C 1
ATOM 3191 O O . ALA B 1 93 ? 25.328 -12.469 5.406 1 94.94 93 ALA B O 1
ATOM 3192 N N . LEU B 1 94 ? 24.547 -10.977 6.855 1 96.38 94 LEU B N 1
ATOM 3193 C CA . LEU B 1 94 ? 24.938 -9.828 6.043 1 96.38 94 LEU B CA 1
ATOM 3194 C C . LEU B 1 94 ? 26.438 -9.844 5.789 1 96.38 94 LEU B C 1
ATOM 3196 O O . LEU B 1 94 ? 26.875 -9.703 4.645 1 96.38 94 LEU B O 1
ATOM 3200 N N . ILE B 1 95 ? 27.203 -10.031 6.852 1 97.56 95 ILE B N 1
ATOM 3201 C CA . ILE B 1 95 ? 28.656 -10 6.766 1 97.56 95 ILE B CA 1
ATOM 3202 C C . ILE B 1 95 ? 29.156 -11.141 5.883 1 97.56 95 ILE B C 1
ATOM 3204 O O . ILE B 1 95 ? 29.891 -10.914 4.922 1 97.56 95 ILE B O 1
ATOM 3208 N N . LYS B 1 96 ? 28.625 -12.289 6.133 1 96.5 96 LYS B N 1
ATOM 3209 C CA . LYS B 1 96 ? 29.094 -13.492 5.445 1 96.5 96 LYS B CA 1
ATOM 3210 C C . LYS B 1 96 ? 28.719 -13.461 3.969 1 96.5 96 LYS B C 1
ATOM 3212 O O . LYS B 1 96 ? 29.547 -13.773 3.107 1 96.5 96 LYS B O 1
ATOM 3217 N N . ASN B 1 97 ? 27.578 -12.969 3.658 1 95 97 ASN B N 1
ATOM 3218 C CA . ASN B 1 97 ? 27.047 -13.141 2.305 1 95 97 ASN B CA 1
ATOM 3219 C C . ASN B 1 97 ? 27.375 -11.938 1.427 1 95 97 ASN B C 1
ATOM 3221 O O . ASN B 1 97 ? 27.391 -12.047 0.199 1 95 97 ASN B O 1
ATOM 3225 N N . PHE B 1 98 ? 27.641 -10.812 2.045 1 96 98 PHE B N 1
ATOM 3226 C CA . PHE B 1 98 ? 27.703 -9.625 1.194 1 96 98 PHE B CA 1
ATOM 3227 C C . PHE B 1 98 ? 28.953 -8.812 1.491 1 96 98 PHE B C 1
ATOM 3229 O O . PHE B 1 98 ? 29.594 -8.297 0.574 1 96 98 PHE B O 1
ATOM 3236 N N . LEU B 1 99 ? 29.344 -8.688 2.742 1 97.75 99 LEU B N 1
ATOM 3237 C CA . LEU B 1 99 ? 30.438 -7.785 3.074 1 97.75 99 LEU B CA 1
ATOM 3238 C C . LEU B 1 99 ? 31.797 -8.477 2.881 1 97.75 99 LEU B C 1
ATOM 3240 O O . LEU B 1 99 ? 32.719 -7.879 2.334 1 97.75 99 LEU B O 1
ATOM 3244 N N . GLU B 1 100 ? 31.891 -9.719 3.316 1 97.62 100 GLU B N 1
ATOM 3245 C CA . GLU B 1 100 ? 33.125 -10.461 3.137 1 97.62 100 GLU B CA 1
ATOM 3246 C C . GLU B 1 100 ? 33.469 -10.625 1.656 1 97.62 100 GLU B C 1
ATOM 3248 O O . GLU B 1 100 ? 34.594 -10.359 1.234 1 97.62 100 GLU B O 1
ATOM 3253 N N . PRO B 1 101 ? 32.5 -10.977 0.868 1 96.56 101 PRO B N 1
ATOM 3254 C CA . PRO B 1 101 ? 32.812 -11.133 -0.558 1 96.56 101 PRO B CA 1
ATOM 3255 C C . PRO B 1 101 ? 33.219 -9.82 -1.221 1 96.56 101 PRO B C 1
ATOM 3257 O O . PRO B 1 101 ? 33.875 -9.836 -2.277 1 96.56 101 PRO B O 1
ATOM 3260 N N . ALA B 1 102 ? 32.844 -8.688 -0.667 1 95.69 102 ALA B N 1
ATOM 3261 C CA . ALA B 1 102 ? 33.188 -7.383 -1.232 1 95.69 102 ALA B CA 1
ATOM 3262 C C . ALA B 1 102 ? 34.656 -7.031 -0.986 1 95.69 102 ALA B C 1
ATOM 3264 O O . ALA B 1 102 ? 35.156 -6.07 -1.559 1 95.69 102 ALA B O 1
ATOM 3265 N N . GLY B 1 103 ? 35.406 -7.809 -0.104 1 95.31 103 GLY B N 1
ATOM 3266 C CA . GLY B 1 103 ? 36.812 -7.594 0.162 1 95.31 103 GLY B CA 1
ATOM 3267 C C . GLY B 1 103 ? 37.125 -6.219 0.735 1 95.31 103 GLY B C 1
ATOM 3268 O O . GLY B 1 103 ? 36.5 -5.809 1.723 1 95.31 103 GLY B O 1
ATOM 3269 N N . ASP B 1 104 ? 37.969 -5.445 -0.016 1 94.44 104 ASP B N 1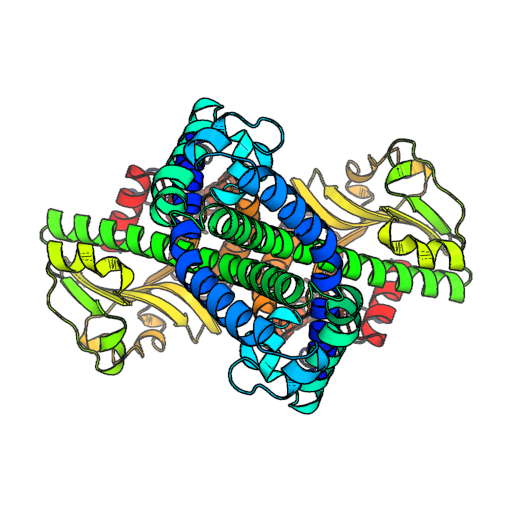
ATOM 3270 C CA . ASP B 1 104 ? 38.438 -4.152 0.476 1 94.44 104 ASP B CA 1
ATOM 3271 C C . ASP B 1 104 ? 37.344 -3.102 0.394 1 94.44 104 ASP B C 1
ATOM 3273 O O . ASP B 1 104 ? 37.438 -2.037 1.008 1 94.44 104 ASP B O 1
ATOM 3277 N N . GLU B 1 105 ? 36.281 -3.432 -0.293 1 96.12 105 GLU B N 1
ATOM 3278 C CA . GLU B 1 105 ? 35.188 -2.461 -0.49 1 96.12 105 GLU B CA 1
ATOM 3279 C C . GLU B 1 105 ? 34 -2.746 0.434 1 96.12 105 GLU B C 1
ATOM 3281 O O . GLU B 1 105 ? 32.875 -2.336 0.153 1 96.12 105 GLU B O 1
ATOM 3286 N N . PHE B 1 106 ? 34.281 -3.484 1.566 1 97.88 106 PHE B N 1
ATOM 3287 C CA . PHE B 1 106 ? 33.156 -3.906 2.416 1 97.88 106 PHE B CA 1
ATOM 3288 C C . PHE B 1 106 ? 32.469 -2.703 3.055 1 97.88 106 PHE B C 1
ATOM 3290 O O . PHE B 1 106 ? 31.281 -2.732 3.318 1 97.88 106 PHE B O 1
ATOM 3297 N N . ALA B 1 107 ? 33.219 -1.618 3.275 1 97.75 107 ALA B N 1
ATOM 3298 C CA . ALA B 1 107 ? 32.625 -0.421 3.869 1 97.75 107 ALA B CA 1
ATOM 3299 C C . ALA B 1 107 ? 31.656 0.237 2.908 1 97.75 107 ALA B C 1
ATOM 3301 O O . ALA B 1 107 ? 30.562 0.665 3.316 1 97.75 107 ALA B O 1
ATOM 3302 N N . GLU B 1 108 ? 32 0.294 1.685 1 97.12 108 GLU B N 1
ATOM 3303 C CA . GLU B 1 108 ? 31.125 0.829 0.649 1 97.12 108 GLU B CA 1
ATOM 3304 C C . GLU B 1 108 ? 29.891 -0.049 0.465 1 97.12 108 GLU B C 1
ATOM 3306 O O . GLU B 1 108 ? 28.766 0.456 0.396 1 97.12 108 GLU B O 1
ATOM 3311 N N . GLU B 1 109 ? 30.141 -1.392 0.4 1 97.62 109 GLU B N 1
ATOM 3312 C CA . GLU B 1 109 ? 29.047 -2.357 0.266 1 97.62 109 GLU B CA 1
ATOM 3313 C C . GLU B 1 109 ? 28.047 -2.215 1.402 1 97.62 109 GLU B C 1
ATOM 3315 O O . GLU B 1 109 ? 26.828 -2.172 1.164 1 97.62 109 GLU B O 1
ATOM 3320 N N . LEU B 1 110 ? 28.547 -2.076 2.568 1 98.38 110 LEU B N 1
ATOM 3321 C CA . LEU B 1 110 ? 27.703 -1.909 3.748 1 98.38 110 LEU B CA 1
ATOM 3322 C C . LEU B 1 110 ? 26.875 -0.637 3.645 1 98.38 110 LEU B C 1
ATOM 3324 O O . LEU B 1 110 ? 25.656 -0.667 3.861 1 98.38 110 LEU B O 1
ATOM 3328 N N . THR B 1 111 ? 27.516 0.464 3.273 1 98.44 111 THR B N 1
ATOM 3329 C CA . THR B 1 111 ? 26.859 1.764 3.182 1 98.44 111 THR B CA 1
ATOM 3330 C C . THR B 1 111 ? 25.766 1.746 2.111 1 98.44 111 THR B C 1
ATOM 3332 O O . THR B 1 111 ? 24.672 2.27 2.322 1 98.44 111 THR B O 1
ATOM 3335 N N . TYR B 1 112 ? 26.094 1.115 1.004 1 98.38 112 TYR B N 1
ATOM 3336 C CA . TYR B 1 112 ? 25.141 1.031 -0.091 1 98.38 112 TYR B CA 1
ATOM 3337 C C . TYR B 1 112 ? 23.922 0.207 0.312 1 98.38 112 TYR B C 1
ATOM 3339 O O . TYR B 1 112 ? 22.781 0.591 0.034 1 98.38 112 TYR B O 1
ATOM 3347 N N . ARG B 1 113 ? 24.125 -0.864 0.999 1 97.81 113 ARG B N 1
ATOM 3348 C CA . ARG B 1 113 ? 23.016 -1.714 1.422 1 97.81 113 ARG B CA 1
ATOM 3349 C C . ARG B 1 113 ? 22.172 -1.017 2.475 1 97.81 113 ARG B C 1
ATOM 3351 O O . ARG B 1 113 ? 20.938 -1.116 2.451 1 97.81 113 ARG B O 1
ATOM 3358 N N . PHE B 1 114 ? 22.812 -0.302 3.357 1 97.88 114 PHE B N 1
ATOM 3359 C CA . PHE B 1 114 ? 22.109 0.505 4.34 1 97.88 114 PHE B CA 1
ATOM 3360 C C . PHE B 1 114 ? 21.172 1.499 3.656 1 97.88 114 PHE B C 1
ATOM 3362 O O . PHE B 1 114 ? 20 1.602 4.012 1 97.88 114 PHE B O 1
ATOM 3369 N N . LEU B 1 115 ? 21.703 2.17 2.656 1 98 115 LEU B N 1
ATOM 3370 C CA . LEU B 1 115 ? 20.938 3.205 1.971 1 98 115 LEU B CA 1
ATOM 3371 C C . LEU B 1 115 ? 19.781 2.6 1.195 1 98 115 LEU B C 1
ATOM 3373 O O . LEU B 1 115 ? 18.688 3.186 1.134 1 98 115 LEU B O 1
ATOM 3377 N N . LEU B 1 116 ? 19.953 1.414 0.643 1 96.88 116 LEU B N 1
ATOM 3378 C CA . LEU B 1 116 ? 18.875 0.748 -0.079 1 96.88 116 LEU B CA 1
ATOM 3379 C C . LEU B 1 116 ? 17.703 0.427 0.855 1 96.88 116 LEU B C 1
ATOM 3381 O O . LEU B 1 116 ? 16.547 0.696 0.528 1 96.88 116 LEU B O 1
ATOM 3385 N N . ILE B 1 117 ? 18.062 -0.074 1.98 1 95.81 117 ILE B N 1
ATOM 3386 C CA . ILE B 1 117 ? 17.016 -0.449 2.92 1 95.81 117 ILE B CA 1
ATOM 3387 C C . ILE B 1 117 ? 16.359 0.808 3.492 1 95.81 117 ILE B C 1
ATOM 3389 O O . ILE B 1 117 ? 15.141 0.859 3.662 1 95.81 117 ILE B O 1
ATOM 3393 N N . LYS B 1 118 ? 17.156 1.832 3.736 1 96 118 LYS B N 1
ATOM 3394 C CA . LYS B 1 118 ? 16.609 3.098 4.203 1 96 118 LYS B CA 1
ATOM 3395 C C . LYS B 1 118 ? 15.711 3.73 3.141 1 96 118 LYS B C 1
ATOM 3397 O O . LYS B 1 118 ? 14.734 4.41 3.467 1 96 118 LYS B O 1
ATOM 3402 N N . GLY B 1 119 ? 16.109 3.516 1.889 1 95.94 119 GLY B N 1
ATOM 3403 C CA . GLY B 1 119 ? 15.258 3.986 0.812 1 95.94 119 GLY B CA 1
ATOM 3404 C C . GLY B 1 119 ? 13.859 3.402 0.864 1 95.94 119 GLY B C 1
ATOM 3405 O O . GLY B 1 119 ? 12.875 4.102 0.606 1 95.94 119 GLY B O 1
ATOM 3406 N N . ASP B 1 120 ? 13.789 2.188 1.142 1 93.19 120 ASP B N 1
ATOM 3407 C CA . ASP B 1 120 ? 12.492 1.547 1.34 1 93.19 120 ASP B CA 1
ATOM 3408 C C . ASP B 1 120 ? 11.727 2.195 2.494 1 93.19 120 ASP B C 1
ATOM 3410 O O . ASP B 1 120 ? 10.539 2.479 2.375 1 93.19 120 ASP B O 1
ATOM 3414 N N . SER B 1 121 ? 12.422 2.418 3.574 1 92.75 121 SER B N 1
ATOM 3415 C CA . SER B 1 121 ? 11.828 3.105 4.719 1 92.75 121 SER B CA 1
ATOM 3416 C C . SER B 1 121 ? 11.367 4.508 4.34 1 92.75 121 SER B C 1
ATOM 3418 O O . SER B 1 121 ? 10.312 4.965 4.789 1 92.75 121 SER B O 1
ATOM 3420 N N . LEU B 1 122 ? 12.203 5.125 3.553 1 94.06 122 LEU B N 1
ATOM 3421 C CA . LEU B 1 122 ? 11.844 6.453 3.07 1 94.06 122 LEU B CA 1
ATOM 3422 C C . LEU B 1 122 ? 10.547 6.418 2.273 1 94.06 122 LEU B C 1
ATOM 3424 O O . LEU B 1 122 ? 9.688 7.289 2.432 1 94.06 122 LEU B O 1
ATOM 3428 N N . GLY B 1 123 ? 10.406 5.418 1.471 1 92.56 123 GLY B N 1
ATOM 3429 C CA . GLY B 1 123 ? 9.141 5.246 0.772 1 92.56 123 GLY B CA 1
ATOM 3430 C C . GLY B 1 123 ? 7.945 5.184 1.706 1 92.56 123 GLY B C 1
ATOM 3431 O O . GLY B 1 123 ? 6.918 5.816 1.454 1 92.56 123 GLY B O 1
ATOM 3432 N N . GLY B 1 124 ? 8.062 4.438 2.768 1 90.94 124 GLY B N 1
ATOM 3433 C CA . GLY B 1 124 ? 7.012 4.371 3.771 1 90.94 124 GLY B CA 1
ATOM 3434 C C . GLY B 1 124 ? 6.727 5.711 4.426 1 90.94 124 GLY B C 1
ATOM 3435 O O . GLY B 1 124 ? 5.566 6.102 4.57 1 90.94 124 GLY B O 1
ATOM 3436 N N . SER B 1 125 ? 7.781 6.375 4.734 1 92.12 125 SER B N 1
ATOM 3437 C CA . SER B 1 125 ? 7.648 7.699 5.34 1 92.12 125 SER B CA 1
ATOM 3438 C C . SER B 1 125 ? 6.969 8.672 4.387 1 92.12 125 SER B C 1
ATOM 3440 O O . SER B 1 125 ? 6.199 9.539 4.816 1 92.12 125 SER B O 1
ATOM 3442 N N . MET B 1 126 ? 7.328 8.547 3.119 1 92.69 126 MET B N 1
ATOM 3443 C CA . MET B 1 126 ? 6.73 9.414 2.113 1 92.69 126 MET B CA 1
ATOM 3444 C C . MET B 1 126 ? 5.223 9.18 2.02 1 92.69 126 MET B C 1
ATOM 3446 O O . MET B 1 126 ? 4.457 10.125 1.803 1 92.69 126 MET B O 1
ATOM 3450 N N . ARG B 1 127 ? 4.738 7.945 2.178 1 91.19 127 ARG B N 1
ATOM 3451 C CA . ARG B 1 127 ? 3.307 7.664 2.176 1 91.19 127 ARG B CA 1
ATOM 3452 C C . ARG B 1 127 ? 2.609 8.359 3.34 1 91.19 127 ARG B C 1
ATOM 3454 O O . ARG B 1 127 ? 1.524 8.922 3.174 1 91.19 127 ARG B O 1
ATOM 3461 N N . ASN B 1 128 ? 3.203 8.359 4.52 1 90.81 128 ASN B N 1
ATOM 3462 C CA . ASN B 1 128 ? 2.68 9.078 5.672 1 90.81 128 ASN B CA 1
ATOM 3463 C C . ASN B 1 128 ? 2.668 10.586 5.43 1 90.81 128 ASN B C 1
ATOM 3465 O O . ASN B 1 128 ? 1.707 11.273 5.785 1 90.81 128 ASN B O 1
ATOM 3469 N N . TYR B 1 129 ? 3.719 11.07 4.812 1 94 129 TYR B N 1
ATOM 3470 C CA . TYR B 1 129 ? 3.855 12.492 4.512 1 94 129 TYR B CA 1
ATOM 3471 C C . TYR B 1 129 ? 2.744 12.961 3.582 1 94 129 TYR B C 1
ATOM 3473 O O . TYR B 1 129 ? 2.129 14 3.816 1 94 129 TYR B O 1
ATOM 3481 N N . VAL B 1 130 ? 2.488 12.172 2.607 1 94.19 130 VAL B N 1
ATOM 3482 C CA . VAL B 1 130 ? 1.459 12.508 1.63 1 94.19 130 VAL B CA 1
ATOM 3483 C C . VAL B 1 130 ? 0.09 12.531 2.307 1 94.19 130 VAL B C 1
ATOM 3485 O O . VAL B 1 130 ? -0.752 13.375 1.984 1 94.19 130 VAL B O 1
ATOM 3488 N N . GLY B 1 131 ? -0.168 11.617 3.18 1 94.94 131 GLY B N 1
ATOM 3489 C CA . GLY B 1 131 ? -1.393 11.641 3.963 1 94.94 131 GLY B CA 1
ATOM 3490 C C . GLY B 1 131 ? -1.53 12.891 4.812 1 94.94 131 GLY B C 1
ATOM 3491 O O . GLY B 1 131 ? -2.605 13.484 4.879 1 94.94 131 GLY B O 1
ATOM 3492 N N . GLU B 1 132 ? -0.451 13.25 5.383 1 94.75 132 GLU B N 1
ATOM 3493 C CA . GLU B 1 132 ? -0.43 14.461 6.199 1 94.75 132 GLU B CA 1
ATOM 3494 C C . GLU B 1 132 ? -0.697 15.703 5.352 1 94.75 132 GLU B C 1
ATOM 3496 O O . GLU B 1 132 ? -1.419 16.609 5.773 1 94.75 132 GLU B O 1
ATOM 3501 N N . LEU B 1 133 ? -0.102 15.742 4.215 1 95.75 133 LEU B N 1
ATOM 3502 C CA . LEU B 1 133 ? -0.303 16.875 3.311 1 95.75 133 LEU B CA 1
ATOM 3503 C C . LEU B 1 133 ? -1.768 16.984 2.9 1 95.75 133 LEU B C 1
ATOM 3505 O O . LEU B 1 133 ? -2.295 18.094 2.768 1 95.75 133 LEU B O 1
ATOM 3509 N N . ALA B 1 134 ? -2.34 15.859 2.676 1 97.56 134 ALA B N 1
ATOM 3510 C CA . ALA B 1 134 ? -3.752 15.852 2.301 1 97.56 134 ALA B CA 1
ATOM 3511 C C . ALA B 1 134 ? -4.617 16.453 3.404 1 97.56 134 ALA B C 1
ATOM 3513 O O . ALA B 1 134 ? -5.492 17.281 3.135 1 97.56 134 ALA B O 1
ATOM 3514 N N . GLN B 1 135 ? -4.379 16.016 4.578 1 97.94 135 GLN B N 1
ATOM 3515 C CA . GLN B 1 135 ? -5.129 16.562 5.707 1 97.94 135 GLN B CA 1
ATOM 3516 C C . GLN B 1 135 ? -4.879 18.062 5.863 1 97.94 135 GLN B C 1
ATOM 3518 O O . GLN B 1 135 ? -5.805 18.828 6.141 1 97.94 135 GLN B O 1
ATOM 3523 N N . MET B 1 136 ? -3.623 18.484 5.723 1 97.69 136 MET B N 1
ATOM 3524 C CA . MET B 1 136 ? -3.268 19.906 5.82 1 97.69 136 MET B CA 1
ATOM 3525 C C . MET B 1 136 ? -4.051 20.734 4.805 1 97.69 136 MET B C 1
ATOM 3527 O O . MET B 1 136 ? -4.562 21.797 5.137 1 97.69 136 MET B O 1
ATOM 3531 N N . LYS B 1 137 ? -4.09 20.172 3.646 1 97.38 137 LYS B N 1
ATOM 3532 C CA . LYS B 1 137 ? -4.82 20.875 2.596 1 97.38 137 LYS B CA 1
ATOM 3533 C C . LYS B 1 137 ? -6.293 21.047 2.963 1 97.38 137 LYS B C 1
ATOM 3535 O O . LYS B 1 137 ? -6.867 22.109 2.775 1 97.38 137 LYS B O 1
ATOM 3540 N N . LEU B 1 138 ? -6.883 20.031 3.428 1 98.38 138 LEU B N 1
ATOM 3541 C CA . LEU B 1 138 ? -8.273 20.062 3.859 1 98.38 138 LEU B CA 1
ATOM 3542 C C . LEU B 1 138 ? -8.469 21.062 4.992 1 98.38 138 LEU B C 1
ATOM 3544 O O . LEU B 1 138 ? -9.383 21.891 4.941 1 98.38 138 LEU B O 1
ATOM 3548 N N . VAL B 1 139 ? -7.594 20.953 5.984 1 98.62 139 VAL B N 1
ATOM 3549 C CA . VAL B 1 139 ? -7.68 21.828 7.152 1 98.62 139 VAL B CA 1
ATOM 3550 C C . VAL B 1 139 ? -7.539 23.281 6.73 1 98.62 139 VAL B C 1
ATOM 3552 O O . VAL B 1 139 ? -8.312 24.141 7.156 1 98.62 139 VAL B O 1
ATOM 3555 N N . ARG B 1 140 ? -6.594 23.578 5.859 1 98.38 140 ARG B N 1
ATOM 3556 C CA . ARG B 1 140 ? -6.363 24.953 5.406 1 98.38 140 ARG B CA 1
ATOM 3557 C C . ARG B 1 140 ? -7.582 25.5 4.672 1 98.38 140 ARG B C 1
ATOM 3559 O O . ARG B 1 140 ? -7.941 26.656 4.84 1 98.38 140 ARG B O 1
ATOM 3566 N N . LYS B 1 141 ? -8.164 24.641 3.863 1 98.06 141 LYS B N 1
ATOM 3567 C CA . LYS B 1 141 ? -9.367 25.078 3.162 1 98.06 141 LYS B CA 1
ATOM 3568 C C . LYS B 1 141 ? -10.508 25.359 4.145 1 98.06 141 LYS B C 1
ATOM 3570 O O . LYS B 1 141 ? -11.219 26.359 4.008 1 98.06 141 LYS B O 1
ATOM 3575 N N . LEU B 1 142 ? -10.68 24.5 5.109 1 98.38 142 LEU B N 1
ATOM 3576 C CA . LEU B 1 142 ? -11.703 24.688 6.125 1 98.38 142 LEU B CA 1
ATOM 3577 C C . LEU B 1 142 ? -11.484 25.984 6.895 1 98.38 142 LEU B C 1
ATOM 3579 O O . LEU B 1 142 ? -12.422 26.75 7.09 1 98.38 142 LEU B O 1
ATOM 3583 N N . LEU B 1 143 ? -10.258 26.203 7.277 1 98.44 143 LEU B N 1
ATOM 3584 C CA . LEU B 1 143 ? -9.914 27.422 8.008 1 98.44 143 LEU B CA 1
ATOM 3585 C C . LEU B 1 143 ? -10.188 28.672 7.164 1 98.44 143 LEU B C 1
ATOM 3587 O O . LEU B 1 143 ? -10.664 29.672 7.676 1 98.44 143 LEU B O 1
ATOM 3591 N N . SER B 1 144 ? -9.805 28.562 5.914 1 97.94 144 SER B N 1
ATOM 3592 C CA . SER B 1 144 ? -10.055 29.672 5.004 1 97.94 144 SER B CA 1
ATOM 3593 C C . SER B 1 144 ? -11.539 30.016 4.938 1 97.94 144 SER B C 1
ATOM 3595 O O . SER B 1 144 ? -11.906 31.188 4.969 1 97.94 144 SER B O 1
ATOM 3597 N N . LEU B 1 145 ? -12.367 29.016 4.863 1 97.12 145 LEU B N 1
ATOM 3598 C CA . LEU B 1 145 ? -13.805 29.234 4.793 1 97.12 145 LEU B CA 1
ATOM 3599 C C . LEU B 1 145 ? -14.336 29.812 6.102 1 97.12 145 LEU B C 1
ATOM 3601 O O . LEU B 1 145 ? -15.18 30.703 6.098 1 97.12 145 LEU B O 1
ATOM 3605 N N . LEU B 1 146 ? -13.906 29.266 7.215 1 97.88 146 LEU B N 1
ATOM 3606 C CA . LEU B 1 146 ? -14.312 29.781 8.516 1 97.88 146 LEU B CA 1
ATOM 3607 C C . LEU B 1 146 ? -13.945 31.266 8.648 1 97.88 146 LEU B C 1
ATOM 3609 O O . LEU B 1 146 ? -14.75 32.062 9.125 1 97.88 146 LEU B O 1
ATOM 3613 N N . ALA B 1 147 ? -12.789 31.578 8.172 1 97.06 147 ALA B N 1
ATOM 3614 C CA . ALA B 1 147 ? -12.297 32.969 8.258 1 97.06 147 ALA B CA 1
ATOM 3615 C C . ALA B 1 147 ? -13.117 33.906 7.379 1 97.06 147 ALA B C 1
ATOM 3617 O O . ALA B 1 147 ? -13.539 34.969 7.824 1 97.06 147 ALA B O 1
ATOM 3618 N N . ILE B 1 148 ? -13.352 33.469 6.148 1 96.69 148 ILE B N 1
ATOM 3619 C CA . ILE B 1 148 ? -14.078 34.312 5.195 1 96.69 148 ILE B CA 1
ATOM 3620 C C . ILE B 1 148 ? -15.5 34.531 5.691 1 96.69 148 ILE B C 1
ATOM 3622 O O . ILE B 1 148 ? -16.062 35.625 5.508 1 96.69 148 ILE B O 1
ATOM 3626 N N . ARG B 1 149 ? -16.047 33.594 6.34 1 96 149 ARG B N 1
ATOM 3627 C CA . ARG B 1 149 ? -17.422 33.688 6.836 1 96 149 ARG B CA 1
ATOM 3628 C C . ARG B 1 149 ? -17.453 34.281 8.234 1 96 149 ARG B C 1
ATOM 3630 O O . ARG B 1 149 ? -18.531 34.438 8.828 1 96 149 ARG B O 1
ATOM 3637 N N . GLU B 1 150 ? -16.344 34.562 8.82 1 95.75 150 GLU B N 1
ATOM 3638 C CA . GLU B 1 150 ? -16.203 35.156 10.148 1 95.75 150 GLU B CA 1
ATOM 3639 C C . GLU B 1 150 ? -16.859 34.281 11.211 1 95.75 150 GLU B C 1
ATOM 3641 O O . GLU B 1 150 ? -17.594 34.781 12.07 1 95.75 150 GLU B O 1
ATOM 3646 N N . ILE B 1 151 ? -16.688 33 11.023 1 97 151 ILE B N 1
ATOM 3647 C CA . ILE B 1 151 ? -17.203 32.031 12.008 1 97 151 ILE B CA 1
ATOM 3648 C C . ILE B 1 151 ? -16.109 31.766 13.047 1 97 151 ILE B C 1
ATOM 3650 O O . ILE B 1 151 ? -15.039 31.266 12.711 1 97 151 ILE B O 1
ATOM 3654 N N . PRO B 1 152 ? -16.438 32.094 14.289 1 96.25 152 PRO B N 1
ATOM 3655 C CA . PRO B 1 152 ? -15.445 31.797 15.32 1 96.25 152 PRO B CA 1
ATOM 3656 C C . PRO B 1 152 ? -15.195 30.297 15.477 1 96.25 152 PRO B C 1
ATOM 3658 O O . PRO B 1 152 ? -16.125 29.5 15.336 1 96.25 152 PRO B O 1
ATOM 3661 N N . TYR B 1 153 ? -13.914 29.953 15.766 1 98.19 153 TYR B N 1
ATOM 3662 C CA . TYR B 1 153 ? -13.57 28.547 15.922 1 98.19 153 TYR B CA 1
ATOM 3663 C C . TYR B 1 153 ? -12.453 28.359 16.938 1 98.19 153 TYR B C 1
ATOM 3665 O O . TYR B 1 153 ? -11.859 29.344 17.391 1 98.19 153 TYR B O 1
ATOM 3673 N N . TYR B 1 154 ? -12.281 27.172 17.391 1 98.5 154 TYR B N 1
ATOM 3674 C CA . TYR B 1 154 ? -11.203 26.75 18.266 1 98.5 154 TYR B CA 1
ATOM 3675 C C . TYR B 1 154 ? -10.406 25.609 17.641 1 98.5 154 TYR B C 1
ATOM 3677 O O . TYR B 1 154 ? -10.938 24.828 16.844 1 98.5 154 TYR B O 1
ATOM 3685 N N . VAL B 1 155 ? -9.102 25.562 17.938 1 98.44 155 VAL B N 1
ATOM 3686 C CA . VAL B 1 155 ? -8.25 24.5 17.422 1 98.44 155 VAL B CA 1
ATOM 3687 C C . VAL B 1 155 ? -7.59 23.75 18.562 1 98.44 155 VAL B C 1
ATOM 3689 O O . VAL B 1 155 ? -7.305 24.344 19.609 1 98.44 155 VAL B O 1
ATOM 3692 N N . LEU B 1 156 ? -7.508 22.531 18.391 1 98.5 156 LEU B N 1
ATOM 3693 C CA . LEU B 1 156 ? -6.75 21.656 19.281 1 98.5 156 LEU B CA 1
ATOM 3694 C C . LEU B 1 156 ? -5.551 21.047 18.562 1 98.5 156 LEU B C 1
ATOM 3696 O O . LEU B 1 156 ? -5.707 20.344 17.562 1 98.5 156 LEU B O 1
ATOM 3700 N N . SER B 1 157 ? -4.375 21.328 19.062 1 97.31 157 SER B N 1
ATOM 3701 C CA . SER B 1 157 ? -3.166 20.766 18.469 1 97.31 157 SER B CA 1
ATOM 3702 C C . SER B 1 157 ? -2.939 19.328 18.938 1 97.31 157 SER B C 1
ATOM 3704 O O . SER B 1 157 ? -3.449 18.922 19.984 1 97.31 157 SER B O 1
ATOM 3706 N N . LYS B 1 158 ? -2.164 18.609 18.156 1 96 158 LYS B N 1
ATOM 3707 C CA . LYS B 1 158 ? -1.815 17.234 18.516 1 96 158 LYS B CA 1
ATOM 3708 C C . LYS B 1 158 ? -1.129 17.172 19.875 1 96 158 LYS B C 1
ATOM 3710 O O . LYS B 1 158 ? -1.401 16.266 20.672 1 96 158 LYS B O 1
ATOM 3715 N N . GLN B 1 159 ? -0.367 18.125 20.188 1 94.25 159 GLN B N 1
ATOM 3716 C CA . GLN B 1 159 ? 0.405 18.172 21.422 1 94.25 159 GLN B CA 1
ATOM 3717 C C . GLN B 1 159 ? -0.491 18.469 22.625 1 94.25 159 GLN B C 1
ATOM 3719 O O . GLN B 1 159 ? -0.222 18.016 23.734 1 94.25 159 GLN B O 1
ATOM 3724 N N . GLN B 1 160 ? -1.541 19.188 22.375 1 94.5 160 GLN B N 1
ATOM 3725 C CA . GLN B 1 160 ? -2.387 19.641 23.469 1 94.5 160 GLN B CA 1
ATOM 3726 C C . GLN B 1 160 ? -3.6 18.734 23.641 1 94.5 160 GLN B C 1
ATOM 3728 O O . GLN B 1 160 ? -4.438 18.969 24.516 1 94.5 160 GLN B O 1
ATOM 3733 N N . LYS B 1 161 ? -3.666 17.766 22.859 1 92.44 161 LYS B N 1
ATOM 3734 C CA . LYS B 1 161 ? -4.82 16.875 22.875 1 92.44 161 LYS B CA 1
ATOM 3735 C C . LYS B 1 161 ? -4.996 16.219 24.25 1 92.44 161 LYS B C 1
ATOM 3737 O O . LYS B 1 161 ? -6.109 16.125 24.766 1 92.44 161 LYS B O 1
ATOM 3742 N N . LYS B 1 162 ? -3.863 15.836 24.875 1 91.19 162 LYS B N 1
ATOM 3743 C CA . LYS B 1 162 ? -3.889 15.117 26.141 1 91.19 162 LYS B CA 1
ATOM 3744 C C . LYS B 1 162 ? -4.441 15.992 27.266 1 91.19 162 LYS B C 1
ATOM 3746 O O . LYS B 1 162 ? -4.996 15.484 28.234 1 91.19 162 LYS B O 1
ATOM 3751 N N . ASN B 1 163 ? -4.383 17.281 27.141 1 92.62 163 ASN B N 1
ATOM 3752 C CA . ASN B 1 163 ? -4.824 18.203 28.188 1 92.62 163 ASN B CA 1
ATOM 3753 C C . ASN B 1 163 ? -6.098 18.938 27.781 1 92.62 163 ASN B C 1
ATOM 3755 O O . ASN B 1 163 ? -6.539 19.859 28.484 1 92.62 163 ASN B O 1
ATOM 3759 N N . ASN B 1 164 ? -6.672 18.531 26.641 1 95.25 164 ASN B N 1
ATOM 3760 C CA . ASN B 1 164 ? -7.852 19.203 26.125 1 95.25 164 ASN B CA 1
ATOM 3761 C C . ASN B 1 164 ? -7.625 20.719 26 1 95.25 164 ASN B C 1
ATOM 3763 O O . ASN B 1 164 ? -8.492 21.5 26.391 1 95.25 164 ASN B O 1
ATOM 3767 N N . GLY B 1 165 ? -6.41 21.109 25.562 1 96.19 165 GLY B N 1
ATOM 3768 C CA . GLY B 1 165 ? -5.988 22.5 25.531 1 96.19 165 GLY B CA 1
ATOM 3769 C C . GLY B 1 165 ? -6.406 23.219 24.25 1 96.19 165 GLY B C 1
ATOM 3770 O O . GLY B 1 165 ? -5.562 23.531 23.406 1 96.19 165 GLY B O 1
ATOM 3771 N N . TRP B 1 166 ? -7.645 23.625 24.172 1 97.75 166 TRP B N 1
ATOM 3772 C CA . TRP B 1 166 ? -8.188 24.328 23.016 1 97.75 166 TRP B CA 1
ATOM 3773 C C . TRP B 1 166 ? -7.742 25.781 23 1 97.75 166 TRP B C 1
ATOM 3775 O O . TRP B 1 166 ? -7.625 26.422 24.062 1 97.75 166 TRP B O 1
ATOM 3785 N N . THR B 1 167 ? -7.469 26.281 21.891 1 97.38 167 THR B N 1
ATOM 3786 C CA . THR B 1 167 ? -7.113 27.688 21.734 1 97.38 167 THR B CA 1
ATOM 3787 C C . THR B 1 167 ? -8.047 28.359 20.734 1 97.38 167 THR B C 1
ATOM 3789 O O . THR B 1 167 ? -8.492 27.734 19.766 1 97.38 167 THR B O 1
ATOM 3792 N N . SER B 1 168 ? -8.32 29.656 21.047 1 97.44 168 SER B N 1
ATOM 3793 C CA . SER B 1 168 ? -9.117 30.422 20.094 1 97.44 168 SER B CA 1
ATOM 3794 C C . SER B 1 168 ? -8.43 30.516 18.734 1 97.44 168 SER B C 1
ATOM 3796 O O . SER B 1 168 ? -7.215 30.703 18.656 1 97.44 168 SER B O 1
ATOM 3798 N N . GLY B 1 169 ? -9.219 30.453 17.703 1 96.06 169 GLY B N 1
ATOM 3799 C CA . GLY B 1 169 ? -8.703 30.406 16.344 1 96.06 169 GLY B CA 1
ATOM 3800 C C . GLY B 1 169 ? -8 31.672 15.906 1 96.06 169 GLY B C 1
ATOM 3801 O O . GLY B 1 169 ? -8.469 32.781 16.203 1 96.06 169 GLY B O 1
ATOM 3802 N N . SER B 1 170 ? -6.879 31.531 15.305 1 96 170 SER B N 1
ATOM 3803 C CA . SER B 1 170 ? -6.148 32.562 14.57 1 96 170 SER B CA 1
ATOM 3804 C C . SER B 1 170 ? -5.801 32.094 13.164 1 96 170 SER B C 1
ATOM 3806 O O . SER B 1 170 ? -4.895 31.266 12.984 1 96 170 SER B O 1
ATOM 3808 N N . TYR B 1 171 ? -6.469 32.625 12.18 1 95.75 171 TYR B N 1
ATOM 3809 C CA . TYR B 1 171 ? -6.402 32.094 10.812 1 95.75 171 TYR B CA 1
ATOM 3810 C C . TYR B 1 171 ? -4.957 31.969 10.352 1 95.75 171 TYR B C 1
ATOM 3812 O O . TYR B 1 171 ? -4.523 30.891 9.961 1 95.75 171 TYR B O 1
ATOM 3820 N N . GLU B 1 172 ? -4.168 33.031 10.414 1 95.75 172 GLU B N 1
ATOM 3821 C CA . GLU B 1 172 ? -2.809 33.031 9.883 1 95.75 172 GLU B CA 1
ATOM 3822 C C . GLU B 1 172 ? -1.938 32 10.609 1 95.75 172 GLU B C 1
ATOM 3824 O O . GLU B 1 172 ? -1.221 31.219 9.977 1 95.75 172 GLU B O 1
ATOM 3829 N N . ALA B 1 173 ? -1.996 32 11.93 1 96.31 173 ALA B N 1
ATOM 3830 C CA . ALA B 1 173 ? -1.194 31.078 12.734 1 96.31 173 ALA B CA 1
ATOM 3831 C C . ALA B 1 173 ? -1.607 29.625 12.484 1 96.31 173 ALA B C 1
ATOM 3833 O O . ALA B 1 173 ? -0.756 28.766 12.289 1 96.31 173 ALA B O 1
ATOM 3834 N N . ASP B 1 174 ? -2.898 29.453 12.469 1 97.25 174 ASP B N 1
ATOM 3835 C CA . ASP B 1 174 ? -3.424 28.094 12.32 1 97.25 174 ASP B CA 1
ATOM 3836 C C . ASP B 1 174 ? -3.174 27.562 10.914 1 97.25 174 ASP B C 1
ATOM 3838 O O . ASP B 1 174 ? -2.904 26.375 10.727 1 97.25 174 ASP B O 1
ATOM 3842 N N . PHE B 1 175 ? -3.279 28.453 9.906 1 96.19 175 PHE B N 1
ATOM 3843 C CA . PHE B 1 175 ? -2.98 28.094 8.531 1 96.19 175 PHE B CA 1
ATOM 3844 C C . PHE B 1 175 ? -1.549 27.578 8.398 1 96.19 175 PHE B C 1
ATOM 3846 O O . PHE B 1 175 ? -1.297 26.578 7.73 1 96.19 175 PHE B O 1
ATOM 3853 N N . THR B 1 176 ? -0.671 28.188 9.07 1 95.88 176 THR B N 1
ATOM 3854 C CA . THR B 1 176 ? 0.746 27.844 9.023 1 95.88 176 THR B CA 1
ATOM 3855 C C . THR B 1 176 ? 1.009 26.547 9.773 1 95.88 176 THR B C 1
ATOM 3857 O O . THR B 1 176 ? 1.827 25.734 9.344 1 95.88 176 THR B O 1
ATOM 3860 N N . ALA B 1 177 ? 0.237 26.312 10.805 1 96.69 177 ALA B N 1
ATOM 3861 C CA . ALA B 1 177 ? 0.457 25.141 11.648 1 96.69 177 ALA B CA 1
ATOM 3862 C C . ALA B 1 177 ? -0.579 24.047 11.359 1 96.69 177 ALA B C 1
ATOM 3864 O O . ALA B 1 177 ? -0.899 23.25 12.234 1 96.69 177 ALA B O 1
ATOM 3865 N N . ALA B 1 178 ? -1.109 24.031 10.18 1 97.06 178 ALA B N 1
ATOM 3866 C CA . ALA B 1 178 ? -2.248 23.188 9.852 1 97.06 178 ALA B CA 1
ATOM 3867 C C . ALA B 1 178 ? -1.91 21.703 10.062 1 97.06 178 ALA B C 1
ATOM 3869 O O . ALA B 1 178 ? -2.775 20.922 10.445 1 97.06 178 ALA B O 1
ATOM 3870 N N . SER B 1 179 ? -0.655 21.344 9.898 1 95 179 SER B N 1
ATOM 3871 C CA . SER B 1 179 ? -0.236 19.953 10.031 1 95 179 SER B CA 1
ATOM 3872 C C . SER B 1 179 ? -0.311 19.484 11.484 1 95 179 SER B C 1
ATOM 3874 O O . SER B 1 179 ? -0.352 18.281 11.758 1 95 179 SER B O 1
ATOM 3876 N N . GLU B 1 180 ? -0.382 20.375 12.422 1 96.12 180 GLU B N 1
ATOM 3877 C CA . GLU B 1 180 ? -0.354 20.047 13.844 1 96.12 180 GLU B CA 1
ATOM 3878 C C . GLU B 1 180 ? -1.76 20.031 14.438 1 96.12 180 GLU B C 1
ATOM 3880 O O . GLU B 1 180 ? -1.94 19.734 15.617 1 96.12 180 GLU B O 1
ATOM 3885 N N . ILE B 1 181 ? -2.707 20.312 13.664 1 97.81 181 ILE B N 1
ATOM 3886 C CA . ILE B 1 181 ? -4.074 20.422 14.164 1 97.81 181 ILE B CA 1
ATOM 3887 C C . ILE B 1 181 ? -4.707 19.031 14.242 1 97.81 181 ILE B C 1
ATOM 3889 O O . ILE B 1 181 ? -4.742 18.297 13.25 1 97.81 181 ILE B O 1
ATOM 3893 N N . ALA B 1 182 ? -5.227 18.672 15.422 1 97.94 182 ALA B N 1
ATOM 3894 C CA . ALA B 1 182 ? -5.891 17.391 15.656 1 97.94 182 ALA B CA 1
ATOM 3895 C C . ALA B 1 182 ? -7.406 17.531 15.539 1 97.94 182 ALA B C 1
ATOM 3897 O O . ALA B 1 182 ? -8.102 16.578 15.18 1 97.94 182 ALA B O 1
ATOM 3898 N N . ALA B 1 183 ? -7.895 18.688 15.891 1 98.56 183 ALA B N 1
ATOM 3899 C CA . ALA B 1 183 ? -9.344 18.906 15.891 1 98.56 183 ALA B CA 1
ATOM 3900 C C . ALA B 1 183 ? -9.68 20.375 15.75 1 98.56 183 ALA B C 1
ATOM 3902 O O . ALA B 1 183 ? -8.859 21.25 16.078 1 98.56 183 ALA B O 1
ATOM 3903 N N . ILE B 1 184 ? -10.844 20.672 15.242 1 98.69 184 ILE B N 1
ATOM 3904 C CA . ILE B 1 184 ? -11.391 22.016 15.086 1 98.69 184 ILE B CA 1
ATOM 3905 C C . ILE B 1 184 ? -12.836 22.047 15.586 1 98.69 184 ILE B C 1
ATOM 3907 O O . ILE B 1 184 ? -13.617 21.141 15.289 1 98.69 184 ILE B O 1
ATOM 3911 N N . GLN B 1 185 ? -13.133 22.984 16.359 1 98.62 185 GLN B N 1
ATOM 3912 C CA . GLN B 1 185 ? -14.492 23.203 16.828 1 98.62 185 GLN B CA 1
ATOM 3913 C C . GLN B 1 185 ? -15.008 24.562 16.375 1 98.62 185 GLN B C 1
ATOM 3915 O O . GLN B 1 185 ? -14.281 25.562 16.422 1 98.62 185 GLN B O 1
ATOM 3920 N N . TRP B 1 186 ? -16.203 24.625 15.867 1 98.44 186 TRP B N 1
ATOM 3921 C CA . TRP B 1 186 ? -16.812 25.906 15.516 1 98.44 186 TRP B CA 1
ATOM 3922 C C . TRP B 1 186 ? -18.281 25.922 15.922 1 98.44 186 TRP B C 1
ATOM 3924 O O . TRP B 1 186 ? -18.859 24.891 16.266 1 98.44 186 TRP B O 1
ATOM 3934 N N . SER B 1 187 ? -18.812 27.094 16.047 1 95.25 187 SER B N 1
ATOM 3935 C CA . SER B 1 187 ? -20.234 27.312 16.312 1 95.25 187 SER B CA 1
ATOM 3936 C C . SER B 1 187 ? -20.875 28.188 15.234 1 95.25 187 SER B C 1
ATOM 3938 O O . SER B 1 187 ? -20.359 29.266 14.922 1 95.25 187 SER B O 1
ATOM 3940 N N . HIS B 1 188 ? -21.891 27.609 14.711 1 91.75 188 HIS B N 1
ATOM 3941 C CA . HIS B 1 188 ? -22.609 28.359 13.688 1 91.75 188 HIS B CA 1
ATOM 3942 C C . HIS B 1 188 ? -24.109 28.141 13.805 1 91.75 188 HIS B C 1
ATOM 3944 O O . HIS B 1 188 ? -24.578 27 13.852 1 91.75 188 HIS B O 1
ATOM 3950 N N . ASP B 1 189 ? -24.922 29.266 13.875 1 90.44 189 ASP B N 1
ATOM 3951 C CA . ASP B 1 189 ? -26.375 29.234 13.938 1 90.44 189 ASP B CA 1
ATOM 3952 C C . ASP B 1 189 ? -26.859 28.391 15.109 1 90.44 189 ASP B C 1
ATOM 3954 O O . ASP B 1 189 ? -27.734 27.531 14.953 1 90.44 189 ASP B O 1
ATOM 3958 N N . GLY B 1 190 ? -26.203 28.484 16.188 1 90.75 190 GLY B N 1
ATOM 3959 C CA . GLY B 1 190 ? -26.609 27.828 17.422 1 90.75 190 GLY B CA 1
ATOM 3960 C C . GLY B 1 190 ? -26.188 26.375 17.484 1 90.75 190 GLY B C 1
ATOM 3961 O O . GLY B 1 190 ? -26.516 25.688 18.453 1 90.75 190 GLY B O 1
ATOM 3962 N N . LYS B 1 191 ? -25.469 25.938 16.484 1 95.38 191 LYS B N 1
ATOM 3963 C CA . LYS B 1 191 ? -25 24.547 16.469 1 95.38 191 LYS B CA 1
ATOM 3964 C C . LYS B 1 191 ? -23.5 24.469 16.688 1 95.38 191 LYS B C 1
ATOM 3966 O O . LYS B 1 191 ? -22.734 25.234 16.094 1 95.38 191 LYS B O 1
ATOM 3971 N N . ASN B 1 192 ? -23.141 23.594 17.594 1 97.56 192 ASN B N 1
ATOM 3972 C CA . ASN B 1 192 ? -21.734 23.312 17.828 1 97.56 192 ASN B CA 1
ATOM 3973 C C . ASN B 1 192 ? -21.266 22.078 17.078 1 97.56 192 ASN B C 1
ATOM 3975 O O . ASN B 1 192 ? -21.953 21.047 17.094 1 97.56 192 ASN B O 1
ATOM 3979 N N . ARG B 1 193 ? -20.188 22.266 16.375 1 98.56 193 ARG B N 1
ATOM 3980 C CA . ARG B 1 193 ? -19.625 21.141 15.641 1 98.56 193 ARG B CA 1
ATOM 3981 C C . ARG B 1 193 ? -18.156 20.938 16.016 1 98.56 193 ARG B C 1
ATOM 3983 O O . ARG B 1 193 ? -17.453 21.891 16.328 1 98.56 193 ARG B O 1
ATOM 3990 N N . LEU B 1 194 ? -17.766 19.719 16.031 1 98.62 194 LEU B N 1
ATOM 3991 C CA . LEU B 1 194 ? -16.406 19.328 16.359 1 98.62 194 LEU B CA 1
ATOM 3992 C C . LEU B 1 194 ? -15.852 18.359 15.328 1 98.62 194 LEU B C 1
ATOM 3994 O O . LEU B 1 194 ? -16.391 17.266 15.156 1 98.62 194 LEU B O 1
ATOM 3998 N N . LEU B 1 195 ? -14.812 18.797 14.641 1 98.69 195 LEU B N 1
ATOM 3999 C CA . LEU B 1 195 ? -14.117 17.969 13.656 1 98.69 195 LEU B CA 1
ATOM 4000 C C . LEU B 1 195 ? -12.844 17.375 14.258 1 98.69 195 LEU B C 1
ATOM 4002 O O . LEU B 1 195 ? -11.953 18.109 14.688 1 98.69 195 LEU B O 1
ATOM 4006 N N . PHE B 1 196 ? -12.75 16.078 14.305 1 98.56 196 PHE B N 1
ATOM 4007 C CA . PHE B 1 196 ? -11.664 15.328 14.93 1 98.56 196 PHE B CA 1
ATOM 4008 C C . PHE B 1 196 ? -11.023 14.383 13.922 1 98.56 196 PHE B C 1
ATOM 4010 O O . PHE B 1 196 ? -11.703 13.539 13.328 1 98.56 196 PHE B O 1
ATOM 4017 N N . PHE B 1 197 ? -9.695 14.531 13.727 1 98.25 197 PHE B N 1
ATOM 4018 C CA . PHE B 1 197 ? -9.039 13.789 12.648 1 98.25 197 PHE B CA 1
ATOM 4019 C C . PHE B 1 197 ? -8.367 12.531 13.188 1 98.25 197 PHE B C 1
ATOM 4021 O O . PHE B 1 197 ? -7.871 12.523 14.32 1 98.25 197 PHE B O 1
ATOM 4028 N N . ASN B 1 198 ? -8.352 11.477 12.398 1 97 198 ASN B N 1
ATOM 4029 C CA . ASN B 1 198 ? -7.555 10.266 12.57 1 97 198 ASN B CA 1
ATOM 4030 C C . ASN B 1 198 ? -7.742 9.664 13.961 1 97 198 ASN B C 1
ATOM 4032 O O . ASN B 1 198 ? -6.773 9.492 14.703 1 97 198 ASN B O 1
ATOM 4036 N N . THR B 1 199 ? -8.945 9.195 14.211 1 97.44 199 THR B N 1
ATOM 4037 C CA . THR B 1 199 ? -9.211 8.672 15.539 1 97.44 199 THR B CA 1
ATOM 4038 C C . THR B 1 199 ? -9.938 7.332 15.453 1 97.44 199 THR B C 1
ATOM 4040 O O . THR B 1 199 ? -10.648 7.062 14.484 1 97.44 199 THR B O 1
ATOM 4043 N N . LYS B 1 200 ? -9.742 6.57 16.453 1 97.38 200 LYS B N 1
ATOM 4044 C CA . LYS B 1 200 ? -10.414 5.281 16.547 1 97.38 200 LYS B CA 1
ATOM 4045 C C . LYS B 1 200 ? -11.867 5.449 17 1 97.38 200 LYS B C 1
ATOM 4047 O O . LYS B 1 200 ? -12.133 6.086 18.016 1 97.38 200 LYS B O 1
ATOM 4052 N N . ILE B 1 201 ? -12.75 4.945 16.281 1 98.12 201 ILE B N 1
ATOM 4053 C CA . ILE B 1 201 ? -14.172 4.926 16.625 1 98.12 201 ILE B CA 1
ATOM 4054 C C . ILE B 1 201 ? -14.547 3.562 17.203 1 98.12 201 ILE B C 1
ATOM 4056 O O . ILE B 1 201 ? -14.57 2.562 16.484 1 98.12 201 ILE B O 1
ATOM 4060 N N . PRO B 1 202 ? -14.844 3.523 18.422 1 97.5 202 PRO B N 1
ATOM 4061 C CA . PRO B 1 202 ? -15.078 2.24 19.078 1 97.5 202 PRO B CA 1
ATOM 4062 C C . PRO B 1 202 ? -16.156 1.412 18.391 1 97.5 202 PRO B C 1
ATOM 4064 O O . PRO B 1 202 ? -15.984 0.211 18.188 1 97.5 202 PRO B O 1
ATOM 4067 N N . LEU B 1 203 ? -17.219 2.023 18 1 96.44 203 LEU B N 1
ATOM 4068 C CA . LEU B 1 203 ? -18.328 1.31 17.359 1 96.44 203 LEU B CA 1
ATOM 4069 C C . LEU B 1 203 ? -17.875 0.66 16.062 1 96.44 203 LEU B C 1
ATOM 4071 O O . LEU B 1 203 ? -18.359 -0.417 15.695 1 96.44 203 LEU B O 1
ATOM 4075 N N . VAL B 1 204 ? -17.031 1.312 15.367 1 95.56 204 VAL B N 1
ATOM 4076 C CA . VAL B 1 204 ? -16.5 0.812 14.102 1 95.56 204 VAL B CA 1
ATOM 4077 C C . VAL B 1 204 ? -15.312 -0.111 14.375 1 95.56 204 VAL B C 1
ATOM 4079 O O . VAL B 1 204 ? -14.977 -0.956 13.547 1 95.56 204 VAL B O 1
ATOM 4082 N N . ASN B 1 205 ? -14.609 0.078 15.484 1 94 205 ASN B N 1
ATOM 4083 C CA . ASN B 1 205 ? -13.406 -0.629 15.914 1 94 205 ASN B CA 1
ATOM 4084 C C . ASN B 1 205 ? -12.25 -0.426 14.938 1 94 205 ASN B C 1
ATOM 4086 O O . ASN B 1 205 ? -11.531 -1.372 14.617 1 94 205 ASN B O 1
ATOM 4090 N N . ASN B 1 206 ? -12.188 0.722 14.328 1 94.81 206 ASN B N 1
ATOM 4091 C CA . ASN B 1 206 ? -11.133 1.137 13.406 1 94.81 206 ASN B CA 1
ATOM 4092 C C . ASN B 1 206 ? -10.914 2.646 13.453 1 94.81 206 ASN B C 1
ATOM 4094 O O . ASN B 1 206 ? -11.766 3.389 13.938 1 94.81 206 ASN B O 1
ATOM 4098 N N . ASN B 1 207 ? -9.695 3.016 13.008 1 95.81 207 ASN B N 1
ATOM 4099 C CA . ASN B 1 207 ? -9.422 4.441 12.852 1 95.81 207 ASN B CA 1
ATOM 4100 C C . ASN B 1 207 ? -10.172 5.023 11.656 1 95.81 207 ASN B C 1
ATOM 4102 O O . ASN B 1 207 ? -10.32 4.363 10.625 1 95.81 207 ASN B O 1
ATOM 4106 N N . VAL B 1 208 ? -10.688 6.195 11.844 1 98.19 208 VAL B N 1
ATOM 4107 C CA . VAL B 1 208 ? -11.367 6.938 10.781 1 98.19 208 VAL B CA 1
ATOM 4108 C C . VAL B 1 208 ? -10.664 8.273 10.562 1 98.19 208 VAL B C 1
ATOM 4110 O O . VAL B 1 208 ? -10.258 8.938 11.523 1 98.19 208 VAL B O 1
ATOM 4113 N N . ASP B 1 209 ? -10.516 8.711 9.32 1 98.25 209 ASP B N 1
ATOM 4114 C CA . ASP B 1 209 ? -9.68 9.859 8.969 1 98.25 209 ASP B CA 1
ATOM 4115 C C . ASP B 1 209 ? -10.367 11.172 9.352 1 98.25 209 ASP B C 1
ATOM 4117 O O . ASP B 1 209 ? -9.711 12.094 9.852 1 98.25 209 ASP B O 1
ATOM 4121 N N . ILE B 1 210 ? -11.609 11.336 9.016 1 98.75 210 ILE B N 1
ATOM 4122 C CA . ILE B 1 210 ? -12.375 12.562 9.242 1 98.75 210 ILE B CA 1
ATOM 4123 C C . ILE B 1 210 ? -13.609 12.25 10.086 1 98.75 210 ILE B C 1
ATOM 4125 O O . ILE B 1 210 ? -14.492 11.5 9.656 1 98.75 210 ILE B O 1
ATOM 4129 N N . CYS B 1 211 ? -13.75 12.859 11.227 1 98.81 211 CYS B N 1
ATOM 4130 C CA . CYS B 1 211 ? -14.859 12.578 12.133 1 98.81 211 CYS B CA 1
ATOM 4131 C C . CYS B 1 211 ? -15.516 13.867 12.609 1 98.81 211 CYS B C 1
ATOM 4133 O O . CYS B 1 211 ? -14.906 14.648 13.344 1 98.81 211 CYS B O 1
ATOM 4135 N N . LEU B 1 212 ? -16.734 14.07 12.219 1 98.81 212 LEU B N 1
ATOM 4136 C CA . LEU B 1 212 ? -17.5 15.242 12.633 1 98.81 212 LEU B CA 1
ATOM 4137 C C . LEU B 1 212 ? -18.531 14.875 13.695 1 98.81 212 LEU B C 1
ATOM 4139 O O . LEU B 1 212 ? -19.312 13.953 13.508 1 98.81 212 LEU B O 1
ATOM 4143 N N . PHE B 1 213 ? -18.531 15.617 14.781 1 98.62 213 PHE B N 1
ATOM 4144 C CA . PHE B 1 213 ? -19.438 15.359 15.891 1 98.62 213 PHE B CA 1
ATOM 4145 C C . PHE B 1 213 ? -20.266 16.594 16.219 1 98.62 213 PHE B C 1
ATOM 4147 O O . PHE B 1 213 ? -19.828 17.719 15.961 1 98.62 213 PHE B O 1
ATOM 4154 N N . ASP B 1 214 ? -21.469 16.344 16.734 1 98.25 214 ASP B N 1
ATOM 4155 C CA . ASP B 1 214 ? -22.234 17.375 17.422 1 98.25 214 ASP B CA 1
ATOM 4156 C C . ASP B 1 214 ? -21.672 17.625 18.828 1 98.25 214 ASP B C 1
ATOM 4158 O O . ASP B 1 214 ? -21.781 16.781 19.719 1 98.25 214 ASP B O 1
ATOM 4162 N N . GLY B 1 215 ? -20.953 18.75 18.953 1 97.44 215 GLY B N 1
ATOM 4163 C CA . GLY B 1 215 ? -20.359 19 20.266 1 97.44 215 GLY B CA 1
ATOM 4164 C C . GLY B 1 215 ? -19.422 20.203 20.266 1 97.44 215 GLY B C 1
ATOM 4165 O O . GLY B 1 215 ? -19.094 20.734 19.219 1 97.44 215 GLY B O 1
ATOM 4166 N N . ASP B 1 216 ? -19.125 20.641 21.5 1 97.25 216 ASP B N 1
ATOM 4167 C CA . ASP B 1 216 ? -18.188 21.75 21.703 1 97.25 216 ASP B CA 1
ATOM 4168 C C . ASP B 1 216 ? -16.891 21.266 22.328 1 97.25 216 ASP B C 1
ATOM 4170 O O . ASP B 1 216 ? -16.625 20.062 22.391 1 97.25 216 ASP B O 1
ATOM 4174 N N . CYS B 1 217 ? -16.047 22.25 22.703 1 97 217 CYS B N 1
ATOM 4175 C CA . CYS B 1 217 ? -14.734 21.938 23.281 1 97 217 CYS B CA 1
ATOM 4176 C C . CYS B 1 217 ? -14.875 21.094 24.531 1 97 217 CYS B C 1
ATOM 4178 O O . CYS B 1 217 ? -14.094 20.172 24.766 1 97 217 CYS B O 1
ATOM 4180 N N . LEU B 1 218 ? -15.891 21.359 25.281 1 95.62 218 LEU B N 1
ATOM 4181 C CA . LEU B 1 218 ? -16.125 20.609 26.516 1 95.62 218 LEU B CA 1
ATOM 4182 C C . LEU B 1 218 ? -16.562 19.188 26.203 1 95.62 218 LEU B C 1
ATOM 4184 O O . LEU B 1 218 ? -16.109 18.25 26.859 1 95.62 218 LEU B O 1
ATOM 4188 N N . SER B 1 219 ? -17.359 19.062 25.219 1 95.44 219 SER B N 1
ATOM 4189 C CA . SER B 1 219 ? -17.875 17.75 24.844 1 95.44 219 SER B CA 1
ATOM 4190 C C . SER B 1 219 ? -16.766 16.859 24.297 1 95.44 219 SER B C 1
ATOM 4192 O O . SER B 1 219 ? -16.906 15.633 24.234 1 95.44 219 SER B O 1
ATOM 4194 N N . PHE B 1 220 ? -15.68 17.438 23.797 1 97.06 220 PHE B N 1
ATOM 4195 C CA . PHE B 1 220 ? -14.555 16.672 23.297 1 97.06 220 PHE B CA 1
ATOM 4196 C C . PHE B 1 220 ? -14.031 15.719 24.375 1 97.06 220 PHE B C 1
ATOM 4198 O O . PHE B 1 220 ? -13.633 14.594 24.062 1 97.06 220 PHE B O 1
ATOM 4205 N N . ASP B 1 221 ? -13.977 16.234 25.656 1 95.75 221 ASP B N 1
ATOM 4206 C CA . ASP B 1 221 ? -13.648 15.438 26.844 1 95.75 221 ASP B CA 1
ATOM 4207 C C . ASP B 1 221 ? -12.398 14.586 26.594 1 95.75 221 ASP B C 1
ATOM 4209 O O . ASP B 1 221 ? -12.445 13.367 26.734 1 95.75 221 ASP B O 1
ATOM 4213 N N . PHE B 1 222 ? -11.289 15.195 26.219 1 94.44 222 PHE B N 1
ATOM 4214 C CA . PHE B 1 222 ? -9.992 14.562 26.031 1 94.44 222 PHE B CA 1
ATOM 4215 C C . PHE B 1 222 ? -10.055 13.492 24.953 1 94.44 222 PHE B C 1
ATOM 4217 O O . PHE B 1 222 ? -9.328 12.5 25.016 1 94.44 222 PHE B O 1
ATOM 4224 N N . GLY B 1 223 ? -10.922 13.633 24.031 1 96.06 223 G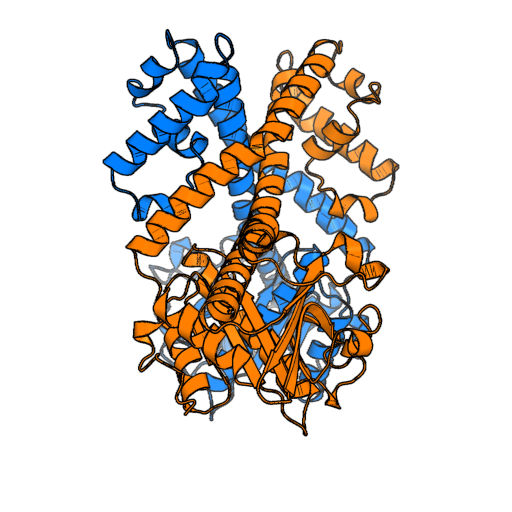LY B N 1
ATOM 4225 C CA . GLY B 1 223 ? -11.039 12.703 22.922 1 96.06 223 GLY B CA 1
ATOM 4226 C C . GLY B 1 223 ? -12.094 11.641 23.156 1 96.06 223 GLY B C 1
ATOM 4227 O O . GLY B 1 223 ? -12.336 10.797 22.281 1 96.06 223 GLY B O 1
ATOM 4228 N N . ARG B 1 224 ? -12.875 11.672 24.234 1 96.31 224 ARG B N 1
ATOM 4229 C CA . ARG B 1 224 ? -13.82 10.617 24.609 1 96.31 224 ARG B CA 1
ATOM 4230 C C . ARG B 1 224 ? -15.172 10.828 23.922 1 96.31 224 ARG B C 1
ATOM 4232 O O . ARG B 1 224 ? -16.062 9.992 24.047 1 96.31 224 ARG B O 1
ATOM 4239 N N . ILE B 1 225 ? -15.266 11.828 23.141 1 97.81 225 ILE B N 1
ATOM 4240 C CA . ILE B 1 225 ? -16.5 12.094 22.391 1 97.81 225 ILE B CA 1
ATOM 4241 C C . ILE B 1 225 ? -16.797 10.914 21.469 1 97.81 225 ILE B C 1
ATOM 4243 O O . ILE B 1 225 ? -17.953 10.664 21.125 1 97.81 225 ILE B O 1
ATOM 4247 N N . VAL B 1 226 ? -15.734 10.188 21.094 1 97.94 226 VAL B N 1
ATOM 4248 C CA . VAL B 1 226 ? -15.859 9.062 20.172 1 97.94 226 VAL B CA 1
ATOM 4249 C C . VAL B 1 226 ? -16.703 7.957 20.812 1 97.94 226 VAL B C 1
ATOM 4251 O O . VAL B 1 226 ? -17.188 7.062 20.109 1 97.94 226 VAL B O 1
ATOM 4254 N N . ASN B 1 227 ? -16.891 7.973 22.094 1 97.81 227 ASN B N 1
ATOM 4255 C CA . ASN B 1 227 ? -17.688 6.965 22.797 1 97.81 227 ASN B CA 1
ATOM 4256 C C . ASN B 1 227 ? -19.172 7.309 22.797 1 97.81 227 ASN B C 1
ATOM 4258 O O . ASN B 1 227 ? -19.984 6.578 23.375 1 97.81 227 ASN B O 1
ATOM 4262 N N . HIS B 1 228 ? -19.547 8.375 22.172 1 97.44 228 HIS B N 1
ATOM 4263 C CA . HIS B 1 228 ? -20.938 8.805 22.078 1 97.44 228 HIS B CA 1
ATOM 4264 C C . HIS B 1 228 ? -21.422 8.773 20.625 1 97.44 228 HIS B C 1
ATOM 4266 O O . HIS B 1 228 ? -21.5 9.812 19.969 1 97.44 228 HIS B O 1
ATOM 4272 N N . PRO B 1 229 ? -21.844 7.613 20.234 1 96.81 229 PRO B N 1
ATOM 4273 C CA . PRO B 1 229 ? -22.234 7.453 18.828 1 96.81 229 PRO B CA 1
ATOM 4274 C C . PRO B 1 229 ? -23.391 8.375 18.438 1 96.81 229 PRO B C 1
ATOM 4276 O O . PRO B 1 229 ? -23.516 8.727 17.266 1 96.81 229 PRO B O 1
ATOM 4279 N N . GLN B 1 230 ? -24.219 8.797 19.375 1 96.56 230 GLN B N 1
ATOM 4280 C CA . GLN B 1 230 ? -25.359 9.656 19.078 1 96.56 230 GLN B CA 1
ATOM 4281 C C . GLN B 1 230 ? -24.906 11.055 18.672 1 96.56 230 GLN B C 1
ATOM 4283 O O . GLN B 1 230 ? -25.688 11.828 18.109 1 96.56 230 GLN B O 1
ATOM 4288 N N . LYS B 1 231 ? -23.688 11.383 18.969 1 97.75 231 LYS B N 1
ATOM 4289 C CA . LYS B 1 231 ? -23.141 12.703 18.625 1 97.75 231 LYS B CA 1
ATOM 4290 C C . LYS B 1 231 ? -22.484 12.68 17.25 1 97.75 231 LYS B C 1
ATOM 4292 O O . LYS B 1 231 ? -22.094 13.727 16.734 1 97.75 231 LYS B O 1
ATOM 4297 N N . ALA B 1 232 ? -22.312 11.5 16.656 1 98.38 232 ALA B N 1
ATOM 4298 C CA . ALA B 1 232 ? -21.641 11.375 15.359 1 98.38 232 ALA B CA 1
ATOM 4299 C C . ALA B 1 232 ? -22.516 11.953 14.25 1 98.38 232 ALA B C 1
ATOM 4301 O O . ALA B 1 232 ? -23.688 11.625 14.141 1 98.38 232 ALA B O 1
ATOM 4302 N N . LEU B 1 233 ? -21.922 12.781 13.438 1 98.19 233 LEU B N 1
ATOM 4303 C CA . LEU B 1 233 ? -22.656 13.383 12.328 1 98.19 233 LEU B CA 1
ATOM 4304 C C . LEU B 1 233 ? -22.156 12.867 10.992 1 98.19 233 LEU B C 1
ATOM 4306 O O . LEU B 1 233 ? -22.938 12.586 10.086 1 98.19 233 LEU B O 1
ATOM 4310 N N . MET B 1 234 ? -20.844 12.797 10.859 1 98.56 234 MET B N 1
ATOM 4311 C CA . MET B 1 234 ? -20.234 12.422 9.586 1 98.56 234 MET B CA 1
ATOM 4312 C C . MET B 1 234 ? -18.875 11.789 9.789 1 98.56 234 MET B C 1
ATOM 4314 O O . MET B 1 234 ? -18.078 12.273 10.594 1 98.56 234 MET B O 1
ATOM 4318 N N . PHE B 1 235 ? -18.594 10.703 9.133 1 98.81 235 PHE B N 1
ATOM 4319 C CA . PHE B 1 235 ? -17.297 10.062 9.078 1 98.81 235 PHE B CA 1
ATOM 4320 C C . PHE B 1 235 ? -16.797 9.969 7.641 1 98.81 235 PHE B C 1
ATOM 4322 O O . PHE B 1 235 ? -17.578 9.695 6.727 1 98.81 235 PHE B O 1
ATOM 4329 N N . GLY B 1 236 ? -15.539 10.281 7.43 1 98.62 236 GLY B N 1
ATOM 4330 C CA . GLY B 1 236 ? -15.023 10.297 6.07 1 98.62 236 GLY B CA 1
ATOM 4331 C C . GLY B 1 236 ? -13.633 9.695 5.949 1 98.62 236 GLY B C 1
ATOM 4332 O O . GLY B 1 236 ? -12.93 9.539 6.949 1 98.62 236 GLY B O 1
ATOM 4333 N N . GLU B 1 237 ? -13.289 9.281 4.758 1 98.62 237 GLU B N 1
ATOM 4334 C CA . GLU B 1 237 ? -11.961 8.797 4.387 1 98.62 237 GLU B CA 1
ATOM 4335 C C . GLU B 1 237 ? -11.227 9.805 3.512 1 98.62 237 GLU B C 1
ATOM 4337 O O . GLU B 1 237 ? -11.828 10.438 2.641 1 98.62 237 GLU B O 1
ATOM 4342 N N . LEU B 1 238 ? -9.984 9.984 3.783 1 98.75 238 LEU B N 1
ATOM 4343 C CA . LEU B 1 238 ? -9.125 10.93 3.086 1 98.75 238 LEU B CA 1
ATOM 4344 C C . LEU B 1 238 ? -7.883 10.234 2.537 1 98.75 238 LEU B C 1
ATOM 4346 O O . LEU B 1 238 ? -7.105 9.656 3.297 1 98.75 238 LEU B O 1
ATOM 4350 N N . LYS B 1 239 ? -7.758 10.164 1.233 1 98.06 239 LYS B N 1
ATOM 4351 C CA . LYS B 1 239 ? -6.621 9.508 0.592 1 98.06 239 LYS B CA 1
ATOM 4352 C C . LYS B 1 239 ? -5.746 10.516 -0.144 1 98.06 239 LYS B C 1
ATOM 4354 O O . LYS B 1 239 ? -6.176 11.117 -1.127 1 98.06 239 LYS B O 1
ATOM 4359 N N . GLY B 1 240 ? -4.598 10.531 0.454 1 95.62 240 GLY B N 1
ATOM 4360 C CA . GLY B 1 240 ? -3.611 11.352 -0.232 1 95.62 240 GLY B CA 1
ATOM 4361 C C . GLY B 1 240 ? -2.85 10.594 -1.304 1 95.62 240 GLY B C 1
ATOM 4362 O O . GLY B 1 240 ? -3.109 9.414 -1.537 1 95.62 240 GLY B O 1
ATOM 4363 N N . GLY B 1 241 ? -2.102 10.922 -2.133 1 93.5 241 GLY B N 1
ATOM 4364 C CA . GLY B 1 241 ? -1.299 10.344 -3.201 1 93.5 241 GLY B CA 1
ATOM 4365 C C . GLY B 1 241 ? -1.771 10.742 -4.586 1 93.5 241 GLY B C 1
ATOM 4366 O O . GLY B 1 241 ? -2.969 10.711 -4.875 1 93.5 241 GLY B O 1
ATOM 4367 N N . ILE B 1 242 ? -0.861 11 -5.301 1 95 242 ILE B N 1
ATOM 4368 C CA . ILE B 1 242 ? -1.18 11.594 -6.598 1 95 242 ILE B CA 1
ATOM 4369 C C . ILE B 1 242 ? -1.011 10.539 -7.695 1 95 242 ILE B C 1
ATOM 4371 O O . ILE B 1 242 ? -1.369 10.781 -8.852 1 95 242 ILE B O 1
ATOM 4375 N N . ASP B 1 243 ? -0.46 9.305 -7.32 1 93.62 243 ASP B N 1
ATOM 4376 C CA . ASP B 1 243 ? -0.135 8.273 -8.297 1 93.62 243 ASP B CA 1
ATOM 4377 C C . ASP B 1 243 ? -1.398 7.586 -8.812 1 93.62 243 ASP B C 1
ATOM 4379 O O . ASP B 1 243 ? -2.098 6.914 -8.055 1 93.62 243 ASP B O 1
ATOM 4383 N N . PRO B 1 244 ? -1.655 7.656 -10.086 1 95.06 244 PRO B N 1
ATOM 4384 C CA . PRO B 1 244 ? -2.848 7 -10.625 1 95.06 244 PRO B CA 1
ATOM 4385 C C . PRO B 1 244 ? -2.824 5.484 -10.43 1 95.06 244 PRO B C 1
ATOM 4387 O O . PRO B 1 244 ? -3.879 4.859 -10.305 1 95.06 244 PRO B O 1
ATOM 4390 N N . ALA B 1 245 ? -1.639 4.926 -10.391 1 90.75 245 ALA B N 1
ATOM 4391 C CA . ALA B 1 245 ? -1.516 3.477 -10.258 1 90.75 245 ALA B CA 1
ATOM 4392 C C . ALA B 1 245 ? -2.051 3.004 -8.914 1 90.75 245 ALA B C 1
ATOM 4394 O O . ALA B 1 245 ? -2.473 1.853 -8.773 1 90.75 245 ALA B O 1
ATOM 4395 N N . GLY B 1 246 ? -2.074 3.883 -7.906 1 92.5 246 GLY B N 1
ATOM 4396 C CA . GLY B 1 246 ? -2.553 3.537 -6.578 1 92.5 246 GLY B CA 1
ATOM 4397 C C . GLY B 1 246 ? -3.99 3.955 -6.336 1 92.5 246 GLY B C 1
ATOM 4398 O O . GLY B 1 246 ? -4.551 3.674 -5.273 1 92.5 246 GLY B O 1
ATOM 4399 N N . ALA B 1 247 ? -4.633 4.527 -7.328 1 95.44 247 ALA B N 1
ATOM 4400 C CA . ALA B 1 247 ? -5.945 5.145 -7.145 1 95.44 247 ALA B CA 1
ATOM 4401 C C . ALA B 1 247 ? -7.004 4.094 -6.824 1 95.44 247 ALA B C 1
ATOM 4403 O O . ALA B 1 247 ? -7.816 4.281 -5.914 1 95.44 247 ALA B O 1
ATOM 4404 N N . ASP B 1 248 ? -6.98 3.035 -7.523 1 94.06 248 ASP B N 1
ATOM 4405 C CA . ASP B 1 248 ? -7.973 1.993 -7.293 1 94.06 248 ASP B CA 1
ATOM 4406 C C . ASP B 1 248 ? -7.812 1.38 -5.902 1 94.06 248 ASP B C 1
ATOM 4408 O O . ASP B 1 248 ? -8.805 1.105 -5.223 1 94.06 248 ASP B O 1
ATOM 4412 N N . GLU B 1 249 ? -6.578 1.116 -5.531 1 93.69 249 GLU B N 1
ATOM 4413 C CA . GLU B 1 249 ? -6.312 0.593 -4.195 1 93.69 249 GLU B CA 1
ATOM 4414 C C . GLU B 1 249 ? -6.801 1.557 -3.117 1 93.69 249 GLU B C 1
ATOM 4416 O O . GLU B 1 249 ? -7.379 1.133 -2.115 1 93.69 249 GLU B O 1
ATOM 4421 N N . HIS B 1 250 ? -6.59 2.818 -3.332 1 96.38 250 HIS B N 1
ATOM 4422 C CA . HIS B 1 250 ? -7.082 3.824 -2.398 1 96.38 250 HIS B CA 1
ATOM 4423 C C . HIS B 1 250 ? -8.602 3.768 -2.275 1 96.38 250 HIS B C 1
ATOM 4425 O O . HIS B 1 250 ? -9.141 3.803 -1.167 1 96.38 250 HIS B O 1
ATOM 4431 N N . TRP B 1 251 ? -9.211 3.623 -3.365 1 97.75 251 TRP B N 1
ATOM 4432 C CA . TRP B 1 251 ? -10.672 3.572 -3.348 1 97.75 251 TRP B CA 1
ATOM 4433 C C . TRP B 1 251 ? -11.164 2.293 -2.682 1 97.75 251 TRP B C 1
ATOM 4435 O O . TRP B 1 251 ? -12.078 2.326 -1.855 1 97.75 251 TRP B O 1
ATOM 4445 N N . LYS B 1 252 ? -10.578 1.162 -3.037 1 96.25 252 LYS B N 1
ATOM 4446 C CA . LYS B 1 252 ? -11 -0.1 -2.441 1 96.25 252 LYS B CA 1
ATOM 4447 C C . LYS B 1 252 ? -10.883 -0.061 -0.921 1 96.25 252 LYS B C 1
ATOM 4449 O O . LYS B 1 252 ? -11.781 -0.502 -0.209 1 96.25 252 LYS B O 1
ATOM 4454 N N . THR B 1 253 ? -9.828 0.5 -0.41 1 97 253 THR B N 1
ATOM 4455 C CA . THR B 1 253 ? -9.617 0.597 1.03 1 97 253 THR B CA 1
ATOM 4456 C C . THR B 1 253 ? -10.594 1.597 1.651 1 97 253 THR B C 1
ATOM 4458 O O . THR B 1 253 ? -11.219 1.311 2.676 1 97 253 THR B O 1
ATOM 4461 N N . GLY B 1 254 ? -10.695 2.746 0.979 1 97.81 254 GLY B N 1
ATOM 4462 C CA . GLY B 1 254 ? -11.641 3.738 1.465 1 97.81 254 GLY B CA 1
ATOM 4463 C C . GLY B 1 254 ? -13.078 3.242 1.479 1 97.81 254 GLY B C 1
ATOM 4464 O O . GLY B 1 254 ? -13.789 3.416 2.469 1 97.81 254 GLY B O 1
ATOM 4465 N N . ASN B 1 255 ? -13.484 2.611 0.402 1 97.44 255 ASN B N 1
ATOM 4466 C CA . ASN B 1 255 ? -14.852 2.119 0.259 1 97.44 255 ASN B CA 1
ATOM 4467 C C . ASN B 1 255 ? -15.18 1.062 1.309 1 97.44 255 ASN B C 1
ATOM 4469 O O . ASN B 1 255 ? -16.281 1.056 1.868 1 97.44 255 ASN B O 1
ATOM 4473 N N . SER B 1 256 ? -14.242 0.198 1.562 1 96.81 256 SER B N 1
ATOM 4474 C CA . SER B 1 256 ? -14.438 -0.812 2.596 1 96.81 256 SER B CA 1
ATOM 4475 C C . SER B 1 256 ? -14.547 -0.176 3.979 1 96.81 256 SER B C 1
ATOM 4477 O O . SER B 1 256 ? -15.367 -0.594 4.797 1 96.81 256 SER B O 1
ATOM 4479 N N . ALA B 1 257 ? -13.68 0.789 4.258 1 97.69 257 ALA B N 1
ATOM 4480 C CA . ALA B 1 257 ? -13.758 1.495 5.531 1 97.69 257 ALA B CA 1
ATOM 4481 C C . ALA B 1 257 ? -15.109 2.178 5.707 1 97.69 257 ALA B C 1
ATOM 4483 O O . ALA B 1 257 ? -15.711 2.109 6.777 1 97.69 257 ALA B O 1
ATOM 4484 N N . LEU B 1 258 ? -15.586 2.791 4.652 1 98.19 258 LEU B N 1
ATOM 4485 C CA . LEU B 1 258 ? -16.875 3.467 4.695 1 98.19 258 LEU B CA 1
ATOM 4486 C C . LEU B 1 258 ? -18.016 2.463 4.891 1 98.19 258 LEU B C 1
ATOM 4488 O O . LEU B 1 258 ? -18.984 2.742 5.598 1 98.19 258 LEU B O 1
ATOM 4492 N N . ALA B 1 259 ? -17.875 1.336 4.258 1 96.25 259 ALA B N 1
ATOM 4493 C CA . ALA B 1 259 ? -18.875 0.286 4.445 1 96.25 259 ALA B CA 1
ATOM 4494 C C . ALA B 1 259 ? -18.938 -0.17 5.902 1 96.25 259 ALA B C 1
ATOM 4496 O O . ALA B 1 259 ? -20.016 -0.408 6.449 1 96.25 259 ALA B O 1
ATOM 4497 N N . ARG B 1 260 ? -17.766 -0.341 6.531 1 96.31 260 ARG B N 1
ATOM 4498 C CA . ARG B 1 260 ? -17.719 -0.689 7.945 1 96.31 260 ARG B CA 1
ATOM 4499 C C . ARG B 1 260 ? -18.453 0.342 8.789 1 96.31 260 ARG B C 1
ATOM 4501 O O . ARG B 1 260 ? -19.188 -0.018 9.719 1 96.31 260 ARG B O 1
ATOM 4508 N N . ILE B 1 261 ? -18.219 1.577 8.453 1 98.06 261 ILE B N 1
ATOM 4509 C CA . ILE B 1 261 ? -18.844 2.666 9.188 1 98.06 261 ILE B CA 1
ATOM 4510 C C . ILE B 1 261 ? -20.375 2.572 9.039 1 98.06 261 ILE B C 1
ATOM 4512 O O . ILE B 1 261 ? -21.094 2.6 10.031 1 98.06 261 ILE B O 1
ATOM 4516 N N . ARG B 1 262 ? -20.828 2.469 7.863 1 97.38 262 ARG B N 1
ATOM 4517 C CA . ARG B 1 262 ? -22.25 2.393 7.613 1 97.38 262 ARG B CA 1
ATOM 4518 C C . ARG B 1 262 ? -22.875 1.195 8.328 1 97.38 262 ARG B C 1
ATOM 4520 O O . ARG B 1 262 ? -23.953 1.306 8.914 1 97.38 262 ARG B O 1
ATOM 4527 N N . SER B 1 263 ? -22.172 0.121 8.273 1 95.31 263 SER B N 1
ATOM 4528 C CA . SER B 1 263 ? -22.672 -1.083 8.93 1 95.31 263 SER B CA 1
ATOM 4529 C C . SER B 1 263 ? -22.734 -0.896 10.445 1 95.31 263 SER B C 1
ATOM 4531 O O . SER B 1 263 ? -23.719 -1.297 11.078 1 95.31 263 SER B O 1
ATOM 4533 N N . ALA B 1 264 ? -21.766 -0.313 11.016 1 96.75 264 ALA B N 1
ATOM 4534 C CA . ALA B 1 264 ? -21.672 -0.14 12.461 1 96.75 264 ALA B CA 1
ATOM 4535 C C . ALA B 1 264 ? -22.75 0.814 12.969 1 96.75 264 ALA B C 1
ATOM 4537 O O . ALA B 1 264 ? -23.234 0.677 14.102 1 96.75 264 ALA B O 1
ATOM 4538 N N . PHE B 1 265 ? -23.203 1.742 12.211 1 97.38 265 PHE B N 1
ATOM 4539 C CA . PHE B 1 265 ? -24.109 2.791 12.68 1 97.38 265 PHE B CA 1
ATOM 4540 C C . PHE B 1 265 ? -25.531 2.521 12.234 1 97.38 265 PHE B C 1
ATOM 4542 O O . PHE B 1 265 ? -26.391 3.406 12.305 1 97.38 265 PHE B O 1
ATOM 4549 N N . ARG B 1 266 ? -25.766 1.332 11.773 1 93.38 266 ARG B N 1
ATOM 4550 C CA . ARG B 1 266 ? -27.141 0.911 11.562 1 93.38 266 ARG B CA 1
ATOM 4551 C C . ARG B 1 266 ? -27.828 0.627 12.891 1 93.38 266 ARG B C 1
ATOM 4553 O O . ARG B 1 266 ? -27.234 0.035 13.797 1 93.38 266 ARG B O 1
ATOM 4560 N N . PRO B 1 267 ? -28.906 1.12 13.125 1 92.25 267 PRO B N 1
ATOM 4561 C CA . PRO B 1 267 ? -29.828 1.659 12.125 1 92.25 267 PRO B CA 1
ATOM 4562 C C . PRO B 1 267 ? -29.781 3.182 12.031 1 92.25 267 PRO B C 1
ATOM 4564 O O . PRO B 1 267 ? -30.469 3.779 11.195 1 92.25 267 PRO B O 1
ATOM 4567 N N . THR B 1 268 ? -29.141 3.812 12.938 1 91.25 268 THR B N 1
ATOM 4568 C CA . THR B 1 268 ? -29 5.266 12.898 1 91.25 268 THR B CA 1
ATOM 4569 C C . THR B 1 268 ? -27.891 5.68 11.953 1 91.25 268 THR B C 1
ATOM 4571 O O . THR B 1 268 ? -26.719 5.691 12.336 1 91.25 268 THR B O 1
ATOM 4574 N N . PRO B 1 269 ? -28.203 6.113 10.844 1 92.38 269 PRO B N 1
ATOM 4575 C CA . PRO B 1 269 ? -27.156 6.348 9.844 1 92.38 269 PRO B CA 1
ATOM 4576 C C . PRO B 1 269 ? -26.344 7.609 10.117 1 92.38 269 PRO B C 1
ATOM 4578 O O . PRO B 1 269 ? -26.859 8.562 10.711 1 92.38 269 PRO B O 1
ATOM 4581 N N . VAL B 1 270 ? -25.141 7.613 9.805 1 97.06 270 VAL B N 1
ATOM 4582 C CA . VAL B 1 270 ? -24.234 8.758 9.812 1 97.06 270 VAL B CA 1
ATOM 4583 C C . VAL B 1 270 ? -23.828 9.102 8.383 1 97.06 270 VAL B C 1
ATOM 4585 O O . VAL B 1 270 ? -23.797 8.234 7.516 1 97.06 270 VAL B O 1
ATOM 4588 N N . CYS B 1 271 ? -23.625 10.367 8.086 1 97.75 271 CYS B N 1
ATOM 4589 C CA . CYS B 1 271 ? -23.109 10.758 6.777 1 97.75 271 CYS B CA 1
ATOM 4590 C C . CYS B 1 271 ? -21.719 10.188 6.547 1 97.75 271 CYS B C 1
ATOM 4592 O O . CYS B 1 271 ? -20.922 10.062 7.488 1 97.75 271 CYS B O 1
ATOM 4594 N N . THR B 1 272 ? -21.453 9.82 5.348 1 98.5 272 THR B N 1
ATOM 4595 C CA . THR B 1 272 ? -20.109 9.383 4.988 1 98.5 272 THR B CA 1
ATOM 4596 C C . THR B 1 272 ? -19.562 10.203 3.82 1 98.5 272 THR B C 1
ATOM 4598 O O . THR B 1 272 ? -20.328 10.664 2.971 1 98.5 272 THR B O 1
ATOM 4601 N N . SER B 1 273 ? -18.266 10.383 3.803 1 98.62 273 SER B N 1
ATOM 4602 C CA . SER B 1 273 ? -17.656 11.18 2.746 1 98.62 273 SER B CA 1
ATOM 4603 C C . SER B 1 273 ? -16.312 10.594 2.312 1 98.62 273 SER B C 1
ATOM 4605 O O . SER B 1 273 ? -15.711 9.805 3.047 1 98.62 273 SER B O 1
ATOM 4607 N N . PHE B 1 274 ? -15.883 10.93 1.067 1 98.69 274 PHE B N 1
ATOM 4608 C CA . PHE B 1 274 ? -14.625 10.453 0.519 1 98.69 274 PHE B CA 1
ATOM 4609 C C . PHE B 1 274 ? -13.898 11.562 -0.237 1 98.69 274 PHE B C 1
ATOM 4611 O O . PHE B 1 274 ? -14.477 12.195 -1.121 1 98.69 274 PHE B O 1
ATOM 4618 N N . ILE B 1 275 ? -12.688 11.82 0.134 1 98.69 275 ILE B N 1
ATOM 4619 C CA . ILE B 1 275 ? -11.836 12.781 -0.554 1 98.69 275 ILE B CA 1
ATOM 4620 C C . ILE B 1 275 ? -10.531 12.109 -0.983 1 98.69 275 ILE B C 1
ATOM 4622 O O . ILE B 1 275 ? -9.914 11.383 -0.201 1 98.69 275 ILE B O 1
ATOM 4626 N N . ALA B 1 276 ? -10.125 12.305 -2.203 1 98.56 276 ALA B N 1
ATOM 4627 C CA . ALA B 1 276 ? -8.875 11.703 -2.658 1 98.56 276 ALA B CA 1
ATOM 4628 C C . ALA B 1 276 ? -8.156 12.609 -3.652 1 98.56 276 ALA B C 1
ATOM 4630 O O . ALA B 1 276 ? -8.797 13.406 -4.348 1 98.56 276 ALA B O 1
ATOM 4631 N N . ALA B 1 277 ? -6.859 12.484 -3.707 1 98.19 277 ALA B N 1
ATOM 4632 C CA . ALA B 1 277 ? -6.051 13.281 -4.621 1 98.19 277 ALA B CA 1
ATOM 4633 C C . ALA B 1 277 ? -5.984 12.633 -6.004 1 98.19 277 ALA B C 1
ATOM 4635 O O . ALA B 1 277 ? -6.082 13.32 -7.023 1 98.19 277 ALA B O 1
ATOM 4636 N N . ALA B 1 278 ? -5.809 11.336 -6.082 1 97.69 278 ALA B N 1
ATOM 4637 C CA . ALA B 1 278 ? -5.793 10.602 -7.348 1 97.69 278 ALA B CA 1
ATOM 4638 C C . ALA B 1 278 ? -7.105 9.859 -7.57 1 97.69 278 ALA B C 1
ATOM 4640 O O . ALA B 1 278 ? -7.422 8.914 -6.844 1 97.69 278 ALA B O 1
ATOM 4641 N N . ILE B 1 279 ? -7.871 10.266 -8.5 1 98.44 279 ILE B N 1
ATOM 4642 C CA . ILE B 1 279 ? -9.117 9.617 -8.891 1 98.44 279 ILE B CA 1
ATOM 4643 C C . ILE B 1 279 ? -9.086 9.289 -10.375 1 98.44 279 ILE B C 1
ATOM 4645 O O . ILE B 1 279 ? -8.922 10.18 -11.211 1 98.44 279 ILE B O 1
ATOM 4649 N N . GLU B 1 280 ? -9.203 7.988 -10.664 1 97.5 280 GLU B N 1
ATOM 4650 C CA . GLU B 1 280 ? -9.211 7.512 -12.047 1 97.5 280 GLU B CA 1
ATOM 4651 C C . GLU B 1 280 ? -10.633 7.184 -12.5 1 97.5 280 GLU B C 1
ATOM 4653 O O . GLU B 1 280 ? -11.562 7.176 -11.695 1 97.5 280 GLU B O 1
ATOM 4658 N N . ALA B 1 281 ? -10.812 6.957 -13.75 1 95.94 281 ALA B N 1
ATOM 4659 C CA . ALA B 1 281 ? -12.125 6.844 -14.383 1 95.94 281 ALA B CA 1
ATOM 4660 C C . ALA B 1 281 ? -12.961 5.762 -13.711 1 95.94 281 ALA B C 1
ATOM 4662 O O . ALA B 1 281 ? -14.117 5.996 -13.352 1 95.94 281 ALA B O 1
ATOM 4663 N N . LYS B 1 282 ? -12.406 4.656 -13.5 1 91.31 282 LYS B N 1
ATOM 4664 C CA . LYS B 1 282 ? -13.172 3.535 -12.953 1 91.31 282 LYS B CA 1
ATOM 4665 C C . LYS B 1 282 ? -13.68 3.848 -11.555 1 91.31 282 LYS B C 1
ATOM 4667 O O . LYS B 1 282 ? -14.859 3.625 -11.25 1 91.31 282 LYS B O 1
ATOM 4672 N N . MET B 1 283 ? -12.828 4.305 -10.727 1 94.69 283 MET B N 1
ATOM 4673 C CA . MET B 1 283 ? -13.305 4.566 -9.367 1 94.69 283 MET B CA 1
ATOM 4674 C C . MET B 1 283 ? -14.227 5.785 -9.344 1 94.69 283 MET B C 1
ATOM 4676 O O . MET B 1 283 ? -15.148 5.855 -8.531 1 94.69 283 MET B O 1
ATOM 4680 N N . ALA B 1 284 ? -13.953 6.766 -10.281 1 97.75 284 ALA B N 1
ATOM 4681 C CA . ALA B 1 284 ? -14.852 7.914 -10.383 1 97.75 284 ALA B CA 1
ATOM 4682 C C . ALA B 1 284 ? -16.297 7.465 -10.641 1 97.75 284 ALA B C 1
ATOM 4684 O O . ALA B 1 284 ? -17.234 8 -10.047 1 97.75 284 ALA B O 1
ATOM 4685 N N . THR B 1 285 ? -16.422 6.52 -11.461 1 96.81 285 THR B N 1
ATOM 4686 C CA . THR B 1 285 ? -17.75 6 -11.781 1 96.81 285 THR B CA 1
ATOM 4687 C C . THR B 1 285 ? -18.391 5.383 -10.539 1 96.81 285 THR B C 1
ATOM 4689 O O . THR B 1 285 ? -19.578 5.629 -10.258 1 96.81 285 THR B O 1
ATOM 4692 N N . GLU B 1 286 ? -17.688 4.617 -9.812 1 96.62 286 GLU B N 1
ATOM 4693 C CA . GLU B 1 286 ? -18.219 3.998 -8.602 1 96.62 286 GLU B CA 1
ATOM 4694 C C . GLU B 1 286 ? -18.578 5.047 -7.555 1 96.62 286 GLU B C 1
ATOM 4696 O O . GLU B 1 286 ? -19.609 4.949 -6.902 1 96.62 286 GLU B O 1
ATOM 4701 N N . ILE B 1 287 ? -17.719 6.02 -7.391 1 98.06 287 ILE B N 1
ATOM 4702 C CA . ILE B 1 287 ? -17.969 7.098 -6.438 1 98.06 287 ILE B CA 1
ATOM 4703 C C . ILE B 1 287 ? -19.234 7.844 -6.832 1 98.06 287 ILE B C 1
ATOM 4705 O O . ILE B 1 287 ? -20.109 8.094 -5.992 1 98.06 287 ILE B O 1
ATOM 4709 N N . TRP B 1 288 ? -19.328 8.141 -8.07 1 97.62 288 TRP B N 1
ATOM 4710 C CA . TRP B 1 288 ? -20.484 8.875 -8.57 1 97.62 288 TRP B CA 1
ATOM 4711 C C . TRP B 1 288 ? -21.766 8.07 -8.367 1 97.62 288 TRP B C 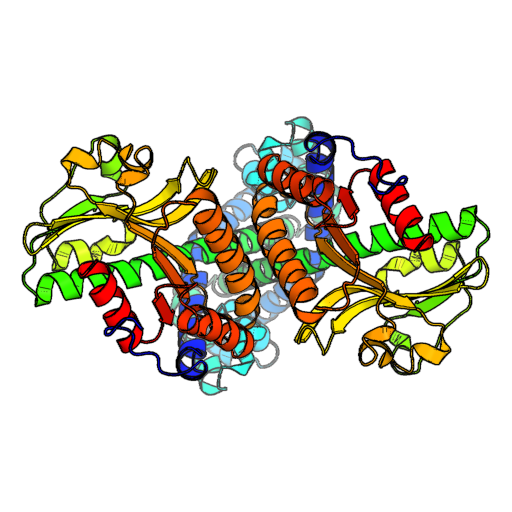1
ATOM 4713 O O . TRP B 1 288 ? -22.797 8.633 -7.984 1 97.62 288 TRP B O 1
ATOM 4723 N N . ASP B 1 289 ? -21.672 6.805 -8.609 1 96.88 289 ASP B N 1
ATOM 4724 C CA . ASP B 1 289 ? -22.828 5.941 -8.391 1 96.88 289 ASP B CA 1
ATOM 4725 C C . ASP B 1 289 ? -23.281 6.004 -6.938 1 96.88 289 ASP B C 1
ATOM 4727 O O . ASP B 1 289 ? -24.484 6.109 -6.664 1 96.88 289 ASP B O 1
ATOM 4731 N N . GLN B 1 290 ? -22.391 5.984 -6.039 1 97.38 290 GLN B N 1
ATOM 4732 C CA . GLN B 1 290 ? -22.734 6.02 -4.621 1 97.38 290 GLN B CA 1
ATOM 4733 C C . GLN B 1 290 ? -23.234 7.398 -4.215 1 97.38 290 GLN B C 1
ATOM 4735 O O . GLN B 1 290 ? -24.094 7.52 -3.324 1 97.38 290 GLN B O 1
ATOM 4740 N N . LEU B 1 291 ? -22.719 8.43 -4.852 1 97.69 291 LEU B N 1
ATOM 4741 C CA . LEU B 1 291 ? -23.266 9.766 -4.621 1 97.69 291 LEU B CA 1
ATOM 4742 C C . LEU B 1 291 ? -24.703 9.859 -5.117 1 97.69 291 LEU B C 1
ATOM 4744 O O . LEU B 1 291 ? -25.562 10.391 -4.418 1 97.69 291 LEU B O 1
ATOM 4748 N N . SER B 1 292 ? -24.938 9.289 -6.246 1 96.12 292 SER B N 1
ATOM 4749 C CA . SER B 1 292 ? -26.234 9.383 -6.914 1 96.12 292 SER B CA 1
ATOM 4750 C C . SER B 1 292 ? -27.312 8.617 -6.152 1 96.12 292 SER B C 1
ATOM 4752 O O . SER B 1 292 ? -28.469 9.023 -6.121 1 96.12 292 SER B O 1
ATOM 4754 N N . ASP B 1 293 ? -26.859 7.523 -5.539 1 95.62 293 ASP B N 1
ATOM 4755 C CA . ASP B 1 293 ? -27.859 6.727 -4.844 1 95.62 293 ASP B CA 1
ATOM 4756 C C . ASP B 1 293 ? -27.875 7.027 -3.346 1 95.62 293 ASP B C 1
ATOM 4758 O O . ASP B 1 293 ? -28.5 6.316 -2.566 1 95.62 293 ASP B O 1
ATOM 4762 N N . SER B 1 294 ? -27.047 7.961 -2.863 1 94.44 294 SER B N 1
ATOM 4763 C CA . SER B 1 294 ? -27.016 8.539 -1.523 1 94.44 294 SER B CA 1
ATOM 4764 C C . SER B 1 294 ? -26.344 7.602 -0.53 1 94.44 294 SER B C 1
ATOM 4766 O O . SER B 1 294 ? -26.5 7.762 0.684 1 94.44 294 SER B O 1
ATOM 4768 N N . THR B 1 295 ? -25.672 6.594 -1.096 1 95.94 295 THR B N 1
ATOM 4769 C CA . THR B 1 295 ? -24.844 5.773 -0.233 1 95.94 295 THR B CA 1
ATOM 4770 C C . THR B 1 295 ? -23.703 6.602 0.358 1 95.94 295 THR B C 1
ATOM 4772 O O . THR B 1 295 ? -23.391 6.484 1.547 1 95.94 295 THR B O 1
ATOM 4775 N N . LEU B 1 296 ? -23.125 7.34 -0.477 1 97.38 296 LEU B N 1
ATOM 4776 C CA . LEU B 1 296 ? -22.109 8.328 -0.092 1 97.38 296 LEU B CA 1
ATOM 4777 C C . LEU B 1 296 ? -22.719 9.727 -0.042 1 97.38 296 LEU B C 1
ATOM 4779 O O . LEU B 1 296 ? -23.438 10.133 -0.962 1 97.38 296 LEU B O 1
ATOM 4783 N N . SER B 1 297 ? -22.438 10.383 1.042 1 97.81 297 SER B N 1
ATOM 4784 C CA . SER B 1 297 ? -23.094 11.68 1.232 1 97.81 297 SER B CA 1
ATOM 4785 C C . SER B 1 297 ? -22.359 12.773 0.467 1 97.81 297 SER B C 1
ATOM 4787 O O . SER B 1 297 ? -22.969 13.758 0.048 1 97.81 297 SER B O 1
ATOM 4789 N N . PHE B 1 298 ? -21.062 12.672 0.36 1 98.31 298 PHE B N 1
ATOM 4790 C CA . PHE B 1 298 ? -20.281 13.68 -0.336 1 98.31 298 PHE B CA 1
ATOM 4791 C C . PHE B 1 298 ? -18.938 13.117 -0.78 1 98.31 298 PHE B C 1
ATOM 4793 O O . PHE B 1 298 ? -18.422 12.18 -0.167 1 98.31 298 PHE B O 1
ATOM 4800 N N . ALA B 1 299 ? -18.391 13.594 -1.855 1 98.44 299 ALA B N 1
ATOM 4801 C CA . ALA B 1 299 ? -17.047 13.25 -2.332 1 98.44 299 ALA B CA 1
ATOM 4802 C C . ALA B 1 299 ? -16.391 14.445 -3.031 1 98.44 299 ALA B C 1
ATOM 4804 O O . ALA B 1 299 ? -17.094 15.359 -3.49 1 98.44 299 ALA B O 1
ATOM 4805 N N . ALA B 1 300 ? -15.141 14.438 -3.037 1 98.38 300 ALA B N 1
ATOM 4806 C CA . ALA B 1 300 ? -14.414 15.523 -3.697 1 98.38 300 ALA B CA 1
ATOM 4807 C C . ALA B 1 300 ? -13.031 15.07 -4.152 1 98.38 300 ALA B C 1
ATOM 4809 O O . ALA B 1 300 ? -12.453 14.148 -3.568 1 98.38 300 ALA B O 1
ATOM 4810 N N . ASN B 1 301 ? -12.617 15.609 -5.211 1 98.38 301 ASN B N 1
ATOM 4811 C CA . ASN B 1 301 ? -11.211 15.531 -5.609 1 98.38 301 ASN B CA 1
ATOM 4812 C C . ASN B 1 301 ? -10.359 16.547 -4.859 1 98.38 301 ASN B C 1
ATOM 4814 O O . ASN B 1 301 ? -10.555 17.75 -5 1 98.38 301 ASN B O 1
ATOM 4818 N N . LEU B 1 302 ? -9.406 16.062 -4.145 1 98 302 LEU B N 1
ATOM 4819 C CA . LEU B 1 302 ? -8.586 16.875 -3.252 1 98 302 LEU B CA 1
ATOM 4820 C C . LEU B 1 302 ? -7.809 17.938 -4.035 1 98 302 LEU B C 1
ATOM 4822 O O . LEU B 1 302 ? -7.484 19 -3.502 1 98 302 LEU B O 1
ATOM 4826 N N . THR B 1 303 ? -7.539 17.625 -5.285 1 96.62 303 THR B N 1
ATOM 4827 C CA . THR B 1 303 ? -6.695 18.516 -6.094 1 96.62 303 THR B CA 1
ATOM 4828 C C . THR B 1 303 ? -7.543 19.562 -6.812 1 96.62 303 THR B C 1
ATOM 4830 O O . THR B 1 303 ? -7.004 20.453 -7.473 1 96.62 303 THR B O 1
ATOM 4833 N N . ASP B 1 304 ? -8.82 19.469 -6.754 1 96.44 304 ASP B N 1
ATOM 4834 C CA . ASP B 1 304 ? -9.727 20.453 -7.332 1 96.44 304 ASP B CA 1
ATOM 4835 C C . ASP B 1 304 ? -10.203 21.453 -6.281 1 96.44 304 ASP B C 1
ATOM 4837 O O . ASP B 1 304 ? -11 21.109 -5.406 1 96.44 304 ASP B O 1
ATOM 4841 N N . ASP B 1 305 ? -9.828 22.656 -6.492 1 94.94 305 ASP B N 1
ATOM 4842 C CA . ASP B 1 305 ? -10.086 23.688 -5.488 1 94.94 305 ASP B CA 1
ATOM 4843 C C . ASP B 1 305 ? -11.586 23.922 -5.309 1 94.94 305 ASP B C 1
ATOM 4845 O O . ASP B 1 305 ? -12.062 24.109 -4.188 1 94.94 305 ASP B O 1
ATOM 4849 N N . GLY B 1 306 ? -12.289 23.938 -6.379 1 96.31 306 GLY B N 1
ATOM 4850 C CA . GLY B 1 306 ? -13.727 24.125 -6.301 1 96.31 306 GLY B CA 1
ATOM 4851 C C . GLY B 1 306 ? -14.43 23.016 -5.543 1 96.31 306 GLY B C 1
ATOM 4852 O O . GLY B 1 306 ? -15.281 23.266 -4.691 1 96.31 306 GLY B O 1
ATOM 4853 N N . GLN B 1 307 ? -14.023 21.797 -5.809 1 97.88 307 GLN B N 1
ATOM 4854 C CA . GLN B 1 307 ? -14.625 20.656 -5.133 1 97.88 307 GLN B CA 1
ATOM 4855 C C . GLN B 1 307 ? -14.266 20.641 -3.65 1 97.88 307 GLN B C 1
ATOM 4857 O O . GLN B 1 307 ? -15.117 20.344 -2.803 1 97.88 307 GLN B O 1
ATOM 4862 N N . LEU B 1 308 ? -13.094 21 -3.355 1 97.69 308 LEU B N 1
ATOM 4863 C CA . LEU B 1 308 ? -12.664 21.031 -1.96 1 97.69 308 LEU B CA 1
ATOM 4864 C C . LEU B 1 308 ? -13.422 22.125 -1.197 1 97.69 308 LEU B C 1
ATOM 4866 O O . LEU B 1 308 ? -13.82 21.906 -0.051 1 97.69 308 LEU B O 1
ATOM 4870 N N . THR B 1 309 ? -13.609 23.234 -1.838 1 97.19 309 THR B N 1
ATOM 4871 C CA . THR B 1 309 ? -14.391 24.312 -1.24 1 97.19 309 THR B CA 1
ATOM 4872 C C . THR B 1 309 ? -15.812 23.859 -0.944 1 97.19 309 THR B C 1
ATOM 4874 O O . THR B 1 309 ? -16.328 24.078 0.151 1 97.19 309 THR B O 1
ATOM 4877 N N . SER B 1 310 ? -16.375 23.188 -1.902 1 97.69 310 SER B N 1
ATOM 4878 C CA . SER B 1 310 ? -17.734 22.688 -1.74 1 97.69 310 SER B CA 1
ATOM 4879 C C . SER B 1 310 ? -17.812 21.656 -0.618 1 97.69 310 SER B C 1
ATOM 4881 O O . SER B 1 310 ? -18.781 21.656 0.155 1 97.69 310 SER B O 1
ATOM 4883 N N . TYR B 1 311 ? -16.875 20.828 -0.552 1 98.12 311 TYR B N 1
ATOM 4884 C CA . TYR B 1 311 ? -16.828 19.812 0.507 1 98.12 311 TYR B CA 1
ATOM 4885 C C . TYR B 1 311 ? -16.766 20.484 1.88 1 98.12 311 TYR B C 1
ATOM 4887 O O . TYR B 1 311 ? -17.484 20.078 2.801 1 98.12 311 TYR B O 1
ATOM 4895 N N . CYS B 1 312 ? -15.914 21.438 2.018 1 97.88 312 CYS B N 1
ATOM 4896 C CA . CYS B 1 312 ? -15.75 22.109 3.295 1 97.88 312 CYS B CA 1
ATOM 4897 C C . CYS B 1 312 ? -17 22.906 3.656 1 97.88 312 CYS B C 1
ATOM 4899 O O . CYS B 1 312 ? -17.422 22.922 4.816 1 97.88 312 CYS B O 1
ATOM 4901 N N . ALA B 1 313 ? -17.578 23.516 2.676 1 96.81 313 ALA B N 1
ATOM 4902 C CA . ALA B 1 313 ? -18.828 24.219 2.912 1 96.81 313 ALA B CA 1
ATOM 4903 C C . ALA B 1 313 ? -19.922 23.266 3.402 1 96.81 313 ALA B C 1
ATOM 4905 O O . ALA B 1 313 ? -20.672 23.594 4.32 1 96.81 313 ALA B O 1
ATOM 4906 N N . TRP B 1 314 ? -19.953 22.125 2.773 1 97.12 314 TRP B N 1
ATOM 4907 C CA . TRP B 1 314 ? -20.891 21.078 3.18 1 97.12 314 TRP B CA 1
ATOM 4908 C C . TRP B 1 314 ? -20.625 20.641 4.617 1 97.12 314 TRP B C 1
ATOM 4910 O O . TRP B 1 314 ? -21.562 20.562 5.426 1 97.12 314 TRP B O 1
ATOM 4920 N N . THR B 1 315 ? -19.422 20.469 4.965 1 97.19 315 THR B N 1
ATOM 4921 C CA . THR B 1 315 ? -19.031 20.047 6.305 1 97.19 315 THR B CA 1
ATOM 4922 C C . THR B 1 315 ? -19.453 21.078 7.34 1 97.19 315 THR B C 1
ATOM 4924 O O . THR B 1 315 ? -20 20.734 8.391 1 97.19 315 THR B O 1
ATOM 4927 N N . LEU B 1 316 ? -19.297 22.297 7.004 1 95.94 316 LEU B N 1
ATOM 4928 C CA . LEU B 1 316 ? -19.641 23.391 7.914 1 95.94 316 LEU B CA 1
ATOM 4929 C C . LEU B 1 316 ? -21.156 23.484 8.094 1 95.94 316 LEU B C 1
ATOM 4931 O O . LEU B 1 316 ? -21.625 23.984 9.117 1 95.94 316 LEU B O 1
ATOM 4935 N N . SER B 1 317 ? -21.859 23 7.133 1 93.38 317 SER B N 1
ATOM 4936 C CA . SER B 1 317 ? -23.297 23.156 7.145 1 93.38 317 SER B CA 1
ATOM 4937 C C . SER B 1 317 ? -23.984 22.016 7.895 1 93.38 317 SER B C 1
ATOM 4939 O O . SER B 1 317 ? -25.156 22.094 8.227 1 93.38 317 SER B O 1
ATOM 4941 N N . LEU B 1 318 ? -23.297 20.969 8.07 1 94.5 318 LEU B N 1
ATOM 4942 C CA . LEU B 1 318 ? -23.875 19.797 8.742 1 94.5 318 LEU B CA 1
ATOM 4943 C C . LEU B 1 318 ? -24.188 20.109 10.203 1 94.5 318 LEU B C 1
ATOM 4945 O O . LEU B 1 318 ? -25.172 19.609 10.758 1 94.5 318 LEU B O 1
#